Protein AF-A0A662A859-F1 (afdb_monomer_lite)

Structure (mmCIF, N/CA/C/O backbone):
data_AF-A0A662A859-F1
#
_entry.id   AF-A0A662A859-F1
#
loop_
_atom_site.group_PDB
_atom_site.id
_atom_site.type_symbol
_atom_site.label_atom_id
_atom_site.label_alt_id
_atom_site.label_comp_id
_atom_site.label_asym_id
_atom_site.label_entity_id
_atom_site.label_seq_id
_atom_site.pdbx_PDB_ins_code
_atom_site.Cartn_x
_atom_site.Cartn_y
_atom_site.Cartn_z
_atom_site.occupancy
_atom_site.B_iso_or_equiv
_atom_site.auth_seq_id
_atom_site.auth_comp_id
_atom_site.auth_asym_id
_atom_site.auth_atom_id
_atom_site.pdbx_PDB_model_num
ATOM 1 N N . MET A 1 1 ? 23.644 18.549 -25.322 1.00 46.31 1 MET A N 1
ATOM 2 C CA . MET A 1 1 ? 22.927 17.512 -26.098 1.00 46.31 1 MET A CA 1
ATOM 3 C C . MET A 1 1 ? 22.954 17.897 -27.566 1.00 46.31 1 MET A C 1
ATOM 5 O O . MET A 1 1 ? 22.576 19.023 -27.876 1.00 46.31 1 MET A O 1
ATOM 9 N N . SER A 1 2 ? 23.436 17.007 -28.434 1.00 40.66 2 SER A N 1
ATOM 10 C CA . SER A 1 2 ? 23.405 17.185 -29.893 1.00 40.66 2 SER A CA 1
ATOM 11 C C . SER A 1 2 ? 21.959 17.190 -30.412 1.00 40.66 2 SER A C 1
ATOM 13 O O . SER A 1 2 ? 21.058 16.676 -29.747 1.00 40.66 2 SER A O 1
ATOM 15 N N . THR A 1 3 ? 21.713 17.755 -31.593 1.00 49.72 3 THR A N 1
ATOM 16 C CA . THR A 1 3 ? 20.393 17.754 -32.256 1.00 49.72 3 THR A CA 1
ATOM 17 C C . THR A 1 3 ? 19.826 16.343 -32.429 1.00 49.72 3 THR A C 1
ATOM 19 O O . THR A 1 3 ? 18.654 16.136 -32.132 1.00 49.72 3 THR A O 1
ATOM 22 N N . ASN A 1 4 ? 20.666 15.361 -32.774 1.00 50.97 4 ASN A N 1
ATOM 23 C CA . ASN A 1 4 ? 20.250 13.958 -32.901 1.00 50.97 4 ASN A CA 1
ATOM 24 C C . ASN A 1 4 ? 19.759 13.384 -31.563 1.00 50.97 4 ASN A C 1
ATOM 26 O O . ASN A 1 4 ? 18.674 12.824 -31.501 1.00 50.97 4 ASN A O 1
ATOM 30 N N . SER A 1 5 ? 20.473 13.646 -30.458 1.00 62.19 5 SER A N 1
ATOM 31 C CA . SER A 1 5 ? 20.037 13.187 -29.127 1.00 62.19 5 SER A CA 1
ATOM 32 C C . SER A 1 5 ? 18.701 13.793 -28.677 1.00 62.19 5 SER A C 1
ATOM 34 O O . SER A 1 5 ? 18.000 13.202 -27.866 1.00 62.19 5 SER A O 1
ATOM 36 N N . LYS A 1 6 ? 18.331 14.971 -29.200 1.00 66.19 6 LYS A N 1
ATOM 37 C CA . LYS A 1 6 ? 17.050 15.630 -28.906 1.00 66.19 6 LYS A CA 1
ATOM 38 C C . LYS A 1 6 ? 15.890 15.075 -29.737 1.00 66.19 6 LYS A C 1
ATOM 40 O O . LYS A 1 6 ? 14.768 15.055 -29.230 1.00 66.19 6 LYS A O 1
ATOM 45 N N . GLY A 1 7 ? 16.149 14.662 -30.980 1.00 73.06 7 GLY A N 1
ATOM 46 C CA . GLY A 1 7 ? 15.176 13.968 -31.832 1.00 73.06 7 GLY A CA 1
ATOM 47 C C . GLY A 1 7 ? 14.794 12.618 -31.232 1.00 73.06 7 GLY A C 1
ATOM 48 O O . GLY A 1 7 ? 13.626 12.395 -30.927 1.00 73.06 7 GLY A O 1
ATOM 49 N N . ASP A 1 8 ? 15.802 11.818 -30.881 1.00 81.81 8 ASP A N 1
ATOM 50 C CA . ASP A 1 8 ? 15.638 10.489 -30.276 1.00 81.81 8 ASP A CA 1
ATOM 51 C C . ASP A 1 8 ? 14.806 10.513 -28.980 1.00 81.81 8 ASP A C 1
ATOM 53 O O . ASP A 1 8 ? 14.038 9.591 -28.690 1.00 81.81 8 ASP A O 1
ATOM 57 N N . ILE A 1 9 ? 14.942 11.585 -28.190 1.00 84.06 9 ILE A N 1
ATOM 58 C CA . ILE A 1 9 ? 14.148 11.801 -26.975 1.00 84.06 9 ILE A CA 1
ATOM 59 C C . ILE A 1 9 ? 12.672 12.024 -27.311 1.00 84.06 9 ILE A C 1
ATOM 61 O O . ILE A 1 9 ? 11.814 11.417 -26.671 1.00 84.06 9 ILE A O 1
ATOM 65 N N . LEU A 1 10 ? 12.370 12.895 -28.280 1.00 89.75 10 LEU A N 1
ATOM 66 C CA . LEU A 1 10 ? 10.989 13.188 -28.663 1.00 89.75 10 LEU A CA 1
ATOM 67 C C . LEU A 1 10 ? 10.313 11.935 -29.221 1.00 89.75 10 LEU A C 1
ATOM 69 O O . LEU A 1 10 ? 9.196 11.621 -28.826 1.00 89.75 10 LEU A O 1
ATOM 73 N N . GLU A 1 11 ? 11.013 11.186 -30.066 1.00 91.50 11 GLU A N 1
ATOM 74 C CA . GLU A 1 11 ? 10.534 9.910 -30.595 1.00 91.50 11 GLU A CA 1
ATOM 75 C C . GLU A 1 11 ? 10.232 8.911 -29.476 1.00 91.50 11 GLU A C 1
ATOM 77 O O . GLU A 1 11 ? 9.162 8.316 -29.453 1.00 91.50 11 GLU A O 1
ATOM 82 N N . SER A 1 12 ? 11.126 8.775 -28.493 1.00 89.56 12 SER A N 1
ATOM 83 C CA . SER A 1 12 ? 10.919 7.845 -27.374 1.00 89.56 12 SER A CA 1
ATOM 84 C C . SER A 1 12 ? 9.750 8.260 -26.470 1.00 89.56 12 SER A C 1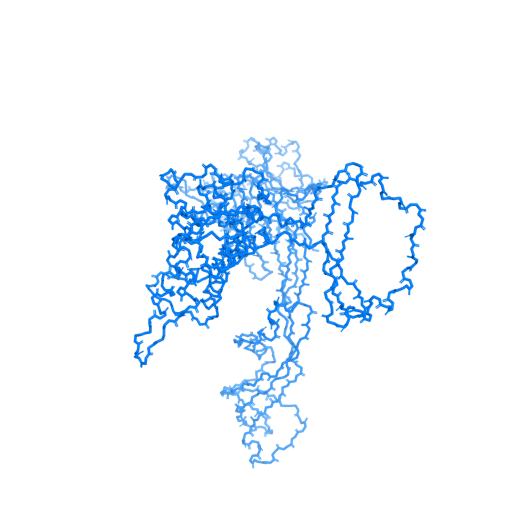
ATOM 86 O O . SER A 1 12 ? 9.003 7.407 -26.004 1.00 89.56 12 SER A O 1
ATOM 88 N N . ILE A 1 13 ? 9.548 9.564 -26.241 1.00 90.75 13 ILE A N 1
ATOM 89 C CA . ILE A 1 13 ? 8.354 10.064 -25.537 1.00 90.75 13 ILE A CA 1
ATOM 90 C C . ILE A 1 13 ? 7.092 9.763 -26.352 1.00 90.75 13 ILE A C 1
ATOM 92 O O . ILE A 1 13 ? 6.091 9.337 -25.790 1.00 90.75 13 ILE A O 1
ATOM 96 N N . THR A 1 14 ? 7.141 9.967 -27.666 1.00 93.81 14 THR A N 1
ATOM 97 C CA . THR A 1 14 ? 5.999 9.741 -28.563 1.00 93.81 14 THR A CA 1
ATOM 98 C C . THR A 1 14 ? 5.611 8.271 -28.600 1.00 93.81 14 THR A C 1
ATOM 100 O O . THR A 1 14 ? 4.436 7.956 -28.479 1.00 93.81 14 THR A O 1
ATOM 103 N N . GLU A 1 15 ? 6.594 7.371 -28.672 1.00 93.25 15 GLU A N 1
ATOM 104 C CA . GLU A 1 15 ? 6.389 5.926 -28.551 1.00 93.25 15 GLU A CA 1
ATOM 105 C C . GLU A 1 15 ? 5.633 5.579 -27.259 1.00 93.25 15 GLU A C 1
ATOM 107 O O . GLU A 1 15 ? 4.658 4.836 -27.299 1.00 93.25 15 GLU A O 1
ATOM 112 N N . ILE A 1 16 ? 6.055 6.146 -26.122 1.00 92.25 16 ILE A N 1
ATOM 113 C CA . ILE A 1 16 ? 5.417 5.937 -24.815 1.00 92.25 16 ILE A CA 1
ATOM 114 C C . ILE A 1 16 ? 3.977 6.471 -24.801 1.00 92.25 16 ILE A C 1
ATOM 116 O O . ILE A 1 16 ? 3.075 5.788 -24.319 1.00 92.25 16 ILE A O 1
ATOM 120 N N . LEU A 1 17 ? 3.758 7.682 -25.319 1.00 94.06 17 LEU A N 1
ATOM 121 C CA . LEU A 1 17 ? 2.437 8.311 -25.369 1.00 94.06 17 LEU A CA 1
ATOM 122 C C . LEU A 1 17 ? 1.476 7.494 -26.231 1.00 94.06 17 LEU A C 1
ATOM 124 O O . LEU A 1 17 ? 0.407 7.124 -25.760 1.00 94.06 17 LEU A O 1
ATOM 128 N N . GLU A 1 18 ? 1.879 7.129 -27.442 1.00 94.69 18 GLU A N 1
ATOM 129 C CA . GLU A 1 18 ? 1.049 6.331 -28.346 1.00 94.69 18 GLU A CA 1
ATOM 130 C C . GLU A 1 18 ? 0.784 4.933 -27.778 1.00 94.69 18 GLU A C 1
ATOM 132 O O . GLU A 1 18 ? -0.340 4.438 -27.839 1.00 94.69 18 GLU A O 1
ATOM 137 N N . ARG A 1 19 ? 1.776 4.318 -27.119 1.00 91.25 19 ARG A N 1
ATOM 138 C CA . ARG A 1 19 ? 1.598 3.031 -26.426 1.00 91.25 19 ARG A CA 1
ATOM 139 C C . ARG A 1 19 ? 0.599 3.138 -25.277 1.00 91.25 19 ARG A C 1
ATOM 141 O O . ARG A 1 19 ? -0.147 2.196 -25.034 1.00 91.25 19 ARG A O 1
ATOM 148 N N . SER A 1 20 ? 0.556 4.278 -24.588 1.00 89.81 20 SER A N 1
ATOM 149 C CA . SER A 1 20 ? -0.409 4.523 -23.512 1.00 89.81 20 SER A CA 1
ATOM 150 C C . SER A 1 20 ? -1.842 4.745 -24.002 1.00 89.81 20 SER A C 1
ATOM 152 O O . SER A 1 20 ? -2.769 4.509 -23.239 1.00 89.81 20 SER A O 1
ATOM 154 N N . LEU A 1 21 ? -2.017 5.178 -25.253 1.00 90.81 21 LEU A N 1
ATOM 155 C CA . LEU A 1 21 ? -3.321 5.427 -25.877 1.00 90.81 21 LEU A CA 1
ATOM 156 C C . LEU A 1 21 ? -3.828 4.229 -26.692 1.00 90.81 21 LEU A C 1
ATOM 158 O O . LEU A 1 21 ? -4.929 4.265 -27.231 1.00 90.81 21 LEU A O 1
ATOM 162 N N . SER A 1 22 ? -3.009 3.185 -26.821 1.00 89.19 22 SER A N 1
ATOM 163 C CA . SER A 1 22 ? -3.273 2.050 -27.698 1.00 89.19 22 SER A CA 1
ATOM 164 C C . SER A 1 22 ? -3.702 0.798 -26.935 1.00 89.19 22 SER A C 1
ATOM 166 O O . SER A 1 22 ? -3.278 0.556 -25.801 1.00 89.19 22 SER A O 1
ATOM 168 N N . ASP A 1 23 ? -4.479 -0.040 -27.619 1.00 84.06 23 ASP A N 1
ATOM 169 C CA . ASP A 1 23 ? -4.839 -1.389 -27.179 1.00 84.06 23 ASP A CA 1
ATOM 170 C C . ASP A 1 23 ? -3.704 -2.403 -27.408 1.00 84.06 23 ASP A C 1
ATOM 172 O O . ASP A 1 23 ? -2.764 -2.168 -28.172 1.00 84.06 23 ASP A O 1
ATOM 176 N N . GLU A 1 24 ? -3.824 -3.589 -26.802 1.00 79.25 24 GLU A N 1
ATOM 177 C CA . GLU A 1 24 ? -2.810 -4.656 -26.872 1.00 79.25 24 GLU A CA 1
ATOM 178 C C . GLU A 1 24 ? -2.541 -5.186 -28.290 1.00 79.25 24 GLU A C 1
ATOM 180 O O . GLU A 1 24 ? -1.480 -5.753 -28.544 1.00 79.25 24 GLU A O 1
ATOM 185 N N . SER A 1 25 ? -3.475 -5.000 -29.229 1.00 83.19 25 SER A N 1
ATOM 186 C CA . SER A 1 25 ? -3.310 -5.403 -30.631 1.00 83.19 25 SER A CA 1
ATOM 187 C C . SER A 1 25 ? -2.461 -4.440 -31.463 1.00 83.19 25 SER A C 1
ATOM 189 O O . SER A 1 25 ? -2.202 -4.718 -32.635 1.00 83.19 25 SER A O 1
ATOM 191 N N . THR A 1 26 ? -2.072 -3.295 -30.903 1.00 91.56 26 THR A N 1
ATOM 192 C CA . THR A 1 26 ? -1.336 -2.256 -31.620 1.00 91.56 26 THR A CA 1
ATOM 193 C C . THR A 1 26 ? 0.169 -2.434 -31.438 1.00 91.56 26 THR A C 1
ATOM 195 O O . THR A 1 26 ? 0.691 -2.480 -30.326 1.00 91.56 26 THR A O 1
ATOM 198 N N . VAL A 1 27 ? 0.888 -2.493 -32.556 1.00 92.50 27 VAL A N 1
ATOM 199 C CA . VAL A 1 27 ? 2.348 -2.561 -32.603 1.00 92.50 27 VAL A CA 1
ATOM 200 C C . VAL A 1 27 ? 2.891 -1.180 -32.932 1.00 92.50 27 VAL A C 1
ATOM 202 O O . VAL A 1 27 ? 2.540 -0.592 -33.951 1.00 92.50 27 VAL A O 1
ATOM 205 N N . ILE A 1 28 ? 3.780 -0.675 -32.083 1.00 93.44 28 ILE A N 1
ATOM 206 C CA . ILE A 1 28 ? 4.427 0.627 -32.258 1.00 93.44 28 ILE A CA 1
ATOM 207 C C . ILE A 1 28 ? 5.921 0.386 -32.423 1.00 93.44 28 ILE A C 1
ATOM 209 O O . ILE A 1 28 ? 6.542 -0.294 -31.609 1.00 93.44 28 ILE A O 1
ATOM 213 N N . THR A 1 29 ? 6.506 0.917 -33.493 1.00 92.50 29 THR A N 1
ATOM 214 C CA . THR A 1 29 ? 7.926 0.759 -33.813 1.00 92.50 29 THR A CA 1
ATOM 215 C C . THR A 1 29 ? 8.564 2.111 -34.087 1.00 92.50 29 THR A C 1
ATOM 217 O O . THR A 1 29 ? 8.139 2.844 -34.978 1.00 92.50 29 THR A O 1
ATOM 220 N N . LYS A 1 30 ? 9.634 2.419 -33.359 1.00 92.25 30 LYS A N 1
ATOM 221 C CA . LYS A 1 30 ? 10.449 3.618 -33.565 1.00 92.25 30 LYS A CA 1
ATOM 222 C C . LYS A 1 30 ? 11.497 3.397 -34.661 1.00 92.25 30 LYS A C 1
ATOM 224 O O . LYS A 1 30 ? 12.047 2.299 -34.769 1.00 92.25 30 LYS A O 1
ATOM 229 N N . LYS A 1 31 ? 11.793 4.436 -35.452 1.00 91.88 31 LYS A N 1
ATOM 230 C CA . LYS A 1 31 ? 12.785 4.430 -36.550 1.00 91.88 31 LYS A CA 1
ATOM 231 C C . LYS A 1 31 ? 12.611 3.247 -37.498 1.00 91.88 31 LYS A C 1
ATOM 233 O O . LYS A 1 31 ? 13.562 2.539 -37.850 1.00 91.88 31 LYS A O 1
ATOM 238 N N . LYS A 1 32 ? 11.363 2.989 -37.886 1.00 94.06 32 LYS A N 1
ATOM 239 C CA . LYS A 1 32 ? 11.042 1.889 -38.792 1.00 94.06 32 LYS A CA 1
ATOM 240 C C . LYS A 1 32 ? 11.598 2.222 -40.174 1.00 94.06 32 LYS A C 1
ATOM 242 O O . LYS A 1 32 ? 11.227 3.227 -40.774 1.00 94.06 32 LYS A O 1
ATOM 247 N N . LYS A 1 33 ? 12.470 1.352 -40.680 1.00 94.56 33 LYS A N 1
ATOM 248 C CA . LYS A 1 33 ? 12.974 1.414 -42.054 1.00 94.56 33 LYS A CA 1
ATOM 249 C C . LYS A 1 33 ? 12.067 0.606 -42.971 1.00 94.56 33 LYS A C 1
ATOM 251 O O . LYS A 1 33 ? 11.826 -0.570 -42.691 1.00 94.56 33 LYS A O 1
ATOM 256 N N . ILE A 1 34 ? 11.554 1.240 -44.021 1.00 94.25 34 ILE A N 1
ATOM 257 C CA . ILE A 1 34 ? 10.652 0.624 -44.997 1.00 94.25 34 ILE A CA 1
ATOM 258 C C . ILE A 1 34 ? 11.065 1.045 -46.402 1.00 94.25 34 ILE A C 1
ATOM 260 O O . ILE A 1 34 ? 11.413 2.200 -46.625 1.00 94.25 34 ILE A O 1
ATOM 264 N N . GLU A 1 35 ? 11.047 0.105 -47.335 1.00 94.75 35 GLU A N 1
ATOM 265 C CA . GLU A 1 35 ? 11.295 0.367 -48.749 1.00 94.75 35 GLU A CA 1
ATOM 266 C C . GLU A 1 35 ? 10.050 0.991 -49.393 1.00 94.75 35 GLU A C 1
ATOM 268 O O . GLU A 1 35 ? 8.930 0.521 -49.174 1.00 94.75 35 GLU A O 1
ATOM 273 N N . ASP A 1 36 ? 10.242 2.089 -50.121 1.00 93.38 36 ASP A N 1
ATOM 274 C CA . ASP A 1 36 ? 9.179 2.775 -50.850 1.00 93.38 36 ASP A CA 1
ATOM 275 C C . ASP A 1 36 ? 8.959 2.184 -52.254 1.00 93.38 36 ASP A C 1
ATOM 277 O O . ASP A 1 36 ? 9.642 1.250 -52.672 1.00 93.38 36 ASP A O 1
ATOM 281 N N . LEU A 1 37 ? 7.972 2.709 -52.988 1.00 92.56 37 LEU A N 1
ATOM 282 C CA . LEU A 1 37 ? 7.647 2.245 -54.345 1.00 92.56 37 LEU A CA 1
ATOM 283 C C . LEU A 1 37 ? 8.814 2.341 -55.345 1.00 92.56 37 LEU A C 1
ATOM 285 O O . LEU A 1 37 ? 8.778 1.664 -56.370 1.00 92.56 37 LEU A O 1
ATOM 289 N N . ASP A 1 38 ? 9.822 3.168 -55.061 1.00 93.19 38 ASP A N 1
ATOM 290 C CA . ASP A 1 38 ? 10.987 3.385 -55.918 1.00 93.19 38 ASP A CA 1
ATOM 291 C C . ASP A 1 38 ? 12.205 2.548 -55.457 1.00 93.19 38 ASP A C 1
ATOM 293 O O . ASP A 1 38 ? 13.308 2.708 -55.982 1.00 93.19 38 ASP A O 1
ATOM 297 N N . GLY A 1 39 ? 12.032 1.657 -54.472 1.00 91.94 39 GLY A N 1
ATOM 298 C CA . GLY A 1 39 ? 13.104 0.838 -53.900 1.00 91.94 39 GLY A CA 1
ATOM 299 C C . GLY A 1 39 ? 13.981 1.577 -52.882 1.00 91.94 39 GLY A C 1
ATOM 300 O O . GLY A 1 39 ? 15.054 1.102 -52.500 1.00 91.94 39 GLY A O 1
ATOM 301 N N . ILE A 1 40 ? 13.572 2.773 -52.442 1.00 93.75 40 ILE A N 1
ATOM 302 C CA . ILE A 1 40 ? 14.357 3.604 -51.527 1.00 93.75 40 ILE A CA 1
ATOM 303 C C . ILE A 1 40 ? 13.941 3.305 -50.090 1.00 93.75 40 ILE A C 1
ATOM 305 O O . ILE A 1 40 ? 12.779 3.438 -49.710 1.00 93.75 40 ILE A O 1
ATOM 309 N N . VAL A 1 41 ? 14.915 2.968 -49.243 1.00 94.25 41 VAL A N 1
ATOM 310 C CA . VAL A 1 41 ? 14.669 2.765 -47.811 1.00 94.25 41 VAL A CA 1
ATOM 311 C C . VAL A 1 41 ? 14.422 4.111 -47.127 1.00 94.25 41 VAL A C 1
ATOM 313 O O . VAL A 1 41 ? 15.324 4.941 -46.991 1.00 94.25 41 VAL A O 1
ATOM 316 N N . ARG A 1 42 ? 13.194 4.315 -46.655 1.00 92.62 42 ARG A N 1
ATOM 317 C CA . ARG A 1 42 ? 12.758 5.467 -45.863 1.00 92.62 42 ARG A CA 1
ATOM 318 C C . ARG A 1 42 ? 12.714 5.108 -44.386 1.00 92.62 42 ARG A C 1
ATOM 320 O O . ARG A 1 42 ? 12.306 4.013 -44.013 1.00 92.62 42 ARG A O 1
ATOM 327 N N . GLU A 1 43 ? 13.108 6.054 -43.542 1.00 94.44 43 GLU A N 1
ATOM 328 C CA . GLU A 1 43 ? 12.928 5.965 -42.093 1.00 94.44 43 GLU A CA 1
ATOM 329 C C . GLU A 1 43 ? 11.682 6.759 -41.680 1.00 94.44 43 GLU A C 1
ATOM 331 O O . GLU A 1 43 ? 11.509 7.922 -42.077 1.00 94.44 43 GLU A O 1
ATOM 336 N N . ILE A 1 44 ? 10.814 6.098 -40.914 1.00 96.00 44 ILE A N 1
ATOM 337 C CA . ILE A 1 44 ? 9.649 6.675 -40.245 1.00 96.00 44 ILE A CA 1
ATOM 338 C C . ILE A 1 44 ? 9.954 6.748 -38.750 1.00 96.00 44 ILE A C 1
ATOM 340 O O . ILE A 1 44 ? 10.267 5.720 -38.139 1.00 96.00 44 ILE A O 1
ATOM 344 N N . ASP A 1 45 ? 9.846 7.947 -38.177 1.00 95.75 45 ASP A N 1
ATOM 345 C CA . ASP A 1 45 ? 10.224 8.214 -36.787 1.00 95.75 45 ASP A CA 1
ATOM 346 C C . ASP A 1 45 ? 9.414 7.332 -35.820 1.00 95.75 45 ASP A C 1
ATOM 348 O O . ASP A 1 45 ? 10.008 6.611 -35.017 1.00 95.75 45 ASP A O 1
ATOM 352 N N . ILE A 1 46 ? 8.078 7.299 -35.956 1.00 96.81 46 ILE A N 1
ATOM 353 C CA . ILE A 1 46 ? 7.196 6.327 -35.283 1.00 96.81 46 ILE A CA 1
ATOM 354 C C . ILE A 1 46 ? 6.223 5.718 -36.294 1.00 96.81 46 ILE A C 1
ATOM 356 O O . ILE A 1 46 ? 5.477 6.425 -36.971 1.00 96.81 46 ILE A O 1
ATOM 360 N N . TYR A 1 47 ? 6.219 4.392 -36.379 1.00 96.88 47 TYR A N 1
ATOM 361 C CA . TYR A 1 47 ? 5.295 3.609 -37.191 1.00 96.88 47 TYR A CA 1
ATOM 362 C C . TYR A 1 47 ? 4.352 2.824 -36.282 1.00 96.88 47 TYR A C 1
ATOM 364 O O . TYR A 1 47 ? 4.815 2.091 -35.408 1.00 96.88 47 TYR A O 1
ATOM 372 N N . ILE A 1 48 ? 3.046 2.969 -36.494 1.00 96.88 48 ILE A N 1
ATOM 373 C CA . ILE A 1 48 ? 2.009 2.267 -35.735 1.00 96.88 48 ILE A CA 1
ATOM 374 C C . ILE A 1 48 ? 1.252 1.347 -36.681 1.00 96.88 48 ILE A C 1
ATOM 376 O O . ILE A 1 48 ? 0.842 1.760 -37.764 1.00 96.88 48 ILE A O 1
ATOM 380 N N . GLU A 1 49 ? 1.037 0.113 -36.252 1.00 95.69 49 GLU A N 1
ATOM 381 C CA . GLU A 1 49 ? 0.251 -0.887 -36.956 1.00 95.69 49 GLU A CA 1
ATOM 382 C C . GLU A 1 49 ? -0.809 -1.457 -36.017 1.00 95.69 49 GLU A C 1
ATOM 384 O O . GLU A 1 49 ? -0.497 -1.909 -34.920 1.00 95.69 49 GLU A O 1
ATOM 389 N N . THR A 1 50 ? -2.068 -1.443 -36.444 1.00 94.31 50 THR A N 1
ATOM 390 C CA . THR A 1 50 ? -3.186 -1.978 -35.661 1.00 94.31 50 THR A CA 1
ATOM 391 C C . THR A 1 50 ? -4.199 -2.689 -36.556 1.00 94.31 50 THR A C 1
ATOM 393 O O . THR A 1 50 ? -4.137 -2.609 -37.788 1.00 94.31 50 THR A O 1
ATOM 396 N N . ILE A 1 51 ? -5.135 -3.413 -35.944 1.00 88.75 51 ILE A N 1
ATOM 397 C CA . ILE A 1 51 ? -6.181 -4.162 -36.640 1.00 88.75 51 ILE A CA 1
ATOM 398 C C . ILE A 1 51 ? -7.540 -3.562 -36.290 1.00 88.75 51 ILE A C 1
ATOM 400 O O . ILE A 1 51 ? -8.034 -3.726 -35.180 1.00 88.75 51 ILE A O 1
ATOM 404 N N . VAL A 1 52 ? -8.194 -2.943 -37.272 1.00 86.69 52 VAL A N 1
ATOM 405 C CA . VAL A 1 52 ? -9.562 -2.423 -37.140 1.00 86.69 52 VAL A CA 1
ATOM 406 C C . VAL A 1 52 ? -10.471 -3.239 -38.049 1.00 86.69 52 VAL A C 1
ATOM 408 O O . VAL A 1 52 ? -10.238 -3.326 -39.254 1.00 86.69 52 VAL A O 1
ATOM 411 N N . ASN A 1 53 ? -11.503 -3.878 -37.491 1.00 87.88 53 ASN A N 1
ATOM 412 C CA . ASN A 1 53 ? -12.435 -4.731 -38.246 1.00 87.88 53 ASN A CA 1
ATOM 413 C C . ASN A 1 53 ? -11.727 -5.792 -39.117 1.00 87.88 53 ASN A C 1
ATOM 415 O O . ASN A 1 53 ? -12.082 -5.993 -40.280 1.00 87.88 53 ASN A O 1
ATOM 419 N N . LYS A 1 54 ? -10.706 -6.463 -38.556 1.00 89.06 54 LYS A N 1
ATOM 420 C CA . LYS A 1 54 ? -9.857 -7.470 -39.235 1.00 89.06 54 LYS A CA 1
ATOM 421 C C . LYS A 1 54 ? -9.051 -6.933 -40.428 1.00 89.06 54 LYS A C 1
ATOM 423 O O . LYS A 1 54 ? -8.549 -7.718 -41.230 1.00 89.06 54 LYS A O 1
ATOM 428 N N . ARG A 1 55 ? -8.914 -5.613 -40.562 1.00 90.31 55 ARG A N 1
ATOM 429 C CA . ARG A 1 55 ? -8.082 -4.967 -41.581 1.00 90.31 55 ARG A CA 1
ATOM 430 C C . ARG A 1 55 ? -6.894 -4.296 -40.915 1.00 90.31 55 ARG A C 1
ATOM 432 O O . ARG A 1 55 ? -7.045 -3.651 -39.881 1.00 90.31 55 ARG A O 1
ATOM 439 N N . LYS A 1 56 ? -5.723 -4.448 -41.528 1.00 91.56 56 LYS A N 1
ATOM 440 C CA . LYS A 1 56 ? -4.499 -3.774 -41.103 1.00 91.56 56 LYS A CA 1
ATOM 441 C C . LYS A 1 56 ? -4.617 -2.284 -41.406 1.00 91.56 56 LYS A C 1
ATOM 443 O O . LYS A 1 56 ? -4.935 -1.908 -42.533 1.00 91.56 56 LYS A O 1
ATOM 448 N N . PHE A 1 57 ? -4.370 -1.470 -40.394 1.00 94.69 57 PHE A N 1
ATOM 449 C CA . PHE A 1 57 ? -4.341 -0.020 -40.475 1.00 94.69 57 PHE A CA 1
ATOM 450 C C . PHE A 1 57 ? -2.979 0.460 -39.987 1.00 94.69 57 PHE A C 1
ATOM 452 O O . PHE A 1 57 ? -2.509 -0.004 -38.947 1.00 94.69 57 PHE A O 1
ATOM 459 N N . SER A 1 58 ? -2.338 1.358 -40.734 1.00 96.19 58 SER A N 1
ATOM 460 C CA . SER A 1 58 ? -1.029 1.883 -40.361 1.00 96.19 58 SER A CA 1
ATOM 461 C C . SER A 1 58 ? -0.961 3.403 -40.330 1.00 96.19 58 SER A C 1
ATOM 463 O O . SER A 1 58 ? -1.581 4.100 -41.139 1.00 96.19 58 SER A O 1
ATOM 465 N N . ILE A 1 59 ? -0.199 3.905 -39.363 1.00 97.56 59 ILE A N 1
ATOM 466 C CA . ILE A 1 59 ? -0.000 5.325 -39.091 1.00 97.56 59 ILE A CA 1
ATOM 467 C C . ILE A 1 59 ? 1.497 5.606 -39.134 1.00 97.56 59 ILE A C 1
ATOM 469 O O . ILE A 1 59 ? 2.290 4.863 -38.554 1.00 97.56 59 ILE A O 1
ATOM 473 N N . ALA A 1 60 ? 1.878 6.690 -39.799 1.00 98.12 60 ALA A N 1
ATOM 474 C CA . ALA A 1 60 ? 3.229 7.224 -39.735 1.00 98.12 60 ALA A CA 1
ATOM 475 C C . ALA A 1 60 ? 3.223 8.558 -38.995 1.00 98.12 60 ALA A C 1
ATOM 477 O O . ALA A 1 60 ? 2.412 9.437 -39.300 1.00 98.12 60 ALA A O 1
ATOM 478 N N . ILE A 1 61 ? 4.148 8.707 -38.049 1.00 98.19 61 ILE A N 1
ATOM 479 C CA . ILE A 1 61 ? 4.364 9.943 -37.303 1.00 98.19 61 ILE A CA 1
ATOM 480 C C . ILE A 1 61 ? 5.772 10.454 -37.588 1.00 98.19 61 ILE A C 1
ATOM 482 O O . ILE A 1 61 ? 6.741 9.708 -37.440 1.00 98.19 61 ILE A O 1
ATOM 486 N N . GLU A 1 62 ? 5.881 11.725 -37.970 1.00 97.88 62 GLU A N 1
ATOM 487 C CA . GLU A 1 62 ? 7.152 12.452 -38.060 1.00 97.88 62 GLU A CA 1
ATOM 488 C C . GLU A 1 62 ? 7.299 13.390 -36.861 1.00 97.88 62 GLU A C 1
ATOM 490 O O . GLU A 1 62 ? 6.403 14.181 -36.560 1.00 97.88 62 GLU A O 1
ATOM 495 N N . CYS A 1 63 ? 8.453 13.340 -36.204 1.00 96.25 63 CYS A N 1
ATOM 496 C CA . CYS A 1 63 ? 8.763 14.090 -34.998 1.00 96.25 63 CYS A CA 1
ATOM 497 C C . CYS A 1 63 ? 9.744 15.231 -35.306 1.00 96.25 63 CYS A C 1
ATOM 499 O O . CYS A 1 63 ? 10.807 15.048 -35.913 1.00 96.25 63 CYS A O 1
ATOM 501 N N . LYS A 1 64 ? 9.431 16.447 -34.842 1.00 94.38 64 LYS A N 1
ATOM 502 C CA . LYS A 1 64 ? 10.349 17.597 -34.904 1.00 94.38 64 LYS A CA 1
ATOM 503 C C . LYS A 1 64 ? 10.470 18.302 -33.563 1.00 94.38 64 LYS A C 1
ATOM 505 O O . LYS A 1 64 ? 9.565 19.008 -33.122 1.00 94.38 64 LYS A O 1
ATOM 510 N N . ASN A 1 65 ? 11.641 18.148 -32.950 1.00 90.69 65 ASN A N 1
ATOM 511 C CA . ASN A 1 65 ? 12.004 18.833 -31.717 1.00 90.69 65 ASN A CA 1
ATOM 512 C C . ASN A 1 65 ? 12.663 20.183 -32.033 1.00 90.69 65 ASN A C 1
ATOM 514 O O . ASN A 1 65 ? 13.869 20.256 -32.290 1.00 90.69 65 ASN A O 1
ATOM 518 N N . TYR A 1 66 ? 11.862 21.243 -32.027 1.00 87.75 66 TYR A N 1
ATOM 519 C CA . TYR A 1 66 ? 12.328 22.613 -32.202 1.00 87.75 66 TYR A CA 1
ATOM 520 C C . TYR A 1 66 ? 12.071 23.451 -30.956 1.00 87.75 66 TYR A C 1
ATOM 522 O O . TYR A 1 66 ? 11.234 23.123 -30.113 1.00 87.75 66 TYR A O 1
ATOM 530 N N . LYS A 1 67 ? 12.834 24.543 -30.848 1.00 84.69 67 LYS A N 1
ATOM 531 C CA . LYS A 1 67 ? 12.586 25.579 -29.846 1.00 84.69 67 LYS A CA 1
ATOM 532 C C . LYS A 1 67 ? 11.262 26.280 -30.144 1.00 84.69 67 LYS A C 1
ATOM 534 O O . LYS A 1 67 ? 10.830 26.312 -31.295 1.00 84.69 67 LYS A O 1
ATOM 539 N N . GLU A 1 68 ? 10.654 26.863 -29.121 1.00 78.62 68 GLU A N 1
ATOM 540 C CA . GLU A 1 68 ? 9.326 27.479 -29.196 1.00 78.62 68 GLU A CA 1
ATOM 541 C C . GLU A 1 68 ? 9.237 28.583 -30.265 1.00 78.62 68 GLU A C 1
ATOM 543 O O . GLU A 1 68 ? 8.263 28.662 -31.011 1.00 78.62 68 GLU A O 1
ATOM 548 N N . GLU A 1 69 ? 10.304 29.368 -30.429 1.00 82.31 69 GLU A N 1
ATOM 549 C CA . GLU A 1 69 ? 10.415 30.413 -31.448 1.00 82.31 69 GLU A CA 1
ATOM 550 C C . GLU A 1 69 ? 10.551 29.881 -32.891 1.00 82.31 69 GLU A C 1
ATOM 552 O O . GLU A 1 69 ? 10.322 30.610 -33.855 1.00 82.31 69 GLU A O 1
ATOM 557 N N . SER A 1 70 ? 10.910 28.606 -33.066 1.00 89.38 70 SER A N 1
ATOM 558 C CA . SER A 1 70 ? 11.162 27.970 -34.365 1.00 89.38 70 SER A CA 1
ATOM 559 C C . SER A 1 70 ? 9.954 27.145 -34.811 1.00 89.38 70 SER A C 1
ATOM 561 O O . SER A 1 70 ? 9.896 25.925 -34.630 1.00 89.38 70 SER A O 1
ATOM 563 N N . ARG A 1 71 ? 8.963 27.835 -35.383 1.00 93.88 71 ARG A N 1
ATOM 564 C CA . ARG A 1 71 ? 7.719 27.217 -35.865 1.00 93.88 71 ARG A CA 1
ATOM 565 C C . ARG A 1 71 ? 7.936 26.376 -37.123 1.00 93.88 71 ARG A C 1
ATOM 567 O O . ARG A 1 71 ? 8.681 26.781 -38.012 1.00 93.88 71 ARG A O 1
ATOM 574 N N . ILE A 1 72 ? 7.220 25.258 -37.222 1.00 96.50 72 ILE A N 1
ATOM 575 C CA . ILE A 1 72 ? 7.227 24.361 -38.381 1.00 96.50 72 ILE A CA 1
ATOM 576 C C . ILE A 1 72 ? 6.684 25.089 -39.614 1.00 96.50 72 ILE A C 1
ATOM 578 O O . ILE A 1 72 ? 5.557 25.597 -39.609 1.00 96.50 72 ILE A O 1
ATOM 582 N N . ASP A 1 73 ? 7.497 25.136 -40.666 1.00 96.25 73 ASP A N 1
ATOM 583 C CA . ASP A 1 73 ? 7.160 25.723 -41.962 1.00 96.25 73 ASP A CA 1
ATOM 584 C C . ASP A 1 73 ? 6.428 24.735 -42.895 1.00 96.25 73 ASP A C 1
ATOM 586 O O . ASP A 1 73 ? 6.191 23.566 -42.581 1.00 96.25 73 ASP A O 1
ATOM 590 N N . MET A 1 74 ? 6.020 25.232 -44.064 1.00 96.88 74 MET A N 1
ATOM 591 C CA . MET A 1 74 ? 5.320 24.441 -45.083 1.00 96.88 74 MET A CA 1
ATOM 592 C C . MET A 1 74 ? 6.190 23.369 -45.741 1.00 96.88 74 MET A C 1
ATOM 594 O O . MET A 1 74 ? 5.653 22.391 -46.276 1.00 96.88 74 MET A O 1
ATOM 598 N N . ASP A 1 75 ? 7.504 23.555 -45.757 1.00 96.94 75 ASP A N 1
ATOM 599 C CA . ASP A 1 75 ? 8.416 22.682 -46.486 1.00 96.94 75 ASP A CA 1
ATOM 600 C C . ASP A 1 75 ? 8.582 21.371 -45.730 1.00 96.94 75 ASP A C 1
ATOM 602 O O . ASP A 1 75 ? 8.517 20.304 -46.336 1.00 96.94 75 ASP A O 1
ATOM 606 N N . LYS A 1 76 ? 8.644 21.423 -44.393 1.00 97.25 76 LYS A N 1
ATOM 607 C CA . LYS A 1 76 ? 8.664 20.214 -43.555 1.00 97.25 76 LYS A CA 1
ATOM 608 C C . LYS A 1 76 ? 7.410 19.356 -43.713 1.00 97.25 76 LYS A C 1
ATOM 610 O O . LYS A 1 76 ? 7.524 18.140 -43.846 1.00 97.25 76 LYS A O 1
ATOM 615 N N . ILE A 1 77 ? 6.229 19.977 -43.754 1.00 97.88 77 ILE A N 1
ATOM 616 C CA . ILE A 1 77 ? 4.965 19.261 -43.990 1.00 97.88 77 ILE A CA 1
ATOM 617 C C . ILE A 1 77 ? 4.937 18.650 -45.398 1.00 97.88 77 ILE A C 1
ATOM 619 O O . ILE A 1 77 ? 4.494 17.518 -45.571 1.00 97.88 77 ILE A O 1
ATOM 623 N N . GLY A 1 78 ? 5.432 19.385 -46.401 1.00 97.12 78 GLY A N 1
ATOM 624 C CA . GLY A 1 78 ? 5.536 18.890 -47.778 1.00 97.12 78 GLY A CA 1
ATOM 625 C C . GLY A 1 78 ? 6.446 17.674 -47.899 1.00 97.12 78 GLY A C 1
ATOM 626 O O . GLY A 1 78 ? 6.021 16.651 -48.419 1.00 97.12 78 GLY A O 1
ATOM 627 N N . ALA A 1 79 ? 7.653 17.764 -47.343 1.00 96.56 79 ALA A N 1
ATOM 628 C CA . ALA A 1 79 ? 8.627 16.680 -47.380 1.00 96.56 79 ALA A CA 1
ATOM 629 C C . ALA A 1 79 ? 8.114 15.404 -46.690 1.00 96.56 79 ALA A C 1
ATOM 631 O O . ALA A 1 79 ? 8.364 14.301 -47.171 1.00 96.56 79 ALA A O 1
ATOM 632 N N . PHE A 1 80 ? 7.376 15.533 -45.580 1.00 97.50 80 PHE A N 1
ATOM 633 C CA . PHE A 1 80 ? 6.771 14.374 -44.920 1.00 97.50 80 PHE A CA 1
ATOM 634 C C . PHE A 1 80 ? 5.651 13.742 -45.753 1.00 97.50 80 PHE A C 1
ATOM 636 O O . PHE A 1 80 ? 5.592 12.517 -45.861 1.00 97.50 80 PHE A O 1
ATOM 643 N N . TYR A 1 81 ? 4.805 14.561 -46.386 1.00 97.44 81 TYR A N 1
ATOM 644 C CA . TYR A 1 81 ? 3.784 14.059 -47.305 1.00 97.44 81 TYR A CA 1
ATOM 645 C C . TYR A 1 81 ? 4.407 13.273 -48.461 1.00 97.44 81 TYR A C 1
ATOM 647 O O . TYR A 1 81 ? 4.024 12.134 -48.698 1.00 97.44 81 TYR A O 1
ATOM 655 N N . GLU A 1 82 ? 5.391 13.860 -49.148 1.00 94.81 82 GLU A N 1
ATOM 656 C CA . GLU A 1 82 ? 6.073 13.231 -50.287 1.00 94.81 82 GLU A CA 1
ATOM 657 C C . GLU A 1 82 ? 6.749 11.913 -49.879 1.00 94.81 82 GLU A C 1
ATOM 659 O O . GLU A 1 82 ? 6.723 10.940 -50.630 1.00 94.81 82 GLU A O 1
ATOM 664 N N . LYS A 1 83 ? 7.293 11.848 -48.653 1.00 94.25 83 LYS A N 1
ATOM 665 C CA . LYS A 1 83 ? 7.829 10.609 -48.070 1.00 94.25 83 LYS A CA 1
ATOM 666 C C . LYS A 1 83 ? 6.742 9.529 -47.938 1.00 94.25 83 LYS A C 1
ATOM 668 O O . LYS A 1 83 ? 6.997 8.378 -48.277 1.00 94.25 83 LYS A O 1
ATOM 673 N N . CYS A 1 84 ? 5.553 9.881 -47.445 1.00 95.56 84 CYS A N 1
ATOM 674 C CA . CYS A 1 84 ? 4.467 8.924 -47.199 1.00 95.56 84 CYS A CA 1
ATOM 675 C C . CYS A 1 84 ? 3.664 8.563 -48.457 1.00 95.56 84 CYS A C 1
ATOM 677 O O . CYS A 1 84 ? 3.158 7.451 -48.548 1.00 95.56 84 CYS A O 1
ATOM 679 N N . GLU A 1 85 ? 3.573 9.454 -49.447 1.00 94.81 85 GLU A N 1
ATOM 680 C CA . GLU A 1 85 ? 2.905 9.193 -50.731 1.00 94.81 85 GLU A CA 1
ATOM 681 C C . GLU A 1 85 ? 3.545 8.009 -51.476 1.00 94.81 85 GLU A C 1
ATOM 683 O O . GLU A 1 85 ? 2.859 7.231 -52.137 1.00 94.81 85 GLU A O 1
ATOM 688 N N . ARG A 1 86 ? 4.858 7.813 -51.300 1.00 94.44 86 ARG A N 1
ATOM 689 C CA . ARG A 1 86 ? 5.603 6.663 -51.834 1.00 94.44 86 ARG A CA 1
ATOM 690 C C . ARG A 1 86 ? 5.449 5.378 -51.009 1.00 94.44 86 ARG A C 1
ATOM 692 O O . ARG A 1 86 ? 6.012 4.352 -51.378 1.00 94.44 86 ARG A O 1
ATOM 699 N N . LEU A 1 87 ? 4.673 5.406 -49.925 1.00 94.38 87 LEU A N 1
ATOM 700 C CA . LEU A 1 87 ? 4.391 4.282 -49.029 1.00 94.38 87 LEU A CA 1
ATOM 701 C C . LEU A 1 87 ? 2.863 4.073 -48.943 1.00 94.38 87 LEU A C 1
ATOM 703 O O . LEU A 1 87 ? 2.247 4.396 -47.926 1.00 94.38 87 LEU A O 1
ATOM 707 N N . PRO A 1 88 ? 2.218 3.521 -49.992 1.00 87.62 88 PRO A N 1
ATOM 708 C CA . PRO A 1 88 ? 0.757 3.554 -50.162 1.00 87.62 88 PRO A CA 1
ATOM 709 C C . PRO A 1 88 ? -0.039 2.763 -49.111 1.00 87.62 88 PRO A C 1
ATOM 711 O O . PRO A 1 88 ? -1.263 2.853 -49.061 1.00 87.62 88 PRO A O 1
ATOM 714 N N . PHE A 1 89 ? 0.633 1.973 -48.273 1.00 91.19 89 PHE A N 1
ATOM 715 C CA . PHE A 1 89 ? 0.017 1.258 -47.157 1.00 91.19 89 PHE A CA 1
ATOM 716 C C . PHE A 1 89 ? -0.156 2.130 -45.900 1.00 91.19 89 PHE A C 1
ATOM 718 O O . PHE A 1 89 ? -0.855 1.702 -44.982 1.00 91.19 89 PHE A O 1
ATOM 725 N N . ILE A 1 90 ? 0.449 3.327 -45.841 1.00 96.25 90 ILE A N 1
ATOM 726 C CA . ILE A 1 90 ? 0.214 4.304 -44.768 1.00 96.25 90 ILE A CA 1
ATOM 727 C C . ILE A 1 90 ? -1.194 4.872 -44.928 1.00 96.25 90 ILE A C 1
ATOM 729 O O . ILE A 1 90 ? -1.518 5.510 -45.927 1.00 96.25 90 ILE A O 1
ATOM 733 N N . ASN A 1 91 ? -2.040 4.659 -43.924 1.00 96.31 91 ASN A N 1
ATOM 734 C CA . ASN A 1 91 ? -3.432 5.099 -43.958 1.00 96.31 91 ASN A CA 1
ATOM 735 C C . ASN A 1 91 ? -3.631 6.468 -43.305 1.00 96.31 91 ASN A C 1
ATOM 737 O O . ASN A 1 91 ? -4.574 7.180 -43.648 1.00 96.31 91 ASN A O 1
ATOM 741 N N . LYS A 1 92 ? -2.761 6.832 -42.358 1.00 96.75 92 LYS A N 1
ATOM 742 C CA . LYS A 1 92 ? -2.847 8.082 -41.602 1.00 96.75 92 LYS A CA 1
ATOM 743 C C . LYS A 1 92 ? -1.461 8.676 -41.374 1.00 96.75 92 LYS A C 1
ATOM 745 O O . LYS A 1 92 ? -0.508 7.958 -41.081 1.00 96.75 92 LYS A O 1
ATOM 750 N N . MET A 1 93 ? -1.363 9.994 -41.508 1.00 98.25 93 MET A N 1
ATOM 751 C CA . MET A 1 93 ? -0.128 10.755 -41.327 1.00 98.25 93 MET A CA 1
ATOM 752 C C . MET A 1 93 ? -0.299 11.725 -40.164 1.00 98.25 93 MET A C 1
ATOM 754 O O . MET A 1 93 ? -1.248 12.510 -40.152 1.00 98.25 93 MET A O 1
ATOM 758 N N . ILE A 1 94 ? 0.636 11.698 -39.219 1.00 98.38 94 ILE A N 1
ATOM 759 C CA . ILE A 1 94 ? 0.684 12.618 -38.083 1.00 98.38 94 ILE A CA 1
ATOM 760 C C . ILE A 1 94 ? 2.027 13.347 -38.119 1.00 98.38 94 ILE A C 1
ATOM 762 O O . ILE A 1 94 ? 3.081 12.750 -38.320 1.00 98.38 94 ILE A O 1
ATOM 766 N N . PHE A 1 95 ? 2.007 14.657 -37.928 1.00 98.31 95 PHE A N 1
ATOM 767 C CA . PHE A 1 95 ? 3.207 15.461 -37.767 1.00 98.31 95 PHE A CA 1
ATOM 768 C C . PHE A 1 95 ? 3.221 16.018 -36.353 1.00 98.31 95 PHE A C 1
ATOM 770 O O . PHE A 1 95 ? 2.337 16.795 -35.994 1.00 98.31 95 PHE A O 1
ATOM 777 N N . LEU A 1 96 ? 4.230 15.655 -35.567 1.00 97.75 96 LEU A N 1
ATOM 778 C CA . LEU A 1 96 ? 4.366 16.013 -34.162 1.00 97.75 96 LEU A CA 1
ATOM 779 C C . LEU A 1 96 ? 5.509 17.005 -33.943 1.00 97.75 96 LEU A C 1
ATOM 781 O O . LEU A 1 96 ? 6.630 16.809 -34.419 1.00 97.75 96 LEU A O 1
ATOM 785 N N . THR A 1 97 ? 5.264 18.038 -33.138 1.00 96.12 97 THR A N 1
ATOM 786 C CA . THR A 1 97 ? 6.318 18.963 -32.708 1.00 96.12 97 THR A CA 1
ATOM 787 C C . THR A 1 97 ? 6.242 19.353 -31.232 1.00 96.12 97 THR A C 1
ATOM 789 O O . THR A 1 97 ? 5.209 19.220 -30.580 1.00 96.12 97 THR A O 1
ATOM 792 N N . THR A 1 98 ? 7.358 19.852 -30.702 1.00 93.62 98 THR A N 1
ATOM 793 C CA . THR A 1 98 ? 7.438 20.536 -29.401 1.00 93.62 98 THR A CA 1
ATOM 794 C C . THR A 1 98 ? 7.256 22.053 -29.505 1.00 93.62 98 THR A C 1
ATOM 796 O O . THR A 1 98 ? 7.139 22.712 -28.475 1.00 93.62 98 THR A O 1
ATOM 799 N N . SER A 1 99 ? 7.272 22.620 -30.719 1.00 92.75 99 SER A N 1
ATOM 800 C CA . SER A 1 99 ? 7.029 24.047 -30.962 1.00 92.75 99 SER A CA 1
ATOM 801 C C . SER A 1 99 ? 5.594 24.285 -31.457 1.00 92.75 99 SER A C 1
ATOM 803 O O . SER A 1 99 ? 4.643 23.741 -30.898 1.00 92.75 99 SER A O 1
ATOM 805 N N . ASP A 1 100 ? 5.418 25.111 -32.484 1.00 93.88 100 ASP A N 1
ATOM 806 C CA . ASP A 1 100 ? 4.125 25.451 -33.074 1.00 93.88 100 ASP A CA 1
ATOM 807 C C . ASP A 1 100 ? 4.232 25.459 -34.607 1.00 93.88 100 ASP A C 1
ATOM 809 O O . ASP A 1 100 ? 5.322 25.348 -35.168 1.00 93.88 100 ASP A O 1
ATOM 813 N N . TYR A 1 101 ? 3.113 25.609 -35.307 1.00 96.38 101 TYR A N 1
ATOM 814 C CA . TYR A 1 101 ? 3.052 25.585 -36.765 1.00 96.38 101 TYR A CA 1
ATOM 815 C C . TYR A 1 101 ? 2.838 26.986 -37.339 1.00 96.38 101 TYR A C 1
ATOM 817 O O . TYR A 1 101 ? 2.109 27.824 -36.802 1.00 96.38 101 TYR A O 1
ATOM 825 N N . GLN A 1 102 ? 3.452 27.262 -38.487 1.00 96.81 102 GLN A N 1
ATOM 826 C CA . GLN A 1 102 ? 3.120 28.451 -39.264 1.00 96.81 102 GLN A CA 1
ATOM 827 C C . GLN A 1 102 ? 1.732 28.302 -39.904 1.00 96.81 102 GLN A C 1
ATOM 829 O O . GLN A 1 102 ? 1.306 27.204 -40.261 1.00 96.81 102 GLN A O 1
ATOM 834 N N . LYS A 1 103 ? 1.037 29.422 -40.147 1.00 96.75 103 LYS A N 1
ATOM 835 C CA . LYS A 1 103 ? -0.297 29.419 -40.786 1.00 96.75 103 LYS A CA 1
ATOM 836 C C . LYS A 1 103 ? -0.312 28.656 -42.118 1.00 96.75 103 LYS A C 1
ATOM 838 O O . LYS A 1 103 ? -1.259 27.925 -42.403 1.00 96.75 103 LYS A O 1
ATOM 843 N N . GLY A 1 104 ? 0.749 28.803 -42.915 1.00 97.25 104 GLY A N 1
ATOM 844 C CA . GLY A 1 104 ? 0.913 28.071 -44.169 1.00 97.25 104 GLY A CA 1
ATOM 845 C C . GLY A 1 104 ? 1.037 26.560 -43.959 1.00 97.25 104 GLY A C 1
ATOM 846 O O . GLY A 1 104 ? 0.395 25.792 -44.674 1.00 97.25 104 GLY A O 1
ATOM 847 N N . ALA A 1 105 ? 1.807 26.130 -42.954 1.00 97.50 105 ALA A N 1
ATOM 848 C CA . ALA A 1 105 ? 1.999 24.718 -42.621 1.00 97.50 105 ALA A CA 1
ATOM 849 C C . ALA A 1 105 ? 0.675 24.058 -42.211 1.00 97.50 105 ALA A C 1
ATOM 851 O O . ALA A 1 105 ? 0.341 22.993 -42.723 1.00 97.50 105 ALA A O 1
ATOM 852 N N . ILE A 1 106 ? -0.131 24.747 -41.392 1.00 97.56 106 ILE A N 1
ATOM 853 C CA . ILE A 1 106 ? -1.478 24.300 -40.997 1.00 97.56 106 ILE A CA 1
ATOM 854 C C . ILE A 1 106 ? -2.378 24.120 -42.223 1.00 97.56 106 ILE A C 1
ATOM 856 O O . ILE A 1 106 ? -3.039 23.092 -42.371 1.00 97.56 106 ILE A O 1
ATOM 860 N N . LYS A 1 107 ? -2.394 25.105 -43.131 1.00 97.12 107 LYS A N 1
ATOM 861 C CA . LYS A 1 107 ? -3.196 25.030 -44.361 1.00 97.12 107 LYS A CA 1
ATOM 862 C C . LYS A 1 107 ? -2.760 23.852 -45.238 1.00 97.12 107 LYS A C 1
ATOM 864 O O . LYS A 1 107 ? -3.612 23.106 -45.712 1.00 97.12 107 LYS A O 1
ATOM 869 N N . LYS A 1 108 ? -1.450 23.665 -45.421 1.00 97.62 108 LYS A N 1
ATOM 870 C CA . LYS A 1 108 ? -0.887 22.577 -46.232 1.00 97.62 108 LYS A CA 1
ATOM 871 C C . LYS A 1 108 ? -1.192 21.201 -45.635 1.00 97.62 108 LYS A C 1
ATOM 873 O O . LYS A 1 108 ? -1.612 20.320 -46.377 1.00 97.62 108 LYS A O 1
ATOM 878 N N . ALA A 1 109 ? -1.055 21.042 -44.318 1.00 97.50 109 ALA A N 1
ATOM 879 C CA . ALA A 1 109 ? -1.385 19.804 -43.612 1.00 97.50 109 ALA A CA 1
ATOM 880 C C . ALA A 1 109 ? -2.858 19.415 -43.803 1.00 97.50 109 ALA A C 1
ATOM 882 O O . ALA A 1 109 ? -3.144 18.284 -44.184 1.00 97.50 109 ALA A O 1
ATOM 883 N N . ARG A 1 110 ? -3.784 20.379 -43.672 1.00 96.12 110 ARG A N 1
ATOM 884 C CA . ARG A 1 110 ? -5.221 20.160 -43.927 1.00 96.12 110 ARG A CA 1
ATOM 885 C C . ARG A 1 110 ? -5.502 19.688 -45.352 1.00 96.12 110 ARG A C 1
ATOM 887 O O . ARG A 1 110 ? -6.216 18.712 -45.534 1.00 96.12 110 ARG A O 1
ATOM 894 N N . THR A 1 111 ? -4.925 20.342 -46.364 1.00 96.75 111 THR A N 1
ATOM 895 C CA . THR A 1 111 ? -5.103 19.938 -47.774 1.00 96.75 111 THR A CA 1
ATOM 896 C C . THR A 1 111 ? -4.540 18.545 -48.067 1.00 96.75 111 THR A C 1
ATOM 898 O O . THR A 1 111 ? -4.997 17.887 -48.995 1.00 96.75 111 THR A O 1
ATOM 901 N N . ARG A 1 112 ? -3.555 18.089 -47.290 1.00 96.25 112 ARG A N 1
ATOM 902 C CA . ARG A 1 112 ? -2.870 16.802 -47.473 1.00 96.25 112 ARG A CA 1
ATOM 903 C C . ARG A 1 112 ? -3.311 15.721 -46.479 1.00 96.25 112 ARG A C 1
ATOM 905 O O . ARG A 1 112 ? -2.697 14.662 -46.450 1.0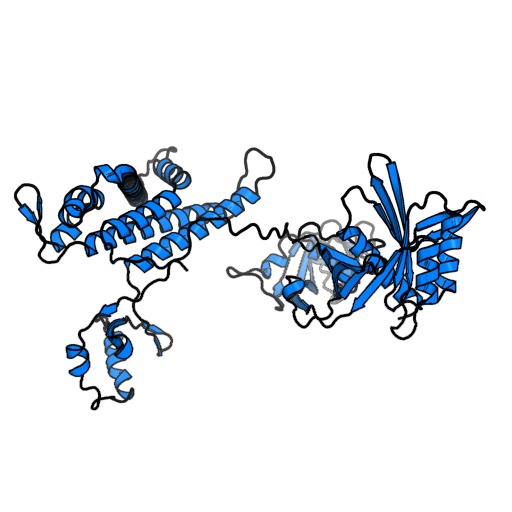0 96.25 112 ARG A O 1
ATOM 912 N N . ASN A 1 113 ? -4.362 15.976 -45.695 1.00 96.00 113 ASN A N 1
ATOM 913 C CA . ASN A 1 113 ? -4.871 15.075 -44.658 1.00 96.00 113 ASN A CA 1
ATOM 914 C C . ASN A 1 113 ? -3.788 14.603 -43.661 1.00 96.00 113 ASN A C 1
ATOM 916 O O . ASN A 1 113 ? -3.698 13.423 -43.328 1.00 96.00 113 ASN A O 1
ATOM 920 N N . ILE A 1 114 ? -2.938 15.535 -43.221 1.00 98.12 114 ILE A N 1
ATOM 921 C CA . ILE A 1 114 ? -1.932 15.309 -42.177 1.00 98.12 114 ILE A CA 1
ATOM 922 C C . ILE A 1 114 ? -2.457 15.895 -40.870 1.00 98.12 114 ILE A C 1
ATOM 924 O O . ILE A 1 114 ? -2.785 17.084 -40.805 1.00 98.12 114 ILE A O 1
ATOM 928 N N . GLU A 1 115 ? -2.505 15.080 -39.822 1.00 98.19 115 GLU A N 1
ATOM 929 C CA . GLU A 1 115 ? -2.841 15.548 -38.482 1.00 98.19 115 GLU A CA 1
ATOM 930 C C . GLU A 1 115 ? -1.658 16.245 -37.822 1.00 98.19 115 GLU A C 1
ATOM 932 O O . GLU A 1 115 ? -0.512 15.829 -37.966 1.00 98.19 115 GLU A O 1
ATOM 937 N N . LEU A 1 116 ? -1.932 17.332 -37.104 1.00 98.12 116 LEU A N 1
ATOM 938 C CA . LEU A 1 116 ? -0.904 18.131 -36.449 1.00 98.12 116 LEU A CA 1
ATOM 939 C C . LEU A 1 116 ? -1.001 17.950 -34.949 1.00 98.12 116 LEU A C 1
ATOM 941 O O . LEU A 1 116 ? -2.012 18.320 -34.353 1.00 98.12 116 LEU A O 1
ATOM 945 N N . TYR A 1 117 ? 0.032 17.375 -34.345 1.00 97.81 117 TYR A N 1
ATOM 946 C CA . TYR A 1 117 ? 0.084 17.134 -32.910 1.00 97.81 117 TYR A CA 1
ATOM 947 C C . TYR A 1 117 ? 1.161 17.998 -32.261 1.00 97.81 117 TYR A C 1
ATOM 949 O O . TYR A 1 117 ? 2.168 18.356 -32.876 1.00 97.81 117 TYR A O 1
ATOM 957 N N . ARG A 1 118 ? 0.968 18.321 -30.984 1.00 95.94 118 ARG A N 1
ATOM 958 C CA . ARG A 1 118 ? 1.914 19.127 -30.214 1.00 95.94 118 ARG A CA 1
ATOM 959 C C . ARG A 1 118 ? 2.135 18.545 -28.828 1.00 95.94 118 ARG A C 1
ATOM 961 O O . ARG A 1 118 ? 1.183 18.181 -28.142 1.00 95.94 118 ARG A O 1
ATOM 968 N N . ILE A 1 119 ? 3.398 18.527 -28.406 1.00 93.94 119 ILE A N 1
ATOM 969 C CA . ILE A 1 119 ? 3.770 18.407 -26.996 1.00 93.94 119 ILE A CA 1
ATOM 970 C C . ILE A 1 119 ? 4.070 19.804 -26.469 1.00 93.94 119 ILE A C 1
ATOM 972 O O . ILE A 1 119 ? 5.010 20.453 -26.924 1.00 93.94 119 ILE A O 1
ATOM 976 N N . SER A 1 120 ? 3.278 20.269 -25.509 1.00 89.00 120 SER A N 1
ATOM 977 C CA . SER A 1 120 ? 3.463 21.567 -24.861 1.00 89.00 120 SER A CA 1
ATOM 978 C C . SER A 1 120 ? 3.795 21.380 -23.383 1.00 89.00 120 SER A C 1
ATOM 980 O O . SER A 1 120 ? 3.259 20.495 -22.715 1.00 89.00 120 SER A O 1
ATOM 982 N N . GLN A 1 121 ? 4.719 22.194 -22.872 1.00 80.62 121 GLN A N 1
ATOM 983 C CA . GLN A 1 121 ? 4.970 22.294 -21.439 1.00 80.62 121 GLN A CA 1
ATOM 984 C C . GLN A 1 121 ? 4.059 23.386 -20.884 1.00 80.62 121 GLN A C 1
ATOM 986 O O . GLN A 1 121 ? 4.147 24.533 -21.314 1.00 80.62 121 GLN A O 1
ATOM 991 N N . GLU A 1 122 ? 3.200 23.034 -19.935 1.00 68.25 122 GLU A N 1
ATOM 992 C CA . GLU A 1 122 ? 2.441 24.010 -19.161 1.00 68.25 122 GLU A CA 1
ATOM 993 C C . GLU A 1 122 ? 2.865 23.908 -17.698 1.00 68.25 122 GLU A C 1
ATOM 995 O O . GLU A 1 122 ? 2.973 22.819 -17.132 1.00 68.25 122 GLU A O 1
ATOM 1000 N N . LEU A 1 123 ? 3.079 25.059 -17.065 1.00 58.28 123 LEU A N 1
ATOM 1001 C CA . LEU A 1 123 ? 3.049 25.146 -15.612 1.00 58.28 123 LEU A CA 1
ATOM 1002 C C . LEU A 1 123 ? 1.591 24.948 -15.196 1.00 58.28 123 LEU A C 1
ATOM 1004 O O . LEU A 1 123 ? 0.828 25.905 -15.126 1.00 58.28 123 LEU A O 1
ATOM 1008 N N . LEU A 1 124 ? 1.175 23.700 -14.985 1.00 57.47 124 LEU A N 1
ATOM 1009 C CA . LEU A 1 124 ? -0.117 23.447 -14.361 1.00 57.47 124 LEU A CA 1
ATOM 1010 C C . LEU A 1 124 ? -0.056 23.986 -12.930 1.00 57.47 124 LEU A C 1
ATOM 1012 O O . LEU A 1 124 ? 0.723 23.500 -12.109 1.00 57.47 124 LEU A O 1
ATOM 1016 N N . GLU A 1 125 ? -0.885 24.989 -12.641 1.00 57.09 125 GLU A N 1
ATOM 1017 C CA . GLU A 1 125 ? -1.075 25.513 -11.283 1.00 57.09 125 GLU A CA 1
ATOM 1018 C C . GLU A 1 125 ? -1.636 24.431 -10.344 1.00 57.09 125 GLU A C 1
ATOM 1020 O O . GLU A 1 125 ? -1.374 24.452 -9.142 1.00 57.09 125 GLU A O 1
ATOM 1025 N N . ASP A 1 126 ? -2.343 23.442 -10.905 1.00 62.53 126 ASP A N 1
ATOM 1026 C CA . ASP A 1 126 ? -2.979 22.353 -10.173 1.00 62.53 126 ASP A CA 1
ATOM 1027 C C . ASP A 1 126 ? -2.398 20.975 -10.544 1.00 62.53 126 ASP A C 1
ATOM 1029 O O . ASP A 1 126 ? -2.775 20.339 -11.534 1.00 62.53 126 ASP A O 1
ATOM 1033 N N . LYS A 1 127 ? -1.475 20.485 -9.705 1.00 61.75 127 LYS A N 1
ATOM 1034 C CA . LYS A 1 127 ? -0.859 19.151 -9.823 1.00 61.75 127 LYS A CA 1
ATOM 1035 C C . LYS A 1 127 ? -1.863 17.999 -9.659 1.00 61.75 127 LYS A C 1
ATOM 1037 O O . LYS A 1 127 ? -1.559 16.878 -10.072 1.00 61.75 127 LYS A O 1
ATOM 1042 N N . SER A 1 128 ? -3.063 18.258 -9.125 1.00 63.06 128 SER A N 1
ATOM 1043 C CA . SER A 1 128 ? -4.081 17.227 -8.882 1.00 63.06 128 SER A CA 1
ATOM 1044 C C . SER A 1 128 ? -4.582 16.550 -10.164 1.00 63.06 128 SER A C 1
ATOM 1046 O O . SER A 1 128 ? -5.056 15.413 -10.119 1.00 63.06 128 SER A O 1
ATOM 1048 N N . GLN A 1 129 ? -4.407 17.186 -11.329 1.00 69.19 129 GLN A N 1
ATOM 1049 C CA . GLN A 1 129 ? -4.860 16.649 -12.615 1.00 69.19 129 GLN A CA 1
ATOM 1050 C C . GLN A 1 129 ? -4.151 15.350 -13.016 1.00 69.19 129 GLN A C 1
ATOM 1052 O O . GLN A 1 129 ? -4.779 14.486 -13.632 1.00 69.19 129 GLN A O 1
ATOM 1057 N N . LEU A 1 130 ? -2.883 15.159 -12.630 1.00 71.19 130 LEU A N 1
ATOM 1058 C CA . LEU A 1 130 ? -2.168 13.896 -12.849 1.00 71.19 130 LEU A CA 1
ATOM 1059 C C . LEU A 1 130 ? -2.575 12.812 -11.843 1.00 71.19 130 LEU A C 1
ATOM 1061 O O . LEU A 1 130 ? -2.383 11.639 -12.123 1.00 71.19 130 LEU A O 1
ATOM 1065 N N . GLY A 1 131 ? -3.144 13.163 -10.687 1.00 71.06 131 GLY A N 1
ATOM 1066 C CA . GLY A 1 131 ? -3.452 12.197 -9.624 1.00 71.06 131 GLY A CA 1
ATOM 1067 C C . GLY A 1 131 ? -2.217 11.597 -8.934 1.00 71.06 131 GLY A C 1
ATOM 1068 O O . GLY A 1 131 ? -2.355 10.646 -8.167 1.00 71.06 131 GLY A O 1
ATOM 1069 N N . ILE A 1 132 ? -1.020 12.139 -9.194 1.00 71.62 132 ILE A N 1
ATOM 1070 C CA . ILE A 1 132 ? 0.242 11.755 -8.553 1.00 71.62 132 ILE A CA 1
ATOM 1071 C C . ILE A 1 132 ? 1.016 13.018 -8.188 1.00 71.62 132 ILE A C 1
ATOM 1073 O O . ILE A 1 132 ? 1.444 13.767 -9.064 1.00 71.62 132 ILE A O 1
ATOM 1077 N N . ASP A 1 133 ? 1.259 13.208 -6.893 1.00 66.50 133 ASP A N 1
ATOM 1078 C CA . ASP A 1 133 ? 1.987 14.380 -6.395 1.00 66.50 133 ASP A CA 1
ATOM 1079 C C . ASP A 1 133 ? 3.504 14.161 -6.352 1.00 66.50 133 ASP A C 1
ATOM 1081 O O . ASP A 1 133 ? 4.289 15.101 -6.502 1.00 66.50 133 ASP A O 1
ATOM 1085 N N . LYS A 1 134 ? 3.932 12.919 -6.088 1.00 71.75 134 LYS A N 1
ATOM 1086 C CA . LYS A 1 134 ? 5.335 12.560 -5.859 1.00 71.75 134 LYS A CA 1
ATOM 1087 C C . LYS A 1 134 ? 5.634 11.168 -6.388 1.00 71.75 134 LYS A C 1
ATOM 1089 O O . LYS A 1 134 ? 4.877 10.230 -6.155 1.00 71.75 134 LYS A O 1
ATOM 1094 N N . VAL A 1 135 ? 6.792 11.038 -7.021 1.00 74.50 135 VAL A N 1
ATOM 1095 C CA . VAL A 1 135 ? 7.397 9.751 -7.366 1.00 74.50 135 VAL A CA 1
ATOM 1096 C C . VAL A 1 135 ? 8.694 9.648 -6.585 1.00 74.50 135 VAL A C 1
ATOM 1098 O O . VAL A 1 135 ? 9.301 10.645 -6.209 1.00 74.50 135 VAL A O 1
ATOM 1101 N N . SER A 1 136 ? 9.115 8.448 -6.226 1.00 76.81 136 SER A N 1
ATOM 1102 C CA . SER A 1 136 ? 10.389 8.271 -5.540 1.00 76.81 136 SER A CA 1
ATOM 1103 C C . SER A 1 136 ? 11.048 7.006 -6.033 1.00 76.81 136 SER A C 1
ATOM 1105 O O . SER A 1 136 ? 10.380 6.007 -6.292 1.00 76.81 136 SER A O 1
ATOM 1107 N N . ILE A 1 137 ? 12.365 7.067 -6.165 1.00 76.44 137 ILE A N 1
ATOM 1108 C CA . ILE A 1 137 ? 13.179 5.952 -6.623 1.00 76.44 137 ILE A CA 1
ATOM 1109 C C . ILE A 1 137 ? 13.900 5.375 -5.424 1.00 76.44 137 ILE A C 1
ATOM 1111 O O . ILE A 1 137 ? 14.498 6.106 -4.634 1.00 76.44 137 ILE A O 1
ATOM 1115 N N . ILE A 1 138 ? 13.842 4.054 -5.306 1.00 80.19 138 ILE A N 1
ATOM 1116 C CA . ILE A 1 138 ? 14.579 3.308 -4.297 1.00 80.19 138 ILE A CA 1
ATOM 1117 C C . ILE A 1 138 ? 15.657 2.507 -5.020 1.00 80.19 138 ILE A C 1
ATOM 1119 O O . ILE A 1 138 ? 15.363 1.554 -5.739 1.00 80.19 138 ILE A O 1
ATOM 1123 N N . GLU A 1 139 ? 16.912 2.905 -4.835 1.00 82.06 139 GLU A N 1
ATOM 1124 C CA . GLU A 1 139 ? 18.075 2.239 -5.418 1.00 82.06 139 GLU A CA 1
ATOM 1125 C C . GLU A 1 139 ? 18.723 1.309 -4.386 1.00 82.06 139 GLU A C 1
ATOM 1127 O O . GLU A 1 139 ? 18.987 1.695 -3.246 1.00 82.06 139 GLU A O 1
ATOM 1132 N N . LYS A 1 140 ? 19.006 0.070 -4.790 1.00 85.56 140 LYS A N 1
ATOM 1133 C CA . LYS A 1 140 ? 19.783 -0.886 -3.996 1.00 85.56 140 LYS A CA 1
ATOM 1134 C C . LYS A 1 140 ? 21.268 -0.618 -4.200 1.00 85.56 140 LYS A C 1
ATOM 1136 O O . LYS A 1 140 ? 21.777 -0.849 -5.291 1.00 85.56 140 LYS A O 1
ATOM 1141 N N . LYS A 1 141 ? 21.977 -0.190 -3.156 1.00 87.69 141 LYS A N 1
ATOM 1142 C CA . LYS A 1 141 ? 23.436 -0.020 -3.193 1.00 87.69 141 LYS A CA 1
ATOM 1143 C C . LYS A 1 141 ? 24.123 -1.073 -2.347 1.00 87.69 141 LYS A C 1
ATOM 1145 O O . LYS A 1 141 ? 23.749 -1.296 -1.200 1.00 87.69 141 LYS A O 1
ATOM 1150 N N . CYS A 1 142 ? 25.140 -1.707 -2.920 1.00 88.25 142 CYS A N 1
ATOM 1151 C CA . CYS A 1 142 ? 26.007 -2.649 -2.228 1.00 88.25 142 CYS A CA 1
ATOM 1152 C C . CYS A 1 142 ? 27.460 -2.344 -2.588 1.00 88.25 142 CYS A C 1
ATOM 1154 O O . CYS A 1 142 ? 27.805 -2.203 -3.760 1.00 88.25 142 CYS A O 1
ATOM 1156 N N . LYS A 1 143 ? 28.315 -2.248 -1.573 1.00 90.56 143 LYS A N 1
ATOM 1157 C CA . LYS A 1 143 ? 29.753 -2.050 -1.719 1.00 90.56 143 LYS A CA 1
ATOM 1158 C C . LYS A 1 143 ? 30.489 -3.137 -0.952 1.00 90.56 143 LYS A C 1
ATOM 1160 O O . LYS A 1 143 ? 30.271 -3.306 0.245 1.00 90.56 143 LYS A O 1
ATOM 1165 N N . ILE A 1 144 ? 31.400 -3.836 -1.621 1.00 88.81 144 ILE A N 1
ATOM 1166 C CA . ILE A 1 144 ? 32.343 -4.737 -0.953 1.00 88.81 144 ILE A CA 1
ATOM 1167 C C . ILE A 1 144 ? 33.430 -3.867 -0.313 1.00 88.81 144 ILE A C 1
ATOM 1169 O O . ILE A 1 144 ? 34.103 -3.092 -0.990 1.00 88.81 144 ILE A O 1
ATOM 1173 N N . LEU A 1 145 ? 33.565 -3.957 1.008 1.00 89.12 145 LEU A N 1
ATOM 1174 C CA . LEU A 1 145 ? 34.598 -3.261 1.776 1.00 89.12 145 LEU A CA 1
ATOM 1175 C C . LEU A 1 145 ? 35.835 -4.137 1.982 1.00 89.12 145 LEU A C 1
ATOM 1177 O O . LEU A 1 145 ? 36.950 -3.625 2.008 1.00 89.12 145 LEU A O 1
ATOM 1181 N N . ALA A 1 146 ? 35.638 -5.445 2.150 1.00 87.69 146 ALA A N 1
ATOM 1182 C CA . ALA A 1 146 ? 36.714 -6.415 2.308 1.00 87.69 146 ALA A CA 1
ATOM 1183 C C . ALA A 1 146 ? 36.248 -7.818 1.910 1.00 87.69 146 ALA A C 1
ATOM 1185 O O . ALA A 1 146 ? 35.065 -8.145 2.037 1.00 87.69 146 ALA A O 1
ATOM 1186 N N . VAL A 1 147 ? 37.199 -8.655 1.496 1.00 87.31 147 VAL A N 1
ATOM 1187 C CA . VAL A 1 147 ? 37.001 -10.088 1.258 1.00 87.31 147 VAL A CA 1
ATOM 1188 C C . VAL A 1 147 ? 38.049 -10.845 2.059 1.00 87.31 147 VAL A C 1
ATOM 1190 O O . VAL A 1 147 ? 39.237 -10.535 1.996 1.00 87.31 147 VAL A O 1
ATOM 1193 N N . ARG A 1 148 ? 37.602 -11.825 2.834 1.00 88.31 148 ARG A N 1
ATOM 1194 C CA . ARG A 1 148 ? 38.436 -12.828 3.495 1.00 88.31 148 ARG A CA 1
ATOM 1195 C C . ARG A 1 148 ? 38.069 -14.179 2.921 1.00 88.31 148 ARG A C 1
ATOM 1197 O O . ARG A 1 148 ? 36.938 -14.372 2.487 1.00 88.31 148 ARG A O 1
ATOM 1204 N N . PHE A 1 149 ? 38.995 -15.118 2.929 1.00 90.56 149 PHE A N 1
ATOM 1205 C CA . PHE A 1 149 ? 38.707 -16.453 2.441 1.00 90.56 149 PHE A CA 1
ATOM 1206 C C . PHE A 1 149 ? 39.473 -17.504 3.231 1.00 90.56 149 PHE A C 1
ATOM 1208 O O . PHE A 1 149 ? 40.462 -17.196 3.896 1.00 90.56 149 PHE A O 1
ATOM 1215 N N . ASN A 1 150 ? 38.983 -18.734 3.160 1.00 89.00 150 ASN A N 1
ATOM 1216 C CA . ASN A 1 150 ? 39.647 -19.915 3.671 1.00 89.00 150 ASN A CA 1
ATOM 1217 C C . ASN A 1 150 ? 40.052 -20.801 2.488 1.00 89.00 150 ASN A C 1
ATOM 1219 O O . ASN A 1 150 ? 39.256 -21.012 1.571 1.00 89.00 150 ASN A O 1
ATOM 1223 N N . SER A 1 151 ? 41.302 -21.256 2.522 1.00 91.19 151 SER A N 1
ATOM 1224 C CA . SER A 1 151 ? 41.838 -22.289 1.643 1.00 91.19 151 SER A CA 1
ATOM 1225 C C . SER A 1 151 ? 42.543 -23.322 2.512 1.00 91.19 151 SER A C 1
ATOM 1227 O O . SER A 1 151 ? 43.640 -23.064 3.024 1.00 91.19 151 SER A O 1
ATOM 1229 N N . GLU A 1 152 ? 41.947 -24.501 2.675 1.00 90.62 152 GLU A N 1
ATOM 1230 C CA . GLU A 1 152 ? 42.547 -25.566 3.484 1.00 90.62 152 GLU A CA 1
ATOM 1231 C C . GLU A 1 152 ? 43.939 -25.947 2.973 1.00 90.62 152 GLU A C 1
ATOM 1233 O O . GLU A 1 152 ? 44.842 -26.242 3.759 1.00 90.62 152 GLU A O 1
ATOM 1238 N N . LYS A 1 153 ? 44.128 -25.939 1.647 1.00 89.31 153 LYS A N 1
ATOM 1239 C CA . LYS A 1 153 ? 45.415 -26.283 1.032 1.00 89.31 153 LYS A CA 1
ATOM 1240 C C . LYS A 1 153 ? 46.495 -25.240 1.325 1.00 89.31 153 LYS A C 1
ATOM 1242 O O . LYS A 1 153 ? 47.629 -25.632 1.592 1.00 89.31 153 LYS A O 1
ATOM 1247 N N . LEU A 1 154 ? 46.166 -23.944 1.328 1.00 89.06 154 LEU A N 1
ATOM 1248 C CA . LEU A 1 154 ? 47.129 -22.908 1.731 1.00 89.06 154 LEU A CA 1
ATOM 1249 C C . LEU A 1 154 ? 47.525 -23.059 3.204 1.00 89.06 154 LEU A C 1
ATOM 1251 O O . LEU A 1 154 ? 48.712 -22.992 3.526 1.00 89.06 154 LEU A O 1
ATOM 1255 N N . LEU A 1 155 ? 46.550 -23.327 4.082 1.00 86.69 155 LEU A N 1
ATOM 1256 C CA . LEU A 1 155 ? 46.793 -23.535 5.513 1.00 86.69 155 LEU A CA 1
ATOM 1257 C C . LEU A 1 155 ? 47.670 -24.765 5.778 1.00 86.69 155 LEU A C 1
ATOM 1259 O O . LEU A 1 155 ? 48.644 -24.669 6.526 1.00 86.69 155 LEU A O 1
ATOM 1263 N N . LYS A 1 156 ? 47.381 -25.904 5.131 1.00 90.12 156 LYS A N 1
ATOM 1264 C CA . LYS A 1 156 ? 48.193 -27.135 5.232 1.00 90.12 156 LYS A CA 1
ATOM 1265 C C . LYS A 1 156 ? 49.637 -26.904 4.781 1.00 90.12 156 LYS A C 1
ATOM 1267 O O . LYS A 1 156 ? 50.560 -27.424 5.404 1.00 90.12 156 LYS A O 1
ATOM 1272 N N . ASN A 1 157 ? 49.834 -26.057 3.773 1.00 86.25 157 ASN A N 1
ATOM 1273 C CA . ASN A 1 157 ? 51.154 -25.680 3.270 1.00 86.25 157 ASN A CA 1
ATOM 1274 C C . ASN A 1 157 ? 51.819 -24.537 4.062 1.00 86.25 157 ASN A C 1
ATOM 1276 O O . ASN A 1 157 ? 52.893 -24.083 3.672 1.00 86.25 157 ASN A O 1
ATOM 1280 N N . ARG A 1 158 ? 51.210 -24.071 5.167 1.00 85.94 158 ARG A N 1
ATOM 1281 C CA . ARG A 1 158 ? 51.698 -22.968 6.019 1.00 85.94 158 ARG A CA 1
ATOM 1282 C C . ARG A 1 158 ? 51.994 -21.681 5.239 1.00 85.94 158 ARG A C 1
ATOM 1284 O O . ARG A 1 158 ? 52.929 -20.949 5.563 1.00 85.94 158 ARG A O 1
ATOM 1291 N N . ILE A 1 159 ? 51.203 -21.408 4.203 1.00 83.62 159 ILE A N 1
ATOM 1292 C CA . ILE A 1 159 ? 51.359 -20.211 3.377 1.00 83.62 159 ILE A CA 1
ATOM 1293 C C . ILE A 1 159 ? 50.593 -19.066 4.041 1.00 83.62 159 ILE A C 1
ATOM 1295 O O . ILE A 1 159 ? 49.366 -19.012 3.990 1.00 83.62 159 ILE A O 1
ATOM 1299 N N . PHE A 1 160 ? 51.335 -18.139 4.646 1.00 78.31 160 PHE A N 1
ATOM 1300 C CA . PHE A 1 160 ? 50.819 -16.890 5.204 1.00 78.31 160 PHE A CA 1
ATOM 1301 C C . PHE A 1 160 ? 51.467 -15.733 4.447 1.00 78.31 160 PHE A C 1
ATOM 1303 O O . PHE A 1 160 ? 52.688 -15.590 4.451 1.00 78.31 160 PHE A O 1
ATOM 1310 N N . THR A 1 161 ? 50.666 -14.928 3.757 1.00 72.38 161 THR A N 1
ATOM 1311 C CA . THR A 1 161 ? 51.159 -13.795 2.969 1.00 72.38 161 THR A CA 1
ATOM 1312 C C . THR A 1 161 ? 50.240 -12.594 3.139 1.00 72.38 161 THR A C 1
ATOM 1314 O O . THR A 1 161 ? 49.034 -12.745 3.334 1.00 72.38 161 THR A O 1
ATOM 1317 N N . ASN A 1 162 ? 50.833 -11.403 3.062 1.00 70.44 162 ASN A N 1
ATOM 1318 C CA . ASN A 1 162 ? 50.121 -10.126 3.010 1.00 70.44 162 ASN A CA 1
ATOM 1319 C C . ASN A 1 162 ? 49.860 -9.676 1.560 1.00 70.44 162 ASN A C 1
ATOM 1321 O O . ASN A 1 162 ? 49.339 -8.582 1.338 1.00 70.44 162 ASN A O 1
ATOM 1325 N N . GLU A 1 163 ? 50.257 -10.486 0.573 1.00 76.00 163 GLU A N 1
ATOM 1326 C CA . GLU A 1 163 ? 49.966 -10.236 -0.835 1.00 76.00 163 GLU A CA 1
ATOM 1327 C C . GLU A 1 163 ? 48.451 -10.204 -1.071 1.00 76.00 163 GLU A C 1
ATOM 1329 O O . GLU A 1 163 ? 47.677 -10.952 -0.465 1.00 76.00 163 GLU A O 1
ATOM 1334 N N . LYS A 1 164 ? 48.013 -9.317 -1.969 1.00 80.56 164 LYS A N 1
ATOM 1335 C CA . LYS A 1 164 ? 46.621 -9.301 -2.414 1.00 80.56 164 LYS A CA 1
ATOM 1336 C C . LYS A 1 164 ? 46.374 -10.541 -3.260 1.00 80.56 164 LYS A C 1
ATOM 1338 O O . LYS A 1 164 ? 47.003 -10.715 -4.297 1.00 80.56 164 LYS A O 1
ATOM 1343 N N . PHE A 1 165 ? 45.439 -11.368 -2.820 1.00 82.62 165 PHE A N 1
ATOM 1344 C CA . PHE A 1 165 ? 45.013 -12.527 -3.582 1.00 82.62 165 PHE A CA 1
ATOM 1345 C C . PHE A 1 165 ? 44.022 -12.137 -4.675 1.00 82.62 165 PHE A C 1
ATOM 1347 O O . PHE A 1 165 ? 43.085 -11.370 -4.446 1.00 82.62 165 PHE A O 1
ATOM 1354 N N . GLU A 1 166 ? 44.233 -12.716 -5.849 1.00 91.31 166 GLU A N 1
ATOM 1355 C CA . GLU A 1 166 ? 43.302 -12.697 -6.969 1.00 91.31 166 GLU A CA 1
ATOM 1356 C C . GLU A 1 166 ? 42.525 -14.010 -7.019 1.00 91.31 166 GLU A C 1
ATOM 1358 O O . GLU A 1 166 ? 43.043 -15.066 -6.647 1.00 91.31 166 GLU A O 1
ATOM 1363 N N . PHE A 1 167 ? 41.286 -13.949 -7.502 1.00 91.69 167 PHE A N 1
ATOM 1364 C CA . PHE A 1 167 ? 40.413 -15.113 -7.580 1.00 91.69 167 PHE A CA 1
ATOM 1365 C C . PHE A 1 167 ? 40.182 -15.531 -9.023 1.00 91.69 167 PHE A C 1
ATOM 1367 O O . PHE A 1 167 ? 40.029 -14.698 -9.913 1.00 91.69 167 PHE A O 1
ATOM 1374 N N . TYR A 1 168 ? 40.130 -16.838 -9.232 1.00 93.56 168 TYR A N 1
ATOM 1375 C CA . TYR A 1 168 ? 40.070 -17.468 -10.537 1.00 93.56 168 TYR A CA 1
ATOM 1376 C C . TYR A 1 168 ? 38.951 -18.505 -10.574 1.00 93.56 168 TYR A C 1
ATOM 1378 O O . TYR A 1 168 ? 38.677 -19.163 -9.569 1.00 93.56 168 TYR A O 1
ATOM 1386 N N . SER A 1 169 ? 38.303 -18.652 -11.724 1.00 91.81 169 SER A N 1
ATOM 1387 C CA . SER A 1 169 ? 37.346 -19.728 -11.995 1.00 91.81 169 SER A CA 1
ATOM 1388 C C . SER A 1 169 ? 38.059 -21.054 -12.285 1.00 91.81 169 SER A C 1
ATOM 1390 O O . SER A 1 169 ? 39.287 -21.114 -12.359 1.00 91.81 169 SER A O 1
ATOM 1392 N N . ASP A 1 170 ? 37.285 -22.126 -12.470 1.00 90.38 170 ASP A N 1
ATOM 1393 C CA . ASP A 1 170 ? 37.797 -23.469 -12.789 1.00 90.38 170 ASP A CA 1
ATOM 1394 C C . ASP A 1 170 ? 38.636 -23.513 -14.075 1.00 90.38 170 ASP A C 1
ATOM 1396 O O . ASP A 1 170 ? 39.674 -24.166 -14.154 1.00 90.38 170 ASP A O 1
ATOM 1400 N N . ASP A 1 171 ? 38.234 -22.727 -15.076 1.00 92.12 171 ASP A N 1
ATOM 1401 C CA . ASP A 1 171 ? 38.966 -22.540 -16.330 1.00 92.12 171 ASP A CA 1
ATOM 1402 C C . ASP A 1 171 ? 40.141 -21.551 -16.200 1.00 92.12 171 ASP A C 1
ATOM 1404 O O . ASP A 1 171 ? 40.701 -21.108 -17.202 1.00 92.12 171 ASP A O 1
ATOM 1408 N N . LYS A 1 172 ? 40.536 -21.218 -14.962 1.00 89.50 172 LYS A N 1
ATOM 1409 C CA . LYS A 1 172 ? 41.661 -20.343 -14.598 1.00 89.50 172 LYS A CA 1
ATOM 1410 C C . LYS A 1 172 ? 41.552 -18.920 -15.144 1.00 89.50 172 LYS A C 1
ATOM 1412 O O . LYS A 1 172 ? 42.564 -18.227 -15.258 1.00 89.50 172 LYS A O 1
ATOM 1417 N N . LYS A 1 173 ? 40.343 -18.449 -15.450 1.00 93.44 173 LYS A N 1
ATOM 1418 C CA . LYS A 1 173 ? 40.116 -17.043 -15.793 1.00 93.44 173 LYS A CA 1
ATOM 1419 C C . LYS A 1 173 ? 40.016 -16.203 -14.529 1.00 93.44 173 LYS A C 1
ATOM 1421 O O . LYS A 1 173 ? 39.407 -16.616 -13.547 1.00 93.44 173 LYS A O 1
ATOM 1426 N N . LEU A 1 174 ? 40.620 -15.019 -14.568 1.00 93.12 174 LEU A N 1
ATOM 1427 C CA . LEU A 1 174 ? 40.524 -14.041 -13.490 1.00 93.12 174 LEU A CA 1
ATOM 1428 C C . LEU A 1 174 ? 39.062 -13.599 -13.329 1.00 93.12 174 LEU A C 1
ATOM 1430 O O . LEU A 1 174 ? 38.451 -13.123 -14.287 1.00 93.12 174 LEU A O 1
ATOM 1434 N N . ILE A 1 175 ? 38.519 -13.737 -12.122 1.00 88.50 175 ILE A N 1
ATOM 1435 C CA . ILE A 1 175 ? 37.174 -13.273 -11.776 1.00 88.50 175 ILE A CA 1
ATOM 1436 C C . ILE A 1 175 ? 37.280 -11.810 -11.352 1.00 88.50 175 ILE A C 1
ATOM 1438 O O . ILE A 1 175 ? 38.012 -11.480 -10.414 1.00 88.50 175 ILE A O 1
ATOM 1442 N N . LYS A 1 176 ? 36.545 -10.915 -12.019 1.00 87.12 176 LYS A N 1
ATOM 1443 C CA . LYS A 1 176 ? 36.577 -9.494 -11.670 1.00 87.12 176 LYS A CA 1
ATOM 1444 C C . LYS A 1 176 ? 35.756 -9.235 -10.413 1.00 87.12 176 LYS A C 1
ATOM 1446 O O . LYS A 1 176 ? 34.802 -9.936 -10.085 1.00 87.12 176 LYS A O 1
ATOM 1451 N N . HIS A 1 177 ? 36.105 -8.160 -9.716 1.00 79.38 177 HIS A N 1
ATOM 1452 C CA . HIS A 1 177 ? 35.390 -7.729 -8.516 1.00 79.38 177 HIS A CA 1
ATOM 1453 C C . HIS A 1 177 ? 33.900 -7.426 -8.782 1.00 79.38 177 HIS A C 1
ATOM 1455 O O . HIS A 1 177 ? 33.051 -7.670 -7.926 1.00 79.38 177 HIS A O 1
ATOM 1461 N N . GLU A 1 178 ? 33.574 -6.915 -9.970 1.00 78.44 178 GLU A N 1
ATOM 1462 C CA . GLU A 1 178 ? 32.197 -6.642 -10.407 1.00 78.44 178 GLU A CA 1
ATOM 1463 C C . GLU A 1 178 ? 31.368 -7.929 -10.532 1.00 78.44 178 GLU A C 1
ATOM 1465 O O . GLU A 1 178 ? 30.226 -7.962 -10.072 1.00 78.44 178 GLU A O 1
ATOM 1470 N N . ASP A 1 179 ? 31.972 -9.014 -11.027 1.00 81.75 179 ASP A N 1
ATOM 1471 C CA . ASP A 1 179 ? 31.312 -10.317 -11.168 1.00 81.75 179 ASP A CA 1
ATOM 1472 C C . ASP A 1 179 ? 30.930 -10.901 -9.797 1.00 81.75 179 ASP A C 1
ATOM 1474 O O . ASP A 1 179 ? 29.857 -11.487 -9.626 1.00 81.75 179 ASP A O 1
ATOM 1478 N N . PHE A 1 180 ? 31.791 -10.711 -8.787 1.00 78.19 180 PHE A N 1
ATOM 1479 C CA . PHE A 1 180 ? 31.473 -11.068 -7.401 1.00 78.19 180 PHE A CA 1
ATOM 1480 C C . PHE A 1 180 ? 30.320 -10.233 -6.861 1.00 78.19 180 PHE A C 1
ATOM 1482 O O . PHE A 1 180 ? 29.403 -10.781 -6.254 1.00 78.19 180 PHE A O 1
ATOM 1489 N N . LEU A 1 181 ? 30.359 -8.916 -7.072 1.00 78.06 181 LEU A N 1
ATOM 1490 C CA . LEU A 1 181 ? 29.331 -8.012 -6.572 1.00 78.06 181 LEU A CA 1
ATOM 1491 C C . LEU A 1 181 ? 27.951 -8.366 -7.140 1.00 78.06 181 LEU A C 1
ATOM 1493 O O . LEU A 1 181 ? 26.990 -8.411 -6.375 1.00 78.06 181 LEU A O 1
ATOM 1497 N N . GLN A 1 182 ? 27.862 -8.667 -8.437 1.00 78.00 182 GLN A N 1
ATOM 1498 C CA . GLN A 1 182 ? 26.608 -9.052 -9.082 1.00 78.00 182 GLN A CA 1
ATOM 1499 C C . GLN A 1 182 ? 26.033 -10.337 -8.473 1.00 78.00 182 GLN A C 1
ATOM 1501 O O . GLN A 1 182 ? 24.902 -10.333 -7.989 1.00 78.00 182 GLN A O 1
ATOM 1506 N N . LYS A 1 183 ? 26.850 -11.396 -8.374 1.00 80.19 183 LYS A N 1
ATOM 1507 C CA . LYS A 1 183 ? 26.434 -12.664 -7.750 1.00 80.19 183 LYS A CA 1
ATOM 1508 C C . LYS A 1 183 ? 26.024 -12.493 -6.292 1.00 80.19 183 LYS A C 1
ATOM 1510 O O . LYS A 1 183 ? 25.094 -13.146 -5.835 1.00 80.19 183 LYS A O 1
ATOM 1515 N N . ILE A 1 184 ? 26.719 -11.629 -5.553 1.00 80.25 184 ILE A N 1
ATOM 1516 C CA . ILE A 1 184 ? 26.408 -11.347 -4.151 1.00 80.25 184 ILE A CA 1
ATOM 1517 C C . ILE A 1 184 ? 25.060 -10.639 -4.038 1.00 80.25 184 ILE A C 1
ATOM 1519 O O . ILE A 1 184 ? 24.234 -11.062 -3.242 1.00 80.25 184 ILE A O 1
ATOM 1523 N N . ILE A 1 185 ? 24.812 -9.588 -4.823 1.00 76.75 185 ILE A N 1
ATOM 1524 C CA . ILE A 1 185 ? 23.566 -8.801 -4.766 1.00 76.75 185 ILE A CA 1
ATOM 1525 C C . ILE A 1 185 ? 22.323 -9.657 -5.046 1.00 76.75 185 ILE A C 1
ATOM 1527 O O . ILE A 1 185 ? 21.253 -9.375 -4.494 1.00 76.75 185 ILE A O 1
ATOM 1531 N N . GLU A 1 186 ? 22.475 -10.692 -5.871 1.00 77.81 186 GLU A N 1
ATOM 1532 C CA . GLU A 1 186 ? 21.432 -11.660 -6.222 1.00 77.81 186 GLU A CA 1
ATOM 1533 C C . GLU A 1 186 ? 21.145 -12.684 -5.111 1.00 77.81 186 GLU A C 1
ATOM 1535 O O . GLU A 1 186 ? 20.128 -13.377 -5.164 1.00 77.81 186 GLU A O 1
ATOM 1540 N N . LEU A 1 187 ? 21.986 -12.774 -4.072 1.00 78.50 187 LEU A N 1
ATOM 1541 C CA . LEU A 1 187 ? 21.778 -13.736 -2.994 1.00 78.50 187 LEU A CA 1
ATOM 1542 C C . LEU A 1 187 ? 20.490 -13.441 -2.208 1.00 78.50 187 LEU A C 1
ATOM 1544 O O . LEU A 1 187 ? 20.307 -12.326 -1.691 1.00 78.50 187 LEU A O 1
ATOM 1548 N N . PRO A 1 188 ? 19.627 -14.456 -2.014 1.00 71.69 188 PRO A N 1
ATOM 1549 C CA . PRO A 1 188 ? 18.436 -14.319 -1.195 1.00 71.69 188 PRO A CA 1
ATOM 1550 C C . PRO A 1 188 ? 18.787 -13.858 0.223 1.00 71.69 188 PRO A C 1
ATOM 1552 O O . PRO A 1 188 ? 19.639 -14.429 0.901 1.00 71.69 188 PRO A O 1
ATOM 1555 N N . GLY A 1 189 ? 18.105 -12.817 0.698 1.00 79.44 189 GLY A N 1
ATOM 1556 C CA . GLY A 1 189 ? 18.172 -12.399 2.099 1.00 79.44 189 GLY A CA 1
ATOM 1557 C C . GLY A 1 189 ? 19.240 -11.364 2.459 1.00 79.44 189 GLY A C 1
ATOM 1558 O O . GLY A 1 189 ? 19.148 -10.813 3.554 1.00 79.44 189 GLY A O 1
ATOM 1559 N N . ILE A 1 190 ? 20.170 -10.990 1.568 1.00 83.06 190 ILE A N 1
ATOM 1560 C CA . ILE A 1 190 ? 21.113 -9.881 1.846 1.00 83.06 190 ILE A CA 1
ATOM 1561 C C . ILE A 1 190 ? 20.368 -8.598 2.209 1.00 83.06 190 ILE A C 1
ATOM 1563 O O . ILE A 1 190 ? 20.683 -7.920 3.185 1.00 83.06 190 ILE A O 1
ATOM 1567 N N . TRP A 1 191 ? 19.313 -8.293 1.464 1.00 85.94 191 TRP A N 1
ATOM 1568 C CA . TRP A 1 191 ? 18.537 -7.084 1.694 1.00 85.94 191 TRP A CA 1
ATOM 1569 C C . TRP A 1 191 ? 17.677 -7.161 2.961 1.00 85.94 191 TRP A C 1
ATOM 1571 O O . TRP A 1 191 ? 17.290 -6.113 3.467 1.00 85.94 191 TRP A O 1
ATOM 1581 N N . ARG A 1 192 ? 17.440 -8.359 3.533 1.00 85.88 192 ARG A N 1
ATOM 1582 C CA . ARG A 1 192 ? 16.638 -8.563 4.758 1.00 85.88 192 ARG A CA 1
ATOM 1583 C C . ARG A 1 192 ? 17.220 -7.823 5.963 1.00 85.88 192 ARG A C 1
ATOM 1585 O O . ARG A 1 192 ? 16.475 -7.419 6.846 1.00 85.88 192 ARG A O 1
ATOM 1592 N N . PHE A 1 193 ? 18.529 -7.581 5.978 1.00 83.31 193 PHE A N 1
ATOM 1593 C CA . PHE A 1 193 ? 19.196 -6.822 7.039 1.00 83.31 193 PHE A CA 1
ATOM 1594 C C . PHE A 1 193 ? 18.811 -5.333 7.082 1.00 83.31 193 PHE A C 1
ATOM 1596 O O . PHE A 1 193 ? 19.087 -4.668 8.082 1.00 83.31 193 PHE A O 1
ATOM 1603 N N . LEU A 1 194 ? 18.165 -4.815 6.031 1.00 80.38 194 LEU A N 1
ATOM 1604 C CA . LEU A 1 194 ? 17.558 -3.481 6.010 1.00 80.38 194 LEU A CA 1
ATOM 1605 C C . LEU A 1 194 ? 16.075 -3.497 6.413 1.00 80.38 194 LEU A C 1
ATOM 1607 O O . LEU A 1 194 ? 15.450 -2.444 6.450 1.00 80.38 194 LEU A O 1
ATOM 1611 N N . PHE A 1 195 ? 15.500 -4.657 6.734 1.00 79.50 195 PHE A N 1
ATOM 1612 C CA . PHE A 1 195 ? 14.125 -4.768 7.216 1.00 79.50 195 PHE A CA 1
ATOM 1613 C C . PHE A 1 195 ? 14.117 -4.848 8.742 1.00 79.50 195 PHE A C 1
ATOM 1615 O O . PHE A 1 195 ? 14.892 -5.570 9.369 1.00 79.50 195 PHE A O 1
ATOM 1622 N N . THR A 1 196 ? 13.201 -4.108 9.347 1.00 73.06 196 THR A N 1
ATOM 1623 C CA . THR A 1 196 ? 12.925 -4.102 10.783 1.00 73.06 196 THR A CA 1
ATOM 1624 C C . THR A 1 196 ? 11.493 -4.563 11.027 1.00 73.06 196 THR A C 1
ATOM 1626 O O . THR A 1 196 ? 10.687 -4.636 10.100 1.00 73.06 196 THR A O 1
ATOM 1629 N N . LYS A 1 197 ? 11.133 -4.804 12.294 1.00 60.44 197 LYS A N 1
ATOM 1630 C CA . LYS A 1 197 ? 9.738 -5.082 12.676 1.00 60.44 197 LYS A CA 1
ATOM 1631 C C . LYS A 1 197 ? 8.766 -3.958 12.276 1.00 60.44 197 LYS A C 1
ATOM 1633 O O . LYS A 1 197 ? 7.577 -4.223 12.150 1.00 60.44 197 LYS A O 1
ATOM 1638 N N . SER A 1 198 ? 9.269 -2.737 12.079 1.00 58.91 198 SER A N 1
ATOM 1639 C CA . SER A 1 198 ? 8.470 -1.539 11.794 1.00 58.91 198 SER A CA 1
ATOM 1640 C C . SER A 1 198 ? 8.529 -1.081 10.332 1.00 58.91 198 SER A C 1
ATOM 1642 O O . SER A 1 198 ? 7.868 -0.105 9.993 1.00 58.91 198 SER A O 1
ATOM 1644 N N . GLY A 1 199 ? 9.313 -1.738 9.467 1.00 68.81 199 GLY A N 1
ATOM 1645 C CA . GLY A 1 199 ? 9.453 -1.355 8.056 1.00 68.81 199 GLY A CA 1
ATOM 1646 C C . GLY A 1 199 ? 10.882 -1.451 7.516 1.00 68.81 199 GLY A C 1
ATOM 1647 O O . GLY A 1 199 ? 11.740 -2.103 8.113 1.00 68.81 199 GLY A O 1
ATOM 1648 N N . VAL A 1 200 ? 11.132 -0.799 6.379 1.00 75.50 200 VAL A N 1
ATOM 1649 C CA . VAL A 1 200 ? 12.421 -0.801 5.664 1.00 75.50 200 VAL A CA 1
ATOM 1650 C C . VAL A 1 200 ? 13.264 0.413 6.058 1.00 75.50 200 VAL A C 1
ATOM 1652 O O . VAL A 1 200 ? 12.761 1.533 6.113 1.00 75.50 200 VAL A O 1
ATOM 1655 N N . LEU A 1 201 ? 14.554 0.199 6.307 1.00 75.50 201 LEU A N 1
ATOM 1656 C CA . LEU A 1 201 ? 15.534 1.260 6.521 1.00 75.50 201 LEU A CA 1
ATOM 1657 C C . LEU A 1 201 ? 15.939 1.863 5.173 1.00 75.50 201 LEU A C 1
ATOM 1659 O O . LEU A 1 201 ? 16.569 1.196 4.352 1.00 75.50 201 LEU A O 1
ATOM 1663 N N . LEU A 1 202 ? 15.579 3.127 4.965 1.00 84.81 202 LEU A N 1
ATOM 1664 C CA . LEU A 1 202 ? 15.962 3.931 3.805 1.00 84.81 202 LEU A CA 1
ATOM 1665 C C . LEU A 1 202 ? 17.056 4.926 4.206 1.00 84.81 202 LEU A C 1
ATOM 1667 O O . LEU A 1 202 ? 17.043 5.428 5.330 1.00 84.81 202 LEU A O 1
ATOM 1671 N N . ASN A 1 203 ? 17.979 5.226 3.292 1.00 85.31 203 ASN A N 1
ATOM 1672 C CA . ASN A 1 203 ? 19.107 6.148 3.486 1.00 85.31 203 ASN A CA 1
ATOM 1673 C C . ASN A 1 203 ? 19.976 5.801 4.708 1.00 85.31 203 ASN A C 1
ATOM 1675 O O . ASN A 1 203 ? 20.494 6.676 5.405 1.00 85.31 203 ASN A O 1
ATOM 1679 N N . GLN A 1 204 ? 20.072 4.506 5.014 1.00 86.94 204 GLN A N 1
ATOM 1680 C CA . GLN A 1 204 ? 20.889 3.990 6.099 1.00 86.94 204 GLN A CA 1
ATOM 1681 C C . GLN A 1 204 ? 21.796 2.881 5.596 1.00 86.94 204 GLN A C 1
ATOM 1683 O O . GLN A 1 204 ? 21.352 1.851 5.085 1.00 86.94 204 GLN A O 1
ATOM 1688 N N . LYS A 1 205 ? 23.088 3.083 5.832 1.00 92.19 205 LYS A N 1
ATOM 1689 C CA . LYS A 1 205 ? 24.126 2.102 5.552 1.00 92.19 205 LYS A CA 1
ATOM 1690 C C . LYS A 1 205 ? 24.136 1.030 6.625 1.00 92.19 205 LYS A C 1
ATOM 1692 O O . LYS A 1 205 ? 24.270 1.321 7.816 1.00 92.19 205 LYS A O 1
ATOM 1697 N N . LYS A 1 206 ? 24.071 -0.227 6.202 1.00 90.56 206 LYS A N 1
ATOM 1698 C CA . LYS A 1 206 ? 24.225 -1.388 7.073 1.00 90.56 206 LYS A CA 1
ATOM 1699 C C . LYS A 1 206 ? 25.437 -2.193 6.647 1.00 90.56 206 LYS A C 1
ATOM 1701 O O . LYS A 1 206 ? 25.574 -2.558 5.484 1.00 90.56 206 LYS A O 1
ATOM 1706 N N . ARG 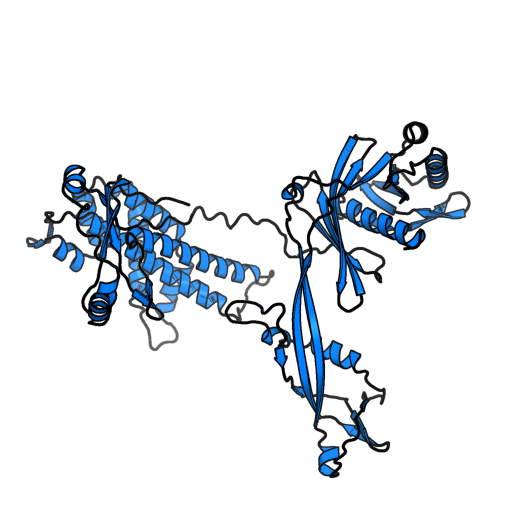A 1 207 ? 26.306 -2.498 7.609 1.00 92.81 207 ARG A N 1
ATOM 1707 C CA . ARG A 1 207 ? 27.397 -3.449 7.400 1.00 92.81 207 ARG A CA 1
ATOM 1708 C C . ARG A 1 207 ? 26.929 -4.857 7.717 1.00 92.81 207 ARG A C 1
ATOM 1710 O O . ARG A 1 207 ? 26.329 -5.076 8.770 1.00 92.81 207 ARG A O 1
ATOM 1717 N N . ILE A 1 208 ? 27.205 -5.783 6.810 1.00 88.81 208 ILE A N 1
ATOM 1718 C CA . ILE A 1 208 ? 26.875 -7.200 6.955 1.00 88.81 208 ILE A CA 1
ATOM 1719 C C . ILE A 1 208 ? 28.065 -8.070 6.558 1.00 88.81 208 ILE A C 1
ATOM 1721 O O . ILE A 1 208 ? 28.980 -7.616 5.864 1.00 88.81 208 ILE A O 1
ATOM 1725 N N . TYR A 1 209 ? 28.029 -9.326 7.004 1.00 89.75 209 TYR A N 1
ATOM 1726 C CA . TYR A 1 209 ? 29.159 -10.247 6.905 1.00 89.75 209 TYR A CA 1
ATOM 1727 C C . TYR A 1 209 ? 28.745 -11.610 6.334 1.00 89.75 209 TYR A C 1
ATOM 1729 O O . TYR A 1 209 ? 28.783 -12.606 7.060 1.00 89.75 209 TYR A O 1
ATOM 1737 N N . PRO A 1 210 ? 28.260 -11.683 5.080 1.00 83.31 210 PRO A N 1
ATOM 1738 C CA . PRO A 1 210 ? 27.839 -12.956 4.521 1.00 83.31 210 PRO A CA 1
ATOM 1739 C C . PRO A 1 210 ? 29.043 -13.871 4.288 1.00 83.31 210 PRO A C 1
ATOM 1741 O O . PRO A 1 210 ? 30.104 -13.440 3.826 1.00 83.31 210 PRO A O 1
ATOM 1744 N N . ASN A 1 211 ? 28.831 -15.147 4.591 1.00 84.56 211 ASN A N 1
ATOM 1745 C CA . ASN A 1 211 ? 29.762 -16.228 4.312 1.00 84.56 211 ASN A CA 1
ATOM 1746 C C . ASN A 1 211 ? 29.221 -17.031 3.126 1.00 84.56 211 ASN A C 1
ATOM 1748 O O . ASN A 1 211 ? 28.056 -17.427 3.136 1.00 84.56 211 ASN A O 1
ATOM 1752 N N . LEU A 1 212 ? 30.058 -17.270 2.121 1.00 84.81 212 LEU A N 1
ATOM 1753 C CA . LEU A 1 212 ? 29.723 -18.023 0.921 1.00 84.81 212 LEU A CA 1
ATOM 1754 C C . LEU A 1 212 ? 30.618 -19.241 0.814 1.00 84.81 212 LEU A C 1
ATOM 1756 O O . LEU A 1 212 ? 31.838 -19.115 0.723 1.00 84.81 212 LEU A O 1
ATOM 1760 N N . ASN A 1 213 ? 29.989 -20.411 0.789 1.00 86.94 213 ASN A N 1
ATOM 1761 C CA . ASN A 1 213 ? 30.660 -21.636 0.387 1.00 86.94 213 ASN A CA 1
ATOM 1762 C C . ASN A 1 213 ? 30.881 -21.570 -1.118 1.00 86.94 213 ASN A C 1
ATOM 1764 O O . ASN A 1 213 ? 29.928 -21.431 -1.889 1.00 86.94 213 ASN A O 1
ATOM 1768 N N . THR A 1 214 ? 32.135 -21.654 -1.530 1.00 87.06 214 THR A N 1
ATOM 1769 C CA . THR A 1 214 ? 32.515 -21.505 -2.928 1.00 87.06 214 THR A CA 1
ATOM 1770 C C . THR A 1 214 ? 32.878 -22.858 -3.511 1.00 87.06 214 THR A C 1
ATOM 1772 O O . THR A 1 214 ? 33.621 -23.640 -2.924 1.00 87.06 214 THR A O 1
ATOM 1775 N N . LYS A 1 215 ? 32.324 -23.147 -4.689 1.00 85.44 215 LYS A N 1
ATOM 1776 C CA . LYS A 1 215 ? 32.753 -24.257 -5.539 1.00 85.44 215 LYS A CA 1
ATOM 1777 C C . LYS A 1 215 ? 33.434 -23.655 -6.755 1.00 85.44 215 LYS A C 1
ATOM 1779 O O . LYS A 1 215 ? 32.947 -22.658 -7.287 1.00 85.44 215 LYS A O 1
ATOM 1784 N N . ASN A 1 216 ? 34.536 -24.260 -7.182 1.00 89.88 216 ASN A N 1
ATOM 1785 C CA . ASN A 1 216 ? 35.244 -23.890 -8.408 1.00 89.88 216 ASN A CA 1
ATOM 1786 C C . ASN A 1 216 ? 35.810 -22.456 -8.401 1.00 89.88 216 ASN A C 1
ATOM 1788 O O . ASN A 1 216 ? 35.917 -21.818 -9.449 1.00 89.88 216 ASN A O 1
ATOM 1792 N N . ILE A 1 217 ? 36.147 -21.941 -7.215 1.00 92.75 217 ILE A N 1
ATOM 1793 C CA . ILE A 1 217 ? 36.901 -20.697 -7.054 1.00 92.75 217 ILE A CA 1
ATOM 1794 C C . ILE A 1 217 ? 38.280 -21.054 -6.524 1.00 92.75 217 ILE A C 1
ATOM 1796 O O . ILE A 1 217 ? 38.415 -21.836 -5.583 1.00 92.75 217 ILE A O 1
ATOM 1800 N N . TYR A 1 218 ? 39.295 -20.460 -7.132 1.00 94.62 218 TYR A N 1
ATOM 1801 C CA . TYR A 1 218 ? 40.692 -20.687 -6.818 1.00 94.62 218 TYR A CA 1
ATOM 1802 C C . TYR A 1 218 ? 41.392 -19.363 -6.549 1.00 94.62 218 TYR A C 1
ATOM 1804 O O . TYR A 1 218 ? 40.974 -18.316 -7.033 1.00 94.62 218 TYR A O 1
ATOM 1812 N N . THR A 1 219 ? 42.487 -19.411 -5.809 1.00 93.88 219 THR A N 1
ATOM 1813 C CA . THR A 1 219 ? 43.437 -18.309 -5.675 1.00 93.88 219 THR A CA 1
ATOM 1814 C C . THR A 1 219 ? 44.798 -18.736 -6.212 1.00 93.88 219 THR A C 1
ATOM 1816 O O . THR A 1 219 ? 45.166 -19.907 -6.085 1.00 93.88 219 THR A O 1
ATOM 1819 N N . ASN A 1 220 ? 45.534 -17.821 -6.844 1.00 92.38 220 ASN A N 1
ATOM 1820 C CA . ASN A 1 220 ? 46.881 -18.101 -7.336 1.00 92.38 220 ASN A CA 1
ATOM 1821 C C . ASN A 1 220 ? 47.922 -17.635 -6.317 1.00 92.38 220 ASN A C 1
ATOM 1823 O O . ASN A 1 220 ? 47.912 -16.483 -5.890 1.00 92.38 220 ASN A O 1
ATOM 1827 N N . TYR A 1 221 ? 48.847 -18.523 -5.962 1.00 91.44 221 TYR A N 1
ATOM 1828 C CA . TYR A 1 221 ? 50.046 -18.159 -5.223 1.00 91.44 221 TYR A CA 1
ATOM 1829 C C . TYR A 1 221 ? 51.268 -18.794 -5.881 1.00 91.44 221 TYR A C 1
ATOM 1831 O O . TYR A 1 221 ? 51.385 -20.022 -5.957 1.00 91.44 221 TYR A O 1
ATOM 1839 N N . ARG A 1 222 ? 52.184 -17.943 -6.364 1.00 88.69 222 ARG A N 1
ATOM 1840 C CA . ARG A 1 222 ? 53.423 -18.340 -7.058 1.00 88.69 222 ARG A CA 1
ATOM 1841 C C . ARG A 1 222 ? 53.180 -19.345 -8.195 1.00 88.69 222 ARG A C 1
ATOM 1843 O O . ARG A 1 222 ? 53.874 -20.354 -8.294 1.00 88.69 222 ARG A O 1
ATOM 1850 N N . GLY A 1 223 ? 52.159 -19.102 -9.018 1.00 89.38 223 GLY A N 1
ATOM 1851 C CA . GLY A 1 223 ? 51.826 -19.937 -10.178 1.00 89.38 223 GLY A CA 1
ATOM 1852 C C . GLY A 1 223 ? 50.989 -21.182 -9.863 1.00 89.38 223 GLY A C 1
ATOM 1853 O O . GLY A 1 223 ? 50.516 -21.837 -10.788 1.00 89.38 223 GLY A O 1
ATOM 1854 N N . ASN A 1 224 ? 50.752 -21.487 -8.585 1.00 91.50 224 ASN A N 1
ATOM 1855 C CA . ASN A 1 224 ? 49.927 -22.616 -8.162 1.00 91.50 224 ASN A CA 1
ATOM 1856 C C . ASN A 1 224 ? 48.523 -22.149 -7.773 1.00 91.50 224 ASN A C 1
ATOM 1858 O O . ASN A 1 224 ? 48.369 -21.133 -7.096 1.00 91.50 224 ASN A O 1
ATOM 1862 N N . TYR A 1 225 ? 47.508 -22.915 -8.173 1.00 93.38 225 TYR A N 1
ATOM 1863 C CA . TYR A 1 225 ? 46.105 -22.610 -7.902 1.00 93.38 225 TYR A CA 1
ATOM 1864 C C . TYR A 1 225 ? 45.597 -23.422 -6.715 1.00 93.38 225 TYR A C 1
ATOM 1866 O O . TYR A 1 225 ? 45.649 -24.654 -6.713 1.00 93.38 225 TYR A O 1
ATOM 1874 N N . TYR A 1 226 ? 45.075 -22.722 -5.716 1.00 94.06 226 TYR A N 1
ATOM 1875 C CA . TYR A 1 226 ? 44.555 -23.305 -4.489 1.00 94.06 226 TYR A CA 1
ATOM 1876 C C . TYR A 1 226 ? 43.046 -23.095 -4.426 1.00 94.06 226 TYR A C 1
ATOM 1878 O O . TYR A 1 226 ? 42.602 -21.967 -4.632 1.00 94.06 226 TYR A O 1
ATOM 1886 N N . PRO A 1 227 ? 42.249 -24.144 -4.163 1.00 94.44 227 PRO A N 1
ATOM 1887 C CA . PRO A 1 227 ? 40.812 -23.994 -4.025 1.00 94.44 227 PRO A CA 1
ATOM 1888 C C . PRO A 1 227 ? 40.500 -23.091 -2.834 1.00 94.44 227 PRO A C 1
ATOM 1890 O O . PRO A 1 227 ? 41.192 -23.117 -1.815 1.00 94.44 227 PRO A O 1
ATOM 1893 N N . VAL A 1 228 ? 39.462 -22.286 -2.993 1.00 93.25 228 VAL A N 1
ATOM 1894 C CA . VAL A 1 228 ? 38.867 -21.472 -1.942 1.00 93.25 228 VAL A CA 1
ATOM 1895 C C . VAL A 1 228 ? 37.560 -22.151 -1.564 1.00 93.25 228 VAL A C 1
ATOM 1897 O O . VAL A 1 228 ? 36.656 -22.234 -2.396 1.00 93.25 228 VAL A O 1
ATOM 1900 N N . GLU A 1 229 ? 37.457 -22.676 -0.343 1.00 92.00 229 GLU A N 1
ATOM 1901 C CA . GLU A 1 229 ? 36.248 -23.384 0.102 1.00 92.00 229 GLU A CA 1
ATOM 1902 C C . GLU A 1 229 ? 35.205 -22.424 0.688 1.00 92.00 229 GLU A C 1
ATOM 1904 O O . GLU A 1 229 ? 33.999 -22.641 0.553 1.00 92.00 229 GLU A O 1
ATOM 1909 N N . LEU A 1 230 ? 35.669 -21.343 1.323 1.00 89.19 230 LEU A N 1
ATOM 1910 C CA . LEU A 1 230 ? 34.820 -20.363 1.994 1.00 89.19 230 LEU A CA 1
ATOM 1911 C C . LEU A 1 230 ? 35.314 -18.946 1.720 1.00 89.19 230 LEU A C 1
ATOM 1913 O O . LEU A 1 230 ? 36.491 -18.648 1.903 1.00 89.19 230 LEU A O 1
ATOM 1917 N N . MET A 1 231 ? 34.398 -18.044 1.390 1.00 88.50 231 MET A N 1
ATOM 1918 C CA . MET A 1 231 ? 34.646 -16.607 1.334 1.00 88.50 231 MET A CA 1
ATOM 1919 C C . MET A 1 231 ? 33.753 -15.875 2.330 1.00 88.50 231 MET A C 1
ATOM 1921 O O . MET A 1 231 ? 32.544 -16.078 2.363 1.00 88.50 231 MET A O 1
ATOM 1925 N N . GLN A 1 232 ? 34.335 -14.984 3.120 1.00 87.88 232 GLN A N 1
ATOM 1926 C CA . GLN A 1 232 ? 33.627 -14.064 3.995 1.00 87.88 232 GLN A CA 1
ATOM 1927 C C . GLN A 1 232 ? 33.760 -12.649 3.442 1.00 87.88 232 GLN A C 1
ATOM 1929 O O . GLN A 1 232 ? 34.860 -12.104 3.333 1.00 87.88 232 GLN A O 1
ATOM 1934 N N . PHE A 1 233 ? 32.630 -12.021 3.147 1.00 86.12 233 PHE A N 1
ATOM 1935 C CA . PHE A 1 233 ? 32.599 -10.648 2.662 1.00 86.12 233 PHE A CA 1
ATOM 1936 C C . PHE A 1 233 ? 32.287 -9.697 3.803 1.00 86.12 233 PHE A C 1
ATOM 1938 O O . PHE A 1 233 ? 31.512 -10.013 4.696 1.00 86.12 233 PHE A O 1
ATOM 1945 N N . THR A 1 234 ? 32.858 -8.500 3.762 1.00 90.62 234 THR A N 1
ATOM 1946 C CA . THR A 1 234 ? 32.330 -7.348 4.493 1.00 90.62 234 THR A CA 1
ATOM 1947 C C . THR A 1 234 ? 31.643 -6.453 3.483 1.00 90.62 234 THR A C 1
ATOM 1949 O O . THR A 1 234 ? 32.309 -5.858 2.636 1.00 90.62 234 THR A O 1
ATOM 1952 N N . LEU A 1 235 ? 30.318 -6.376 3.560 1.00 90.31 235 LEU A N 1
ATOM 1953 C CA . LEU A 1 235 ? 29.507 -5.568 2.656 1.00 90.31 235 LEU A CA 1
ATOM 1954 C C . LEU A 1 235 ? 28.939 -4.367 3.398 1.00 90.31 235 LEU A C 1
ATOM 1956 O O . LEU A 1 235 ? 28.576 -4.470 4.568 1.00 90.31 235 LEU A O 1
ATOM 1960 N N . GLU A 1 236 ? 28.822 -3.250 2.697 1.00 94.12 236 GLU A N 1
ATOM 1961 C CA . GLU A 1 236 ? 27.985 -2.117 3.073 1.00 94.12 236 GLU A CA 1
ATOM 1962 C C . GLU A 1 236 ? 26.797 -2.077 2.115 1.00 94.12 236 GLU A C 1
ATOM 1964 O O . GLU A 1 236 ? 26.987 -1.929 0.908 1.00 94.12 236 GLU A O 1
ATOM 1969 N N . ILE A 1 237 ? 25.590 -2.248 2.651 1.00 92.31 237 ILE A N 1
ATOM 1970 C CA . ILE A 1 237 ? 24.339 -2.228 1.892 1.00 92.31 237 ILE A CA 1
ATOM 1971 C C . ILE A 1 237 ? 23.460 -1.056 2.320 1.00 92.31 237 ILE A C 1
ATOM 1973 O O . ILE A 1 237 ? 23.484 -0.648 3.482 1.00 92.31 237 ILE A O 1
ATOM 1977 N N . GLU A 1 238 ? 22.667 -0.531 1.394 1.00 92.12 238 GLU A N 1
ATOM 1978 C CA . GLU A 1 238 ? 21.752 0.585 1.633 1.00 92.12 238 GLU A CA 1
ATOM 1979 C C . GLU A 1 238 ? 20.608 0.581 0.609 1.00 92.12 238 GLU A C 1
ATOM 1981 O O . GLU A 1 238 ? 20.817 0.269 -0.565 1.00 92.12 238 GLU A O 1
ATOM 1986 N N . TYR A 1 239 ? 19.407 0.961 1.053 1.00 87.56 239 TYR A N 1
ATOM 1987 C CA . TYR A 1 239 ? 18.338 1.411 0.167 1.00 87.56 239 TYR A CA 1
ATOM 1988 C C . TYR A 1 239 ? 18.392 2.929 0.079 1.00 87.56 239 TYR A C 1
ATOM 1990 O O . TYR A 1 239 ? 18.022 3.614 1.031 1.00 87.56 239 TYR A O 1
ATOM 1998 N N . LEU A 1 240 ? 18.854 3.454 -1.050 1.00 83.12 240 LEU A N 1
ATOM 1999 C CA . LEU A 1 240 ? 18.918 4.887 -1.279 1.00 83.12 240 LEU A CA 1
ATOM 2000 C C . LEU A 1 240 ? 17.561 5.373 -1.800 1.00 83.12 240 LEU A C 1
ATOM 2002 O O . LEU A 1 240 ? 17.147 5.019 -2.902 1.00 83.12 240 LEU A O 1
ATOM 2006 N N . PHE A 1 241 ? 16.870 6.164 -0.987 1.00 84.00 241 PHE A N 1
ATOM 2007 C CA . PHE A 1 241 ? 15.617 6.822 -1.319 1.00 84.00 241 PHE A CA 1
ATOM 2008 C C . PHE A 1 241 ? 15.900 8.194 -1.926 1.00 84.00 241 PHE A C 1
ATOM 2010 O O . PHE A 1 241 ? 16.364 9.109 -1.241 1.00 84.00 241 PHE A O 1
ATOM 2017 N N . ASN A 1 242 ? 15.563 8.325 -3.205 1.00 79.69 242 ASN A N 1
ATOM 2018 C CA . ASN A 1 242 ? 15.695 9.545 -3.982 1.00 79.69 242 ASN A CA 1
ATOM 2019 C C . ASN A 1 242 ? 14.291 10.034 -4.366 1.00 79.69 242 ASN A C 1
ATOM 2021 O O . ASN A 1 242 ? 13.687 9.482 -5.294 1.00 79.69 242 ASN A O 1
ATOM 2025 N N . PRO A 1 243 ? 13.730 11.028 -3.655 1.00 77.88 243 PRO A N 1
ATOM 2026 C CA . PRO A 1 243 ? 12.455 11.605 -4.045 1.00 77.88 243 PRO A CA 1
ATOM 2027 C C . PRO A 1 243 ? 12.618 12.333 -5.381 1.00 77.88 243 PRO A C 1
ATOM 2029 O O . PRO A 1 243 ? 13.574 13.083 -5.576 1.00 77.88 243 PRO A O 1
ATOM 2032 N N . LEU A 1 244 ? 11.675 12.117 -6.294 1.00 73.81 244 LEU A N 1
ATOM 2033 C CA . LEU A 1 244 ? 11.572 12.849 -7.546 1.00 73.81 244 LEU A CA 1
ATOM 2034 C C . LEU A 1 244 ? 10.305 13.700 -7.529 1.00 73.81 244 LEU A C 1
ATOM 2036 O O . LEU A 1 244 ? 9.187 13.206 -7.358 1.00 73.81 244 LEU A O 1
ATOM 2040 N N . GLU A 1 245 ? 10.473 15.002 -7.723 1.00 72.25 245 GLU A N 1
ATOM 2041 C CA . GLU A 1 245 ? 9.333 15.896 -7.844 1.00 72.25 245 GLU A CA 1
ATOM 2042 C C . GLU A 1 245 ? 8.791 15.884 -9.269 1.00 72.25 245 GLU A C 1
ATOM 2044 O O . GLU A 1 245 ? 9.503 16.190 -10.227 1.00 72.25 245 GLU A O 1
ATOM 2049 N N . ILE A 1 246 ? 7.497 15.590 -9.395 1.00 73.31 246 ILE A N 1
ATOM 2050 C CA . ILE A 1 246 ? 6.750 15.889 -10.611 1.00 73.31 246 ILE A CA 1
ATOM 2051 C C . ILE A 1 246 ? 6.521 17.406 -10.617 1.00 73.31 246 ILE A C 1
ATOM 2053 O O . ILE A 1 246 ? 5.704 17.950 -9.865 1.00 73.31 246 ILE A O 1
ATOM 2057 N N . SER A 1 247 ? 7.322 18.107 -11.413 1.00 66.56 247 SER A N 1
ATOM 2058 C CA . SER A 1 247 ? 7.268 19.568 -11.556 1.00 66.56 247 SER A CA 1
ATOM 2059 C C . SER A 1 247 ? 6.924 20.018 -12.973 1.00 66.56 247 SER A C 1
ATOM 2061 O O . SER A 1 247 ? 6.336 21.080 -13.141 1.00 66.56 247 SER A O 1
ATOM 2063 N N . ASN A 1 248 ? 7.221 19.194 -13.981 1.00 77.56 248 ASN A N 1
ATOM 2064 C CA . ASN A 1 248 ? 7.018 19.526 -15.387 1.00 77.56 248 ASN A CA 1
ATOM 2065 C C . ASN A 1 248 ? 5.940 18.624 -15.980 1.00 77.56 248 ASN A C 1
ATOM 2067 O O . ASN A 1 248 ? 6.233 17.520 -16.451 1.00 77.56 248 ASN A O 1
ATOM 2071 N N . ILE A 1 249 ? 4.695 19.094 -15.929 1.00 85.19 249 ILE A N 1
ATOM 2072 C CA . ILE A 1 249 ? 3.575 18.424 -16.585 1.00 85.19 249 ILE A CA 1
ATOM 2073 C C . ILE A 1 249 ? 3.492 18.931 -18.025 1.00 85.19 249 ILE A C 1
ATOM 2075 O O . ILE A 1 249 ? 3.641 20.121 -18.305 1.00 85.19 249 ILE A O 1
ATOM 2079 N N . LYS A 1 250 ? 3.304 18.006 -18.955 1.00 89.38 250 LYS A N 1
ATOM 2080 C CA . LYS A 1 250 ? 3.231 18.271 -20.386 1.00 89.38 250 LYS A CA 1
ATOM 2081 C C . LYS A 1 250 ? 1.913 17.750 -20.930 1.00 89.38 250 LYS A C 1
ATOM 2083 O O . LYS A 1 250 ? 1.378 16.755 -20.438 1.00 89.38 250 LYS A O 1
ATOM 2088 N N . LYS A 1 251 ? 1.399 18.419 -21.957 1.00 92.19 251 LYS A N 1
ATOM 2089 C CA . LYS A 1 251 ? 0.208 17.994 -22.691 1.00 92.19 251 LYS A CA 1
ATOM 2090 C C . LYS A 1 251 ? 0.621 17.393 -24.016 1.00 92.19 251 LYS A C 1
ATOM 2092 O O . LYS A 1 251 ? 1.456 17.961 -24.715 1.00 92.19 251 LYS A O 1
ATOM 2097 N N . TYR A 1 252 ? -0.000 16.280 -24.366 1.00 95.12 252 TYR A N 1
ATOM 2098 C CA . TYR A 1 252 ? 0.035 15.710 -25.700 1.00 95.12 252 TYR A CA 1
ATOM 2099 C C . TYR A 1 252 ? -1.294 16.012 -26.388 1.00 95.12 252 TYR A C 1
ATOM 2101 O O . TYR A 1 252 ? -2.343 15.604 -25.893 1.00 95.12 252 TYR A O 1
ATOM 2109 N N . GLN A 1 253 ? -1.267 16.808 -27.456 1.00 95.19 253 GLN A N 1
ATOM 2110 C CA . GLN A 1 253 ? -2.462 17.454 -28.004 1.00 95.19 253 GLN A CA 1
ATOM 2111 C C . GLN A 1 253 ? -2.606 17.201 -29.502 1.00 95.19 253 GLN A C 1
ATOM 2113 O O . GLN A 1 253 ? -1.638 17.359 -30.245 1.00 95.19 253 GLN A O 1
ATOM 2118 N N . SER A 1 254 ? -3.832 16.916 -29.943 1.00 95.88 254 SER A N 1
ATOM 2119 C CA . SER A 1 254 ? -4.226 16.980 -31.348 1.00 95.88 254 SER A CA 1
ATOM 2120 C C . SER A 1 254 ? -4.682 18.402 -31.661 1.00 95.88 254 SER A C 1
ATOM 2122 O O . SER A 1 254 ? -5.725 18.859 -31.194 1.00 95.88 254 SER A O 1
ATOM 2124 N N . LEU A 1 255 ? -3.904 19.133 -32.461 1.00 94.50 255 LEU A N 1
ATOM 2125 C CA . LEU A 1 255 ? -4.278 20.475 -32.919 1.00 94.50 255 LEU A CA 1
ATOM 2126 C C . LEU A 1 255 ? -5.323 20.425 -34.036 1.00 94.50 255 LEU A C 1
ATOM 2128 O O . LEU A 1 255 ? -6.034 21.404 -34.257 1.00 94.50 255 LEU A O 1
ATOM 2132 N N . THR A 1 256 ? -5.414 19.300 -34.749 1.00 89.25 256 THR A N 1
ATOM 2133 C CA . THR A 1 256 ? -6.448 19.086 -35.767 1.00 89.25 256 THR A CA 1
ATOM 2134 C C . THR A 1 256 ? -7.829 18.979 -35.129 1.00 89.25 256 THR A C 1
ATOM 2136 O O . THR A 1 256 ? -8.766 19.610 -35.612 1.00 89.25 256 THR A O 1
ATOM 2139 N N . GLU A 1 257 ? -7.940 18.227 -34.034 1.00 90.06 257 GLU A N 1
ATOM 2140 C CA . GLU A 1 257 ? -9.202 18.009 -33.311 1.00 90.06 257 GLU A CA 1
ATOM 2141 C C . GLU A 1 257 ? -9.417 19.011 -32.169 1.00 90.06 257 GLU A C 1
ATOM 2143 O O . GLU A 1 257 ? -10.505 19.090 -31.606 1.00 90.06 257 GLU A O 1
ATOM 2148 N N . ASN A 1 258 ? -8.393 19.807 -31.847 1.00 92.19 258 ASN A N 1
ATOM 2149 C CA . ASN A 1 258 ? -8.369 20.718 -30.705 1.00 92.19 258 ASN A CA 1
ATOM 2150 C C . ASN A 1 258 ? -8.646 20.001 -29.367 1.00 92.19 258 ASN A C 1
ATOM 2152 O O . ASN A 1 258 ? -9.382 20.497 -28.512 1.00 92.19 258 ASN A O 1
ATOM 2156 N N . THR A 1 259 ? -8.045 18.824 -29.191 1.00 93.06 259 THR A N 1
ATOM 2157 C CA . THR A 1 259 ? -8.199 17.964 -28.012 1.00 93.06 259 THR A CA 1
ATOM 2158 C C . THR A 1 259 ? -6.849 17.696 -27.351 1.00 93.06 259 THR A C 1
ATOM 2160 O O . THR A 1 259 ? -5.796 17.667 -27.992 1.00 93.06 259 THR A O 1
ATOM 2163 N N . THR A 1 260 ? -6.861 17.521 -26.030 1.00 93.06 260 THR A N 1
ATOM 2164 C CA . THR A 1 260 ? -5.708 16.965 -25.308 1.00 93.06 260 THR A CA 1
ATOM 2165 C C . THR A 1 260 ? -5.919 15.466 -25.234 1.00 93.06 260 THR A C 1
ATOM 2167 O O . THR A 1 260 ? -6.966 15.046 -24.768 1.00 93.06 260 THR A O 1
ATOM 2170 N N . LEU A 1 261 ? -4.953 14.684 -25.705 1.00 94.44 261 LEU A N 1
ATOM 2171 C CA . LEU A 1 261 ? -5.018 13.226 -25.724 1.00 94.44 261 LEU A CA 1
ATOM 2172 C C . LEU A 1 261 ? -4.529 12.653 -24.390 1.00 94.44 261 LEU A C 1
ATOM 2174 O O . LEU A 1 261 ? -5.195 11.813 -23.790 1.00 94.44 261 LEU A O 1
ATOM 2178 N N . ALA A 1 262 ? -3.412 13.174 -23.872 1.00 93.25 262 ALA A N 1
ATOM 2179 C CA . ALA A 1 262 ? -2.843 12.753 -22.595 1.00 93.25 262 ALA A CA 1
ATOM 2180 C C . ALA A 1 262 ? -2.130 13.894 -21.856 1.00 93.25 262 ALA A C 1
ATOM 2182 O O . ALA A 1 262 ? -1.584 14.822 -22.463 1.00 93.25 262 ALA A O 1
ATOM 2183 N N . LEU A 1 263 ? -2.089 13.780 -20.530 1.00 91.12 263 LEU A N 1
ATOM 2184 C CA . LEU A 1 263 ? -1.171 14.513 -19.661 1.00 91.12 263 LEU A CA 1
ATOM 2185 C C . LEU A 1 263 ? -0.009 13.597 -19.298 1.00 91.12 263 LEU A C 1
ATOM 2187 O O . LEU A 1 263 ? -0.217 12.417 -19.031 1.00 91.12 263 LEU A O 1
ATOM 2191 N N . PHE A 1 264 ? 1.212 14.115 -19.245 1.00 90.38 264 PHE A N 1
ATOM 2192 C CA . PHE A 1 264 ? 2.349 13.291 -18.850 1.00 90.38 264 PHE A CA 1
ATOM 2193 C C . PHE A 1 264 ? 3.448 14.075 -18.146 1.00 90.38 264 PHE A C 1
ATOM 2195 O O . PHE A 1 264 ? 3.522 15.301 -18.226 1.00 90.38 264 PHE A O 1
ATOM 2202 N N . SER A 1 265 ? 4.325 13.350 -17.459 1.00 87.56 265 SER A N 1
ATOM 2203 C CA . SER A 1 265 ? 5.571 13.886 -16.924 1.00 87.56 265 SER A CA 1
ATOM 2204 C C . SER A 1 265 ? 6.699 12.891 -17.145 1.00 87.56 265 SER A C 1
ATOM 2206 O O . SER A 1 265 ? 6.539 11.699 -16.879 1.00 87.56 265 SER A O 1
ATOM 2208 N N . ASP A 1 266 ? 7.838 13.383 -17.625 1.00 86.75 266 ASP A N 1
ATOM 2209 C CA . ASP A 1 266 ? 9.059 12.607 -17.798 1.00 86.75 266 ASP A CA 1
ATOM 2210 C C . ASP A 1 266 ? 10.173 13.106 -16.873 1.00 86.75 266 ASP A C 1
ATOM 2212 O O . ASP A 1 266 ? 10.389 14.307 -16.703 1.00 86.75 266 ASP A O 1
ATOM 2216 N N . LEU A 1 267 ? 10.891 12.160 -16.274 1.00 84.81 267 LEU A N 1
ATOM 2217 C CA . LEU A 1 267 ? 11.955 12.391 -15.306 1.00 84.81 267 LEU A CA 1
ATOM 2218 C C . LEU A 1 267 ? 13.172 11.557 -15.696 1.00 84.81 267 LEU A C 1
ATOM 2220 O O . LEU A 1 267 ? 13.065 10.353 -15.926 1.00 84.81 267 LEU A O 1
ATOM 2224 N N . GLU A 1 268 ? 14.341 12.184 -15.752 1.00 85.44 268 GLU A N 1
ATOM 2225 C CA . GLU A 1 268 ? 15.604 11.480 -15.967 1.00 85.44 268 GLU A CA 1
ATOM 2226 C C . GLU A 1 268 ? 16.331 11.272 -14.639 1.00 85.44 268 GLU A C 1
ATOM 2228 O O . GLU A 1 268 ? 16.404 12.176 -13.808 1.00 85.44 268 GLU A O 1
ATOM 2233 N N . PHE A 1 269 ? 16.912 10.091 -14.454 1.00 82.56 269 PHE A N 1
ATOM 2234 C CA . PHE A 1 269 ? 17.734 9.773 -13.290 1.00 82.56 269 PHE A CA 1
ATOM 2235 C C . PHE A 1 269 ? 18.851 8.799 -13.666 1.00 82.56 269 PHE A C 1
ATOM 2237 O O . PHE A 1 269 ? 18.831 8.183 -14.730 1.00 82.56 269 PHE A O 1
ATOM 2244 N N . VAL A 1 270 ? 19.849 8.663 -12.796 1.00 81.00 270 VAL A N 1
ATOM 2245 C CA . VAL A 1 270 ? 20.924 7.677 -12.952 1.00 81.00 270 VAL A CA 1
ATOM 2246 C C . VAL A 1 270 ? 20.802 6.666 -11.824 1.00 81.00 270 VAL A C 1
ATOM 2248 O O . VAL A 1 270 ? 20.778 7.054 -10.660 1.00 81.00 270 VAL A O 1
ATOM 2251 N N . ALA A 1 271 ? 20.731 5.384 -12.170 1.00 72.31 271 ALA A N 1
ATOM 2252 C CA . ALA A 1 271 ? 20.731 4.282 -11.215 1.00 72.31 271 ALA A CA 1
ATOM 2253 C C . ALA A 1 271 ? 21.694 3.204 -11.709 1.00 72.31 271 ALA A C 1
ATOM 2255 O O . ALA A 1 271 ? 21.673 2.843 -12.888 1.00 72.31 271 ALA A O 1
ATOM 2256 N N . ASN A 1 272 ? 22.567 2.726 -10.819 1.00 68.62 272 ASN A N 1
ATOM 2257 C CA . ASN A 1 272 ? 23.643 1.783 -11.142 1.00 68.62 272 ASN A CA 1
ATOM 2258 C C . ASN A 1 272 ? 24.527 2.232 -12.325 1.00 68.62 272 ASN A C 1
ATOM 2260 O O . ASN A 1 272 ? 24.961 1.419 -13.135 1.00 68.62 272 ASN A O 1
ATOM 2264 N N . GLY A 1 273 ? 24.761 3.542 -12.461 1.00 73.19 273 GLY A N 1
ATOM 2265 C CA . GLY A 1 273 ? 25.558 4.116 -13.555 1.00 73.19 273 GLY A CA 1
ATOM 2266 C C . GLY A 1 273 ? 24.863 4.144 -14.923 1.00 73.19 273 GLY A C 1
ATOM 2267 O O . GLY A 1 273 ? 25.437 4.658 -15.878 1.00 73.19 273 GLY A O 1
ATOM 2268 N N . ILE A 1 274 ? 23.627 3.650 -15.022 1.00 75.75 274 ILE A N 1
ATOM 2269 C CA . ILE A 1 274 ? 22.815 3.683 -16.241 1.00 75.75 274 ILE A CA 1
ATOM 2270 C C . ILE A 1 274 ? 21.856 4.867 -16.152 1.00 75.75 274 ILE A C 1
ATOM 2272 O O . ILE A 1 274 ? 21.264 5.121 -15.101 1.00 75.75 274 ILE A O 1
ATOM 2276 N N . LYS A 1 275 ? 21.709 5.610 -17.253 1.00 82.44 275 LYS A N 1
ATOM 2277 C CA . LYS A 1 275 ? 20.725 6.688 -17.347 1.00 82.44 275 LYS A CA 1
ATOM 2278 C C . LYS A 1 275 ? 19.359 6.095 -17.682 1.00 82.44 275 LYS A C 1
ATOM 2280 O O . LYS A 1 275 ? 19.199 5.411 -18.692 1.00 82.44 275 LYS A O 1
ATOM 2285 N N . HIS A 1 276 ? 18.387 6.404 -16.840 1.00 83.56 276 HIS A N 1
ATOM 2286 C CA . HIS A 1 276 ? 16.999 5.992 -16.962 1.00 83.56 276 HIS A CA 1
ATOM 2287 C C . HIS A 1 276 ? 16.121 7.207 -17.211 1.00 83.56 276 HIS A C 1
ATOM 2289 O O . HIS A 1 276 ? 16.406 8.317 -16.752 1.00 83.56 276 HIS A O 1
ATOM 2295 N N . ARG A 1 277 ? 15.021 6.973 -17.913 1.00 86.00 277 ARG A N 1
ATOM 2296 C CA . ARG A 1 277 ? 13.934 7.924 -18.081 1.00 86.00 277 ARG A CA 1
ATOM 2297 C C . ARG A 1 277 ? 12.651 7.250 -17.640 1.00 86.00 277 ARG A C 1
ATOM 2299 O O . ARG A 1 277 ? 12.251 6.243 -18.212 1.00 86.00 277 ARG A O 1
ATOM 2306 N N . PHE A 1 278 ? 12.044 7.812 -16.611 1.00 86.69 278 PHE A N 1
ATOM 2307 C CA . PHE A 1 278 ? 10.727 7.445 -16.133 1.00 86.69 278 PHE A CA 1
ATOM 2308 C C . PHE A 1 278 ? 9.699 8.366 -16.777 1.00 86.69 278 PHE A C 1
ATOM 2310 O O . PHE A 1 278 ? 9.924 9.572 -16.859 1.00 86.69 278 PHE A O 1
ATOM 2317 N N . CYS A 1 279 ? 8.581 7.810 -17.223 1.00 87.88 279 CYS A N 1
ATOM 2318 C CA . CYS A 1 279 ? 7.462 8.569 -17.752 1.00 87.88 279 CYS A CA 1
ATOM 2319 C C . CYS A 1 279 ? 6.176 8.104 -17.073 1.00 87.88 279 CYS A C 1
ATOM 2321 O O . CYS A 1 279 ? 5.899 6.907 -17.004 1.00 87.88 279 CYS A O 1
ATOM 2323 N N . TYR A 1 280 ? 5.392 9.054 -16.581 1.00 88.25 280 TYR A N 1
ATOM 2324 C CA . TYR A 1 280 ? 4.023 8.817 -16.153 1.00 88.25 280 TYR A CA 1
ATOM 2325 C C . TYR A 1 280 ? 3.085 9.464 -17.161 1.00 88.25 280 TYR A C 1
ATOM 2327 O O . TYR A 1 280 ? 3.218 10.659 -17.424 1.00 88.25 280 TYR A O 1
ATOM 2335 N N . VAL A 1 281 ? 2.151 8.687 -17.705 1.00 89.25 281 VAL A N 1
ATOM 2336 C CA . VAL A 1 281 ? 1.176 9.154 -18.693 1.00 89.25 281 VAL A CA 1
ATOM 2337 C C . VAL A 1 281 ? -0.230 8.898 -18.181 1.00 89.25 281 VAL A C 1
ATOM 2339 O O . VAL A 1 281 ? -0.551 7.786 -17.782 1.00 89.25 281 VAL A O 1
ATOM 2342 N N . LYS A 1 282 ? -1.080 9.916 -18.224 1.00 89.31 282 LYS A N 1
ATOM 2343 C CA . LYS A 1 282 ? -2.506 9.833 -17.934 1.00 89.31 282 LYS A CA 1
ATOM 2344 C C . LYS A 1 282 ? -3.287 10.202 -19.200 1.00 89.31 282 LYS A C 1
ATOM 2346 O O . LYS A 1 282 ? -3.367 11.397 -19.515 1.00 89.31 282 LYS A O 1
ATOM 2351 N N . PRO A 1 283 ? -3.828 9.214 -19.934 1.00 90.25 283 PRO A N 1
ATOM 2352 C CA . PRO A 1 283 ? -4.803 9.469 -20.990 1.00 90.25 283 PRO A CA 1
ATOM 2353 C C . PRO A 1 283 ? -5.977 10.290 -20.448 1.00 90.25 283 PRO A C 1
ATOM 2355 O O . PRO A 1 283 ? -6.340 10.173 -19.279 1.00 90.25 283 PRO A O 1
ATOM 2358 N N . THR A 1 284 ? -6.535 11.182 -21.260 1.00 85.62 284 THR A N 1
ATOM 2359 C CA . THR A 1 284 ? -7.618 12.081 -20.810 1.00 85.62 284 THR A CA 1
ATOM 2360 C C . THR A 1 284 ? -8.974 11.389 -20.688 1.00 85.62 284 THR A C 1
ATOM 2362 O O . THR A 1 284 ? -9.834 11.850 -19.938 1.00 85.62 284 THR A O 1
ATOM 2365 N N . ASP A 1 285 ? -9.150 10.285 -21.400 1.00 81.44 285 ASP A N 1
ATOM 2366 C CA . ASP A 1 285 ? -10.315 9.406 -21.409 1.00 81.44 285 ASP A CA 1
ATOM 2367 C C . ASP A 1 285 ? -10.232 8.277 -20.365 1.00 81.44 285 ASP A C 1
ATOM 2369 O O . ASP A 1 285 ? -11.248 7.655 -20.046 1.00 81.44 285 ASP A O 1
ATOM 2373 N N . GLU A 1 286 ? -9.059 8.054 -19.765 1.00 76.06 286 GLU A N 1
ATOM 2374 C CA . GLU A 1 286 ? -8.846 7.059 -18.714 1.00 76.06 286 GLU A CA 1
ATOM 2375 C C . GLU A 1 286 ? -8.665 7.695 -17.326 1.00 76.06 286 GLU A C 1
ATOM 2377 O O . GLU A 1 286 ? -7.998 8.709 -17.122 1.00 76.06 286 GLU A O 1
ATOM 2382 N N . ASN A 1 287 ? -9.204 7.029 -16.301 1.00 68.56 287 ASN A N 1
ATOM 2383 C CA . ASN A 1 287 ? -8.939 7.395 -14.904 1.00 68.56 287 ASN A CA 1
ATOM 2384 C C . ASN A 1 287 ? -7.618 6.821 -14.371 1.00 68.56 287 ASN A C 1
ATOM 2386 O O . ASN A 1 287 ? -7.225 7.126 -13.244 1.00 68.56 287 ASN A O 1
ATOM 2390 N N . ILE A 1 288 ? -6.957 5.963 -15.148 1.00 73.75 288 ILE A N 1
ATOM 2391 C CA . ILE A 1 288 ? -5.770 5.225 -14.734 1.00 73.75 288 ILE A CA 1
ATOM 2392 C C . ILE A 1 288 ? -4.585 5.783 -15.508 1.00 73.75 288 ILE A C 1
ATOM 2394 O O . ILE A 1 288 ? -4.587 5.812 -16.732 1.00 73.75 288 ILE A O 1
ATOM 2398 N N . GLY A 1 289 ? -3.562 6.225 -14.784 1.00 81.38 289 GLY A N 1
ATOM 2399 C CA . GLY A 1 289 ? -2.294 6.550 -15.417 1.00 81.38 289 GLY A CA 1
ATOM 2400 C C . GLY A 1 289 ? -1.388 5.330 -15.516 1.00 81.38 289 GLY A C 1
ATOM 2401 O O . GLY A 1 289 ? -1.440 4.419 -14.688 1.00 81.38 289 GLY A O 1
ATOM 2402 N N . ARG A 1 290 ? -0.533 5.343 -16.527 1.00 86.12 290 ARG A N 1
ATOM 2403 C CA . ARG A 1 290 ? 0.393 4.277 -16.888 1.00 86.12 290 ARG A CA 1
ATOM 2404 C C . ARG A 1 290 ? 1.829 4.737 -16.637 1.00 86.12 290 ARG A C 1
ATOM 2406 O O . ARG A 1 290 ? 2.158 5.917 -16.781 1.00 86.12 290 ARG A O 1
ATOM 2413 N N . PHE A 1 291 ? 2.684 3.802 -16.237 1.00 85.94 291 PHE A N 1
ATOM 2414 C CA . PHE A 1 291 ? 4.083 4.061 -15.903 1.00 85.94 291 PHE A CA 1
ATOM 2415 C C . PHE A 1 291 ? 4.998 3.386 -16.911 1.00 85.94 291 PHE A C 1
ATOM 2417 O O . PHE A 1 291 ? 4.845 2.202 -17.197 1.00 85.94 291 PHE A O 1
ATOM 2424 N N . PHE A 1 292 ? 5.994 4.118 -17.385 1.00 87.12 292 PHE A N 1
ATOM 2425 C CA . PHE A 1 292 ? 6.969 3.625 -18.342 1.00 87.12 292 PHE A CA 1
ATOM 2426 C C . PHE A 1 292 ? 8.377 3.927 -17.857 1.00 87.12 292 PHE A C 1
ATOM 2428 O O . PHE A 1 292 ? 8.635 4.963 -17.237 1.00 87.12 292 PHE A O 1
ATOM 2435 N N . ILE A 1 293 ? 9.300 3.029 -18.178 1.00 84.56 293 ILE A N 1
ATOM 2436 C CA . ILE A 1 293 ? 10.729 3.260 -18.028 1.00 84.56 293 ILE A CA 1
ATOM 2437 C C . ILE A 1 293 ? 11.435 2.955 -19.346 1.00 84.56 293 ILE A C 1
ATOM 2439 O O . ILE A 1 293 ? 11.081 2.025 -20.064 1.00 84.56 293 ILE A O 1
ATOM 2443 N N . SER A 1 294 ? 12.444 3.749 -19.671 1.00 83.12 294 SER A N 1
ATOM 2444 C CA . SER A 1 294 ? 13.363 3.471 -20.773 1.00 83.12 294 SER A CA 1
ATOM 2445 C C . SER A 1 294 ? 14.793 3.702 -20.308 1.00 83.12 294 SER A C 1
ATOM 2447 O O . SER A 1 294 ? 15.062 4.684 -19.604 1.00 83.12 294 SER A O 1
ATOM 2449 N N . THR A 1 295 ? 15.708 2.833 -20.719 1.00 78.62 295 THR A N 1
ATOM 2450 C CA . THR A 1 295 ? 17.140 2.965 -20.431 1.00 78.62 295 THR A CA 1
ATOM 2451 C C . THR A 1 295 ? 17.895 3.472 -21.656 1.00 78.62 295 THR A C 1
ATOM 2453 O O . THR A 1 295 ? 17.444 3.311 -22.786 1.00 78.62 295 THR A O 1
ATOM 2456 N N . SER A 1 296 ? 19.073 4.072 -21.464 1.00 68.81 296 SER A N 1
ATOM 2457 C CA . SER A 1 296 ? 19.923 4.510 -22.586 1.00 68.81 296 SER A CA 1
ATOM 2458 C C . SER A 1 296 ? 20.401 3.372 -23.499 1.00 68.81 296 SER A C 1
ATOM 2460 O O . SER A 1 296 ? 20.887 3.644 -24.593 1.00 68.81 296 SER A O 1
ATOM 2462 N N . ASN A 1 297 ? 20.310 2.121 -23.037 1.00 61.84 297 ASN A N 1
ATOM 2463 C CA . ASN A 1 297 ? 20.852 0.949 -23.723 1.00 61.84 297 ASN A CA 1
ATOM 2464 C C . ASN A 1 297 ? 19.766 0.100 -24.402 1.00 61.84 297 ASN A C 1
ATOM 2466 O O . ASN A 1 297 ? 20.092 -0.749 -25.232 1.00 61.84 297 ASN A O 1
ATOM 2470 N N . GLU A 1 298 ? 18.493 0.312 -24.069 1.00 64.31 298 GLU A N 1
ATOM 2471 C CA . GLU A 1 298 ? 17.369 -0.419 -24.653 1.00 64.31 298 GLU A CA 1
ATOM 2472 C C . GLU A 1 298 ? 16.763 0.343 -25.830 1.00 64.31 298 GLU A C 1
ATOM 2474 O O . GLU A 1 298 ? 16.712 1.573 -25.861 1.00 64.31 298 GLU A O 1
ATOM 2479 N N . LYS A 1 299 ? 16.304 -0.410 -26.834 1.00 64.94 299 LYS A N 1
ATOM 2480 C CA . LYS A 1 299 ? 15.681 0.168 -28.034 1.00 64.94 299 LYS A CA 1
ATOM 2481 C C . LYS A 1 299 ? 14.238 0.606 -27.792 1.00 64.94 299 LYS A C 1
ATOM 2483 O O . LYS A 1 299 ? 13.786 1.554 -28.439 1.00 64.94 299 LYS A O 1
ATOM 2488 N N . GLU A 1 300 ? 13.554 -0.060 -26.868 1.00 67.56 300 GLU A N 1
ATOM 2489 C CA . GLU A 1 300 ? 12.127 0.102 -26.599 1.00 67.56 300 GLU A CA 1
ATOM 2490 C C . GLU A 1 300 ? 11.883 0.501 -25.147 1.00 67.56 300 GLU A C 1
ATOM 2492 O O . GLU A 1 300 ? 12.661 0.179 -24.247 1.00 67.56 300 GLU A O 1
ATOM 2497 N N . SER A 1 301 ? 10.789 1.226 -24.939 1.00 78.44 301 SER A N 1
ATOM 2498 C CA . SER A 1 301 ? 10.295 1.537 -23.602 1.00 78.44 301 SER A CA 1
ATOM 2499 C C . SER A 1 301 ? 9.566 0.336 -23.002 1.00 78.44 301 SER A C 1
ATOM 2501 O O . SER A 1 301 ? 8.815 -0.362 -23.683 1.00 78.44 301 SER A O 1
ATOM 2503 N N . VAL A 1 302 ? 9.765 0.109 -21.706 1.00 80.19 302 VAL A N 1
ATOM 2504 C CA . VAL A 1 302 ? 9.055 -0.921 -20.952 1.00 80.19 302 VAL A CA 1
ATOM 2505 C C . VAL A 1 302 ? 7.936 -0.242 -20.181 1.00 80.19 302 VAL A C 1
ATOM 2507 O O . VAL A 1 302 ? 8.177 0.599 -19.310 1.00 80.19 302 VAL A O 1
ATOM 2510 N N . GLU A 1 303 ? 6.696 -0.607 -20.497 1.00 82.19 303 GLU A N 1
ATOM 2511 C CA . GLU A 1 303 ? 5.588 -0.330 -19.593 1.00 82.19 303 GLU A CA 1
ATOM 2512 C C . GLU A 1 303 ? 5.837 -1.121 -18.312 1.00 82.19 303 GLU A C 1
ATOM 2514 O O . GLU A 1 303 ? 6.005 -2.343 -18.342 1.00 82.19 303 GLU A O 1
ATOM 2519 N N . LEU A 1 304 ? 5.862 -0.428 -17.179 1.00 74.81 304 LEU A N 1
ATOM 2520 C CA . LEU A 1 304 ? 5.945 -1.039 -15.863 1.00 74.81 304 LEU A CA 1
ATOM 2521 C C . LEU A 1 304 ? 4.576 -1.657 -15.546 1.00 74.81 304 LEU A C 1
ATOM 2523 O O . LEU A 1 304 ? 3.849 -1.194 -14.665 1.00 74.81 304 LEU A O 1
ATOM 2527 N N . LYS A 1 305 ? 4.200 -2.691 -16.311 1.00 58.00 305 LYS A N 1
ATOM 2528 C CA . LYS A 1 305 ? 3.017 -3.505 -16.061 1.00 58.00 305 LYS A CA 1
ATOM 2529 C C . LYS A 1 305 ? 3.213 -4.114 -14.675 1.00 58.00 305 LYS A C 1
ATOM 2531 O O . LYS A 1 305 ? 4.058 -4.977 -14.472 1.00 58.00 305 LYS A O 1
ATOM 2536 N N . THR A 1 306 ? 2.438 -3.607 -13.719 1.00 45.03 306 THR A N 1
ATOM 2537 C CA . THR A 1 306 ? 2.386 -3.953 -12.289 1.00 45.03 306 THR A CA 1
ATOM 2538 C C . THR A 1 306 ? 3.518 -3.446 -11.375 1.00 45.03 306 THR A C 1
ATOM 2540 O O . THR A 1 306 ? 4.315 -4.210 -10.847 1.00 45.03 306 THR A O 1
ATOM 2543 N N . LEU A 1 307 ? 3.401 -2.182 -10.945 1.00 40.12 307 LEU A N 1
ATOM 2544 C CA . LEU A 1 307 ? 3.612 -1.795 -9.530 1.00 40.12 307 LEU A CA 1
ATOM 2545 C C . LEU A 1 307 ? 2.404 -2.239 -8.658 1.00 40.12 307 LEU A C 1
ATOM 2547 O O . LEU A 1 307 ? 1.965 -1.552 -7.741 1.00 40.12 307 LEU A O 1
ATOM 2551 N N . GLY A 1 308 ? 1.826 -3.400 -8.991 1.00 33.38 308 GLY A N 1
ATOM 2552 C CA . GLY A 1 308 ? 0.405 -3.690 -8.828 1.00 33.38 308 GLY A CA 1
ATOM 2553 C C . GLY A 1 308 ? -0.418 -2.976 -9.901 1.00 33.38 308 GLY A C 1
ATOM 2554 O O . GLY A 1 308 ? -0.062 -1.895 -10.374 1.00 33.38 308 GLY A O 1
ATOM 2555 N N . LYS A 1 309 ? -1.559 -3.551 -10.283 1.00 31.92 309 LYS A N 1
ATOM 2556 C CA . LYS A 1 309 ? -2.691 -2.700 -10.629 1.00 31.92 309 LYS A CA 1
ATOM 2557 C C . LYS A 1 309 ? -2.817 -1.733 -9.448 1.00 31.92 309 LYS A C 1
ATOM 2559 O O . LYS A 1 309 ? -3.368 -2.114 -8.424 1.00 31.92 309 LYS A O 1
ATOM 2564 N N . LEU A 1 310 ? -2.376 -0.484 -9.587 1.00 36.12 310 LEU A N 1
ATOM 2565 C CA . LEU A 1 310 ? -3.057 0.613 -8.909 1.00 36.12 310 LEU A CA 1
ATOM 2566 C C . LEU A 1 310 ? -4.415 0.763 -9.608 1.00 36.12 310 LEU A C 1
ATOM 2568 O O . LEU A 1 310 ? -4.802 1.827 -10.072 1.00 36.12 310 LEU A O 1
ATOM 2572 N N . ALA A 1 311 ? -5.211 -0.311 -9.598 1.00 30.20 311 ALA A N 1
ATOM 2573 C CA . ALA A 1 311 ? -6.521 -0.097 -9.073 1.00 30.20 311 ALA A CA 1
ATOM 2574 C C . ALA A 1 311 ? -6.225 0.601 -7.741 1.00 30.20 311 ALA A C 1
ATOM 2576 O O . ALA A 1 311 ? -5.614 0.040 -6.829 1.00 30.20 311 ALA A O 1
ATOM 2577 N N . LEU A 1 312 ? -6.650 1.850 -7.627 1.00 35.72 312 LEU A N 1
ATOM 2578 C CA . LEU A 1 312 ? -7.384 2.191 -6.430 1.00 35.72 312 LEU A CA 1
ATOM 2579 C C . LEU A 1 312 ? -8.464 1.107 -6.325 1.00 35.72 312 LEU A C 1
ATOM 2581 O O . LEU A 1 312 ? -9.596 1.324 -6.747 1.00 35.72 312 LEU A O 1
ATOM 2585 N N . GLU A 1 313 ? -8.095 -0.111 -5.898 1.00 32.47 313 GLU A N 1
ATOM 2586 C CA . GLU A 1 313 ? -9.069 -1.076 -5.473 1.00 32.47 313 GLU A CA 1
ATOM 2587 C C . GLU A 1 313 ? -9.762 -0.283 -4.391 1.00 32.47 313 GLU A C 1
ATOM 2589 O O . GLU A 1 313 ? -9.087 0.208 -3.469 1.00 32.47 313 GLU A O 1
ATOM 2594 N N . PRO A 1 314 ? -11.057 0.019 -4.581 1.00 34.41 314 PRO A N 1
ATOM 2595 C CA . PRO A 1 314 ? -11.778 0.746 -3.569 1.00 34.41 314 PRO A CA 1
ATOM 2596 C C . PRO A 1 314 ? -11.471 -0.025 -2.300 1.00 34.41 314 PRO A C 1
ATOM 2598 O O . PRO A 1 314 ? -11.699 -1.239 -2.318 1.00 34.41 314 PRO A O 1
ATOM 2601 N N . LYS A 1 315 ? -10.871 0.644 -1.285 1.00 35.91 315 LYS A N 1
ATOM 2602 C CA . LYS A 1 315 ? -10.675 0.092 0.071 1.00 35.91 315 LYS A CA 1
ATOM 2603 C C . LYS A 1 315 ? -11.781 -0.928 0.233 1.00 35.91 315 LYS A C 1
ATOM 2605 O O . LYS A 1 315 ? -12.916 -0.449 0.067 1.00 35.91 315 LYS A O 1
ATOM 2610 N N . PRO A 1 316 ? -11.481 -2.244 0.371 1.00 36.91 316 PRO A N 1
ATOM 2611 C CA . PRO A 1 316 ? -12.485 -3.300 0.242 1.00 36.91 316 PRO A CA 1
ATOM 2612 C C . PRO A 1 316 ? -13.716 -2.750 0.913 1.00 36.91 316 PRO A C 1
ATOM 2614 O O . PRO A 1 316 ? -13.548 -2.316 2.052 1.00 36.91 316 PRO A O 1
ATOM 2617 N N . LYS A 1 317 ? -14.803 -2.525 0.145 1.00 42.22 317 LYS A N 1
ATOM 2618 C CA . LYS A 1 317 ? -15.936 -1.662 0.534 1.00 42.22 317 LYS A CA 1
ATOM 2619 C C . LYS A 1 317 ? -16.604 -2.266 1.770 1.00 42.22 317 LYS A C 1
ATOM 2621 O O . LYS A 1 317 ? -17.724 -2.759 1.706 1.00 42.22 317 LYS A O 1
ATOM 2626 N N . SER A 1 318 ? -15.921 -2.241 2.902 1.00 52.75 318 SER A N 1
ATOM 2627 C CA . SER A 1 318 ? -16.438 -2.584 4.190 1.00 52.75 318 SER A CA 1
ATOM 2628 C C . SER A 1 318 ? -17.362 -1.426 4.464 1.00 52.75 318 SER A C 1
ATOM 2630 O O . SER A 1 318 ? -16.946 -0.265 4.526 1.00 52.75 318 SER A O 1
ATOM 2632 N N . LYS A 1 319 ? -18.648 -1.725 4.594 1.00 64.94 319 LYS A N 1
ATOM 2633 C CA . LYS A 1 319 ? -19.620 -0.730 5.053 1.00 64.94 319 LYS A CA 1
ATOM 2634 C C . LYS A 1 319 ? -19.239 -0.187 6.439 1.00 64.94 319 LYS A C 1
ATOM 2636 O O . LYS A 1 319 ? -19.747 0.848 6.855 1.00 64.94 319 LYS A O 1
ATOM 2641 N N . LEU A 1 320 ? -18.337 -0.879 7.137 1.00 69.06 320 LEU A N 1
ATOM 2642 C CA . LEU A 1 320 ? -17.742 -0.473 8.396 1.00 69.06 320 LEU A CA 1
ATOM 2643 C C . LEU A 1 320 ? -16.825 0.737 8.203 1.00 69.06 320 LEU A C 1
ATOM 2645 O O . LEU A 1 320 ? -15.831 0.694 7.482 1.00 69.06 320 LEU A O 1
ATOM 2649 N N . ARG A 1 321 ? -17.177 1.820 8.888 1.00 75.31 321 ARG A N 1
ATOM 2650 C CA . ARG A 1 321 ? -16.345 3.007 9.067 1.00 75.31 321 ARG A CA 1
ATOM 2651 C C . ARG A 1 321 ? -15.833 3.023 10.497 1.00 75.31 321 ARG A C 1
ATOM 2653 O O . ARG A 1 321 ? -16.536 2.564 11.402 1.00 75.31 321 ARG A O 1
ATOM 2660 N N . ASN A 1 322 ? -14.635 3.569 10.691 1.00 77.56 322 ASN A N 1
ATOM 2661 C CA . ASN A 1 322 ? -14.156 3.874 12.034 1.00 77.56 322 ASN A CA 1
ATOM 2662 C C . ASN A 1 322 ? -15.138 4.832 12.711 1.00 77.56 322 ASN A C 1
ATOM 2664 O O . ASN A 1 322 ? -15.795 5.645 12.059 1.00 77.56 322 ASN A O 1
ATOM 2668 N N . ILE A 1 323 ? -15.237 4.720 14.026 1.00 84.38 323 ILE A N 1
ATOM 2669 C CA . ILE A 1 323 ? -16.120 5.549 14.832 1.00 84.38 323 ILE A CA 1
ATOM 2670 C C . ILE A 1 323 ? -15.271 6.464 15.692 1.00 84.38 323 ILE A C 1
ATOM 2672 O O . ILE A 1 323 ? -14.246 6.073 16.246 1.00 84.38 323 ILE A O 1
ATOM 2676 N N . GLN A 1 324 ? -15.716 7.705 15.824 1.00 86.94 324 GLN A N 1
ATOM 2677 C CA . GLN A 1 324 ? -15.110 8.643 16.741 1.00 86.94 324 GLN A CA 1
ATOM 2678 C C . GLN A 1 324 ? -15.268 8.128 18.176 1.00 86.94 324 GLN A C 1
ATOM 2680 O O . GLN A 1 324 ? -16.382 8.026 18.693 1.00 86.94 324 GLN A O 1
ATOM 2685 N N . VAL A 1 325 ? -14.142 7.851 18.832 1.00 87.00 325 VAL A N 1
ATOM 2686 C CA . VAL A 1 325 ? -14.110 7.593 20.273 1.00 87.00 325 VAL A CA 1
ATOM 2687 C C . VAL A 1 325 ? -14.456 8.895 20.988 1.00 87.00 325 VAL A C 1
ATOM 2689 O O . VAL A 1 325 ? -13.737 9.893 20.881 1.00 87.00 325 VAL A O 1
ATOM 2692 N N . LEU A 1 326 ? -15.594 8.905 21.678 1.00 85.88 326 LEU A N 1
ATOM 2693 C CA . LEU A 1 326 ? -16.076 10.093 22.369 1.00 85.88 326 LEU A CA 1
ATOM 2694 C C . LEU A 1 326 ? -15.346 10.246 23.705 1.00 85.88 326 LEU A C 1
ATOM 2696 O O . LEU A 1 326 ? -14.982 9.248 24.318 1.00 85.88 326 LEU A O 1
ATOM 2700 N N . PRO A 1 327 ? -15.130 11.471 24.200 1.00 88.38 327 PRO A N 1
ATOM 2701 C CA . PRO A 1 327 ? -14.692 11.666 25.575 1.00 88.38 327 PRO A CA 1
ATOM 2702 C C . PRO A 1 327 ? -15.817 11.294 26.559 1.00 88.38 327 PRO A C 1
ATOM 2704 O O . PRO A 1 327 ? -16.999 11.525 26.291 1.00 88.38 327 PRO A O 1
ATOM 2707 N N . TYR A 1 328 ? -15.444 10.757 27.719 1.00 90.12 328 TYR A N 1
ATOM 2708 C CA . TYR A 1 328 ? -16.339 10.479 28.836 1.00 90.12 328 TYR A CA 1
ATOM 2709 C C . TYR A 1 328 ? -16.690 11.791 29.541 1.00 90.12 328 TYR A C 1
ATOM 2711 O O . TYR A 1 328 ? -15.930 12.309 30.367 1.00 90.12 328 TYR A O 1
ATOM 2719 N N . GLU A 1 329 ? -17.823 12.369 29.142 1.00 89.62 329 GLU A N 1
ATOM 2720 C CA . GLU A 1 329 ? -18.251 13.698 29.570 1.00 89.62 329 GLU A CA 1
ATOM 2721 C C . GLU A 1 329 ? -19.696 13.707 30.077 1.00 89.62 329 GLU A C 1
ATOM 2723 O O . GLU A 1 329 ? -20.586 13.063 29.520 1.00 89.62 329 GLU A O 1
ATOM 2728 N N . PHE A 1 330 ? -19.953 14.547 31.074 1.00 88.44 330 PHE A N 1
ATOM 2729 C CA . PHE A 1 330 ? -21.261 14.761 31.679 1.00 88.44 330 PHE A CA 1
ATOM 2730 C C . PHE A 1 330 ? -21.717 16.190 31.425 1.00 88.44 330 PHE A C 1
ATOM 2732 O O . PHE A 1 330 ? -20.952 17.136 31.611 1.00 88.44 330 PHE A O 1
ATOM 2739 N N . LYS A 1 331 ? -22.976 16.375 31.019 1.00 89.31 331 LYS A N 1
ATOM 2740 C CA . LYS A 1 331 ? -23.565 17.717 30.951 1.00 89.31 331 LYS A CA 1
ATOM 2741 C C . LYS A 1 331 ? -23.786 18.242 32.364 1.00 89.31 331 LYS A C 1
ATOM 2743 O O . LYS A 1 331 ? -24.330 17.531 33.203 1.00 89.31 331 LYS A O 1
ATOM 2748 N N . ILE A 1 332 ? -23.436 19.501 32.588 1.00 88.00 332 ILE A N 1
ATOM 2749 C CA . ILE A 1 332 ? -23.671 20.191 33.858 1.00 88.00 332 ILE A CA 1
ATOM 2750 C C . ILE A 1 332 ? -24.615 21.378 33.665 1.00 88.00 332 ILE A C 1
ATOM 2752 O O . ILE A 1 332 ? -24.738 21.941 32.572 1.00 88.00 332 ILE A O 1
ATOM 2756 N N . SER A 1 333 ? -25.329 21.738 34.730 1.00 87.31 333 SER A N 1
ATOM 2757 C CA . SER A 1 333 ? -26.313 22.818 34.679 1.00 87.31 333 SER A CA 1
ATOM 2758 C C . SER A 1 333 ? -25.635 24.190 34.571 1.00 87.31 333 SER A C 1
ATOM 2760 O O . SER A 1 333 ? -24.510 24.382 35.031 1.00 87.31 333 SER A O 1
ATOM 2762 N N . LYS A 1 334 ? -26.343 25.179 34.007 1.00 82.81 334 LYS A N 1
ATOM 2763 C CA . LYS A 1 334 ? -25.859 26.573 33.966 1.00 82.81 334 LYS A CA 1
ATOM 2764 C C . LYS A 1 334 ? -25.613 27.122 35.379 1.00 82.81 334 LYS A C 1
ATOM 2766 O O . LYS A 1 334 ? -24.650 27.841 35.593 1.00 82.81 334 LYS A O 1
ATOM 2771 N N . HIS A 1 335 ? -26.446 26.726 36.340 1.00 83.94 335 HIS A N 1
ATOM 2772 C CA . HIS A 1 335 ? -26.285 27.079 37.748 1.00 83.94 335 HIS A CA 1
ATOM 2773 C C . HIS A 1 335 ? -24.988 26.508 38.341 1.00 83.94 335 HIS A C 1
ATOM 2775 O O . HIS A 1 335 ? -24.300 27.199 39.085 1.00 83.94 335 HIS A O 1
ATOM 2781 N N . THR A 1 336 ? -24.629 25.266 38.002 1.00 80.44 336 THR A N 1
ATOM 2782 C CA . THR A 1 336 ? -23.379 24.637 38.457 1.00 80.44 336 THR A CA 1
ATOM 2783 C C . THR A 1 336 ? -22.162 25.395 37.930 1.00 80.44 336 THR A C 1
ATOM 2785 O O . THR A 1 336 ? -21.251 25.664 38.700 1.00 80.44 336 THR A O 1
ATOM 2788 N N . VAL A 1 337 ? -22.176 25.789 36.651 1.00 79.88 337 VAL A N 1
ATOM 2789 C CA . VAL A 1 337 ? -21.095 26.587 36.042 1.00 79.88 337 VAL A CA 1
ATOM 2790 C C . VAL A 1 337 ? -20.985 27.963 36.698 1.00 79.88 337 VAL A C 1
ATOM 2792 O O . VAL A 1 337 ? -19.899 28.355 37.094 1.00 79.88 337 VAL A O 1
ATOM 2795 N N . ASN A 1 338 ? -22.107 28.661 36.894 1.00 77.94 338 ASN A N 1
ATOM 2796 C CA . ASN A 1 338 ? -22.114 29.998 37.496 1.00 77.94 338 ASN A CA 1
ATOM 2797 C C . ASN A 1 338 ? -21.640 30.018 38.962 1.00 77.94 338 ASN A C 1
ATOM 2799 O O . ASN A 1 338 ? -21.147 31.040 39.427 1.00 77.94 338 ASN A O 1
ATOM 2803 N N . ASN A 1 339 ? -21.800 28.910 39.690 1.00 77.81 339 ASN A N 1
ATOM 2804 C CA . ASN A 1 339 ? -21.356 28.788 41.080 1.00 77.81 339 ASN A CA 1
ATOM 2805 C C . ASN A 1 339 ? -19.873 28.428 41.225 1.00 77.81 339 ASN A C 1
ATOM 2807 O O . ASN A 1 339 ? -19.325 28.542 42.322 1.00 77.81 339 ASN A O 1
ATOM 2811 N N . LEU A 1 340 ? -19.223 27.974 40.152 1.00 71.00 340 LEU A N 1
ATOM 2812 C CA . LEU A 1 340 ? -17.790 27.707 40.140 1.00 71.00 340 LEU A CA 1
ATOM 2813 C C . LEU A 1 340 ? -17.072 29.052 39.991 1.00 71.00 340 LEU A C 1
ATOM 2815 O O . LEU A 1 340 ? -16.743 29.496 38.898 1.00 71.00 340 LEU A O 1
ATOM 2819 N N . ASN A 1 341 ? -16.899 29.743 41.117 1.00 56.81 341 ASN A N 1
ATOM 2820 C CA . ASN A 1 341 ? -16.281 31.062 41.207 1.00 56.81 341 ASN A CA 1
ATOM 2821 C C . ASN A 1 341 ? -14.755 30.940 40.989 1.00 56.81 341 ASN A C 1
ATOM 2823 O O . ASN A 1 341 ? -13.967 30.964 41.932 1.00 56.81 341 ASN A O 1
ATOM 2827 N N . LEU A 1 342 ? -14.335 30.728 39.738 1.00 57.81 342 LEU A N 1
ATOM 2828 C CA . LEU A 1 342 ? -12.947 30.424 39.352 1.00 57.81 342 LEU A CA 1
ATOM 2829 C C . LEU A 1 342 ? -12.004 31.637 39.367 1.00 57.81 342 LEU A C 1
ATOM 2831 O O . LEU A 1 342 ? -10.807 31.486 39.138 1.00 57.81 342 LEU A O 1
ATOM 2835 N N . ASN A 1 343 ? -12.504 32.822 39.723 1.00 50.28 343 ASN A N 1
ATOM 2836 C CA . ASN A 1 343 ? -11.718 34.055 39.770 1.00 50.28 343 ASN A CA 1
ATOM 2837 C C . ASN A 1 343 ? -10.655 34.108 40.885 1.00 50.28 343 ASN A C 1
ATOM 2839 O O . ASN A 1 343 ? -9.929 35.093 40.933 1.00 50.28 343 ASN A O 1
ATOM 2843 N N . ASN A 1 344 ? -10.530 33.100 41.764 1.00 46.25 344 ASN A N 1
ATOM 2844 C CA . ASN A 1 344 ? -9.681 33.229 42.959 1.00 46.25 344 ASN A CA 1
ATOM 2845 C C . ASN A 1 344 ? -8.645 32.136 43.256 1.00 46.25 344 ASN A C 1
ATOM 2847 O O . ASN A 1 344 ? -7.957 32.286 44.260 1.00 46.25 344 ASN A O 1
ATOM 2851 N N . GLN A 1 345 ? -8.446 31.087 42.447 1.00 49.12 345 GLN A N 1
ATOM 2852 C CA . GLN A 1 345 ? -7.354 30.124 42.709 1.00 49.12 345 GLN A CA 1
ATOM 2853 C C . GLN A 1 345 ? -6.816 29.458 41.433 1.00 49.12 345 GLN A C 1
ATOM 2855 O O . GLN A 1 345 ? -7.036 28.275 41.190 1.00 49.12 345 GLN A O 1
ATOM 2860 N N . THR A 1 346 ? -6.030 30.178 40.632 1.00 45.16 346 THR A N 1
ATOM 2861 C CA . THR A 1 346 ? -4.980 29.521 39.839 1.00 45.16 346 THR A CA 1
ATOM 2862 C C . THR A 1 346 ? -3.762 29.363 40.742 1.00 45.16 346 THR A C 1
ATOM 2864 O O . THR A 1 346 ? -2.892 30.234 40.773 1.00 45.16 346 THR A O 1
ATOM 2867 N N . ALA A 1 347 ? -3.715 28.289 41.534 1.00 44.66 347 ALA A N 1
ATOM 2868 C CA . ALA A 1 347 ? -2.475 27.924 42.206 1.00 44.66 347 ALA A CA 1
ATOM 2869 C C . ALA A 1 347 ? -1.395 27.700 41.124 1.00 44.66 347 ALA A C 1
ATOM 2871 O O . ALA A 1 347 ? -1.659 26.991 40.144 1.00 44.66 347 ALA A O 1
ATOM 2872 N N . PRO A 1 348 ? -0.204 28.313 41.238 1.00 44.66 348 PRO A N 1
ATOM 2873 C CA . PRO A 1 348 ? 0.890 28.051 40.319 1.00 44.66 348 PRO A CA 1
ATOM 2874 C C . PRO A 1 348 ? 1.225 26.558 40.320 1.00 44.66 348 PRO A C 1
ATOM 2876 O O . PRO A 1 348 ? 1.188 25.890 41.351 1.00 44.66 348 PRO A O 1
ATOM 2879 N N . ILE A 1 349 ? 1.621 26.045 39.158 1.00 50.59 349 ILE A N 1
ATOM 2880 C CA . ILE A 1 349 ? 1.993 24.644 38.879 1.00 50.59 349 ILE A CA 1
ATOM 2881 C C . ILE A 1 349 ? 3.160 24.119 39.767 1.00 50.59 349 ILE A C 1
ATOM 2883 O O . ILE A 1 349 ? 3.547 22.951 39.684 1.00 50.59 349 ILE A O 1
ATOM 2887 N N . GLU A 1 350 ? 3.702 24.937 40.672 1.00 45.97 350 GLU A N 1
ATOM 2888 C CA . GLU A 1 350 ? 4.756 24.590 41.633 1.00 45.97 350 GLU A CA 1
ATOM 2889 C C . GLU A 1 350 ? 4.322 23.549 42.695 1.00 45.97 350 GLU A C 1
ATOM 2891 O O . GLU A 1 350 ? 5.172 22.841 43.238 1.00 45.97 350 GLU A O 1
ATOM 2896 N N . GLU A 1 351 ? 3.018 23.308 42.898 1.00 49.81 351 GLU A N 1
ATOM 2897 C CA . GLU A 1 351 ? 2.505 22.202 43.739 1.00 49.81 351 GLU A CA 1
ATOM 2898 C C . GLU A 1 351 ? 2.592 20.796 43.097 1.00 49.81 351 GLU A C 1
ATOM 2900 O O . GLU A 1 351 ? 2.259 19.786 43.731 1.00 49.81 351 GLU A O 1
ATOM 2905 N N . ASN A 1 352 ? 3.129 20.675 41.874 1.00 55.75 352 ASN A N 1
ATOM 2906 C CA . ASN A 1 352 ? 3.303 19.394 41.172 1.00 55.75 352 ASN A CA 1
ATOM 2907 C C . ASN A 1 352 ? 4.055 18.331 41.993 1.00 55.75 352 ASN A C 1
ATOM 2909 O O . ASN A 1 352 ? 3.838 17.137 41.802 1.00 55.75 352 ASN A O 1
ATOM 2913 N N . SER A 1 353 ? 4.938 18.722 42.917 1.00 59.97 353 SER A N 1
ATOM 2914 C CA . SER A 1 353 ? 5.744 17.761 43.681 1.00 59.97 353 SER A CA 1
ATOM 2915 C C . SER A 1 353 ? 4.912 16.864 44.609 1.00 59.97 353 SER A C 1
ATOM 2917 O O . SER A 1 353 ? 5.253 15.690 44.777 1.00 59.97 353 SER A O 1
ATOM 2919 N N . ARG A 1 354 ? 3.808 17.370 45.179 1.00 63.34 354 ARG A N 1
ATOM 2920 C CA . ARG A 1 354 ? 2.908 16.600 46.053 1.00 63.34 354 ARG A CA 1
ATOM 2921 C C . ARG A 1 354 ? 1.980 15.707 45.236 1.00 63.34 354 ARG A C 1
ATOM 2923 O O . ARG A 1 354 ? 1.913 14.512 45.504 1.00 63.34 354 ARG A O 1
ATOM 2930 N N . PHE A 1 355 ? 1.382 16.245 44.177 1.00 63.88 355 PHE A N 1
ATOM 2931 C CA . PHE A 1 355 ? 0.539 15.477 43.259 1.00 63.88 355 PHE A CA 1
ATOM 2932 C C . PHE A 1 355 ? 1.318 14.349 42.556 1.00 63.88 355 PHE A C 1
ATOM 2934 O O . PHE A 1 355 ? 0.854 13.213 42.487 1.00 63.88 355 PHE A O 1
ATOM 2941 N N . LEU A 1 356 ? 2.562 14.601 42.126 1.00 64.00 356 LEU A N 1
ATOM 2942 C CA . LEU A 1 356 ? 3.448 13.570 41.566 1.00 64.00 356 LEU A CA 1
ATOM 2943 C C . LEU A 1 356 ? 3.867 12.516 42.603 1.00 64.00 356 LEU A C 1
ATOM 2945 O O . LEU A 1 356 ? 4.124 11.368 42.231 1.00 64.00 356 LEU A O 1
ATOM 2949 N N . LYS A 1 357 ? 3.953 12.873 43.892 1.00 68.38 357 LYS A N 1
ATOM 2950 C CA . LYS A 1 357 ? 4.164 11.905 44.983 1.00 68.38 357 LYS A CA 1
ATOM 2951 C C . LYS A 1 357 ? 2.908 11.060 45.227 1.00 68.38 357 LYS A C 1
ATOM 2953 O O . LYS A 1 357 ? 3.031 9.849 45.387 1.00 68.38 357 LYS A O 1
ATOM 2958 N N . GLU A 1 358 ? 1.721 11.661 45.186 1.00 67.75 358 GLU A N 1
ATOM 2959 C CA . GLU A 1 358 ? 0.436 10.967 45.347 1.00 67.75 358 GLU A CA 1
ATOM 2960 C C . GLU A 1 358 ? 0.134 10.030 44.164 1.00 67.75 358 GLU A C 1
ATOM 2962 O O . GLU A 1 358 ? -0.251 8.884 44.392 1.00 67.75 358 GLU A O 1
ATOM 2967 N N . LEU A 1 359 ? 0.455 10.423 42.927 1.00 64.56 359 LEU A N 1
ATOM 2968 C CA . LEU A 1 359 ? 0.403 9.559 41.737 1.00 64.56 359 LEU A CA 1
ATOM 2969 C C . LEU A 1 359 ? 1.274 8.306 41.861 1.00 64.56 359 LEU A C 1
ATOM 2971 O O . LEU A 1 359 ? 0.887 7.219 41.436 1.00 64.56 359 LEU A O 1
ATOM 2975 N N . LYS A 1 360 ? 2.459 8.438 42.468 1.00 64.75 360 LYS A N 1
ATOM 2976 C CA . LYS A 1 360 ? 3.350 7.299 42.736 1.00 64.75 360 LYS A CA 1
ATOM 2977 C C . LYS A 1 360 ? 2.851 6.408 43.877 1.00 64.75 360 LYS A C 1
ATOM 2979 O O . LYS A 1 360 ? 3.285 5.264 43.973 1.00 64.75 360 LYS A O 1
ATOM 2984 N N . SER A 1 361 ? 1.940 6.894 44.724 1.00 65.62 361 SER A N 1
ATOM 2985 C CA . SER A 1 361 ? 1.494 6.207 45.946 1.00 65.62 361 SER A CA 1
ATOM 2986 C C . SER A 1 361 ? 0.429 5.111 45.735 1.00 65.62 361 SER A C 1
ATOM 2988 O O . SER A 1 361 ? -0.154 4.637 46.705 1.00 65.62 361 SER A O 1
ATOM 2990 N N . LYS A 1 362 ? 0.170 4.679 44.488 1.00 59.12 362 LYS A N 1
ATOM 2991 C CA . LYS A 1 362 ? -0.864 3.683 44.105 1.00 59.12 362 LYS A CA 1
ATOM 2992 C C . LYS A 1 362 ? -2.314 4.056 44.479 1.00 59.12 362 LYS A C 1
ATOM 2994 O O . LYS A 1 362 ? -3.204 3.222 44.338 1.00 59.12 362 LYS A O 1
ATOM 2999 N N . LYS A 1 363 ? -2.592 5.289 44.919 1.00 61.72 363 LYS A N 1
ATOM 3000 C CA . LYS A 1 363 ? -3.965 5.792 45.102 1.00 61.72 363 LYS A CA 1
ATOM 3001 C C . LYS A 1 363 ? -4.537 6.275 43.762 1.00 61.72 363 LYS A C 1
ATOM 3003 O O . LYS A 1 363 ? -3.820 6.871 42.957 1.00 61.72 363 LYS A O 1
ATOM 3008 N N . SER A 1 364 ? -5.822 5.996 43.521 1.00 57.84 364 SER A N 1
ATOM 3009 C CA . SER A 1 364 ? -6.532 6.454 42.318 1.00 57.84 364 SER A CA 1
ATOM 3010 C C . SER A 1 364 ? -6.438 7.975 42.202 1.00 57.84 364 SER A C 1
ATOM 3012 O O . SER A 1 364 ? -6.738 8.693 43.152 1.00 57.84 364 SER A O 1
ATOM 3014 N N . SER A 1 365 ? -5.982 8.449 41.047 1.00 69.81 365 SER A N 1
ATOM 3015 C CA . SER A 1 365 ? -5.639 9.850 40.772 1.00 69.81 365 SER A CA 1
ATOM 3016 C C . SER A 1 365 ? -6.391 10.353 39.540 1.00 69.81 365 SER A C 1
ATOM 3018 O O . SER A 1 365 ? -5.850 11.074 38.703 1.00 69.81 365 SER A O 1
ATOM 3020 N N . ALA A 1 366 ? -7.656 9.941 39.410 1.00 82.12 366 ALA A N 1
ATOM 3021 C CA . ALA A 1 366 ? -8.546 10.495 38.403 1.00 82.12 366 ALA A CA 1
ATOM 3022 C C . ALA A 1 366 ? -8.712 12.003 38.640 1.00 82.12 366 ALA A C 1
ATOM 3024 O O . ALA A 1 366 ? -9.036 12.444 39.743 1.00 82.12 366 ALA A O 1
ATOM 3025 N N . LEU A 1 367 ? -8.480 12.784 37.592 1.00 81.31 367 LEU A N 1
ATOM 3026 C CA . LEU A 1 367 ? -8.694 14.222 37.577 1.00 81.31 367 LEU A CA 1
ATOM 3027 C C . LEU A 1 367 ? -10.067 14.521 36.988 1.00 81.31 367 LEU A C 1
ATOM 3029 O O . LEU A 1 367 ? -10.515 13.852 36.055 1.00 81.31 367 LEU A O 1
ATOM 3033 N N . ILE A 1 368 ? -10.714 15.555 37.512 1.00 82.12 368 ILE A N 1
ATOM 3034 C CA . ILE A 1 368 ? -11.974 16.065 36.985 1.00 82.12 368 ILE A CA 1
ATOM 3035 C C . ILE A 1 368 ? -11.686 17.401 36.309 1.00 82.12 368 ILE A C 1
ATOM 3037 O O . ILE A 1 368 ? -11.227 18.343 36.948 1.00 82.12 368 ILE A O 1
ATOM 3041 N N . GLY A 1 369 ? -11.941 17.462 35.007 1.00 82.44 369 GLY A N 1
ATOM 3042 C CA . GLY A 1 369 ? -11.851 18.674 34.208 1.00 82.44 369 GLY A CA 1
ATOM 3043 C C . GLY A 1 369 ? -13.225 19.277 33.932 1.00 82.44 369 GLY A C 1
ATOM 3044 O O . GLY A 1 369 ? -14.234 18.571 33.852 1.00 82.44 369 GLY A O 1
ATOM 3045 N N . LEU A 1 370 ? -13.250 20.595 33.756 1.00 84.31 370 LEU A N 1
ATOM 3046 C CA . LEU A 1 370 ? -14.435 21.379 33.430 1.00 84.31 370 LEU A CA 1
ATOM 3047 C C . LEU A 1 370 ? -14.225 22.092 32.091 1.00 84.31 370 LEU A C 1
ATOM 3049 O O . LEU A 1 370 ? -13.229 22.780 31.898 1.00 84.31 370 LEU A O 1
ATOM 3053 N N . ASP A 1 371 ? -15.170 21.936 31.169 1.00 82.31 371 ASP A N 1
ATOM 3054 C CA . ASP A 1 371 ? -15.278 22.718 29.937 1.00 82.31 371 ASP A CA 1
ATOM 3055 C C . ASP A 1 371 ? -16.490 23.646 30.080 1.00 82.31 371 ASP A C 1
ATOM 3057 O O . ASP A 1 371 ? -17.639 23.242 29.866 1.00 82.31 371 ASP A O 1
ATOM 306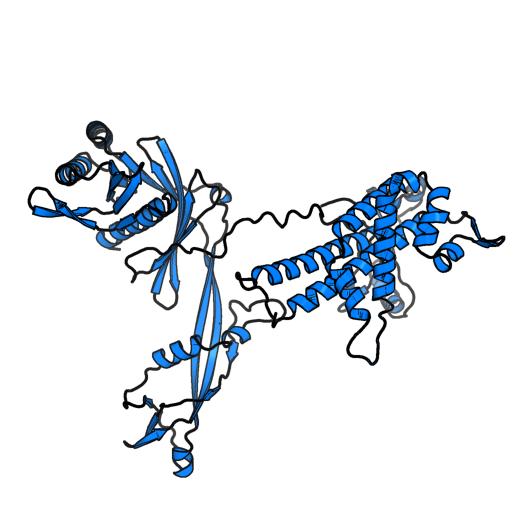1 N N . GLU A 1 372 ? -16.238 24.881 30.510 1.00 79.75 372 GLU A N 1
ATOM 3062 C CA . GLU A 1 372 ? -17.282 25.874 30.786 1.00 79.75 372 GLU A CA 1
ATOM 3063 C C . GLU A 1 372 ? -18.079 26.238 29.536 1.00 79.75 372 GLU A C 1
ATOM 3065 O O . GLU A 1 372 ? -19.311 26.285 29.570 1.00 79.75 3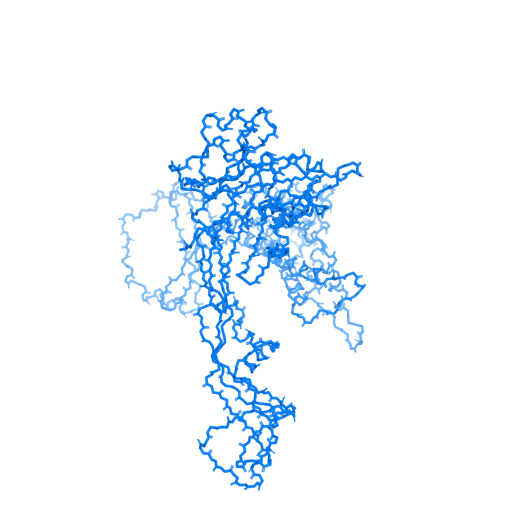72 GLU A O 1
ATOM 3070 N N . HIS A 1 373 ? -17.387 26.427 28.410 1.00 82.25 373 HIS A N 1
ATOM 3071 C CA . HIS A 1 373 ? -18.002 26.812 27.144 1.00 82.25 373 HIS A CA 1
ATOM 3072 C C . HIS A 1 373 ? -18.996 25.754 26.665 1.00 82.25 373 HIS A C 1
ATOM 3074 O O . HIS A 1 373 ? -20.112 26.075 26.248 1.00 82.25 373 HIS A O 1
ATOM 3080 N N . LYS A 1 374 ? -18.621 24.473 26.761 1.00 85.94 374 LYS A N 1
ATOM 3081 C CA . LYS A 1 374 ? -19.506 23.362 26.384 1.00 85.94 374 LYS A CA 1
ATOM 3082 C C . LYS A 1 374 ? -20.445 22.939 27.511 1.00 85.94 374 LYS A C 1
ATOM 3084 O O . LYS A 1 374 ? -21.361 22.155 27.250 1.00 85.94 374 LYS A O 1
ATOM 3089 N N . ARG A 1 375 ? -20.257 23.469 28.726 1.00 88.12 375 ARG A N 1
ATOM 3090 C CA . ARG A 1 375 ? -20.959 23.089 29.962 1.00 88.12 375 ARG A CA 1
ATOM 3091 C C . ARG A 1 375 ? -20.876 21.588 30.202 1.00 88.12 375 ARG A C 1
ATOM 3093 O O . ARG A 1 375 ? -21.894 20.898 30.339 1.00 88.12 375 ARG A O 1
ATOM 3100 N N . LYS A 1 376 ? -19.644 21.082 30.208 1.00 89.38 376 LYS A N 1
ATOM 3101 C CA . LYS A 1 376 ? -19.360 19.666 30.417 1.00 89.38 376 LYS A CA 1
ATOM 3102 C C . LYS A 1 376 ? -18.292 19.446 31.475 1.00 89.38 376 LYS A C 1
ATOM 3104 O O . LYS A 1 376 ? -17.315 20.179 31.538 1.00 89.38 376 LYS A O 1
ATOM 3109 N N . LEU A 1 377 ? -18.467 18.390 32.252 1.00 89.62 377 LEU A N 1
ATOM 3110 C CA . LEU A 1 377 ? -17.454 17.826 33.132 1.00 89.62 377 LEU A CA 1
ATOM 3111 C C . LEU A 1 377 ? -16.861 16.596 32.451 1.00 89.62 377 LEU A C 1
ATOM 3113 O O . LEU A 1 377 ? -17.597 15.843 31.819 1.00 89.62 377 LEU A O 1
ATOM 3117 N N . PHE A 1 378 ? -15.555 16.388 32.554 1.00 89.19 378 PHE A N 1
ATOM 3118 C CA . PHE A 1 378 ? -14.879 15.240 31.960 1.00 89.19 378 PHE A CA 1
ATOM 3119 C C . PHE A 1 378 ? -13.858 14.649 32.923 1.00 89.19 378 PHE A C 1
ATOM 3121 O O . PHE A 1 378 ? -13.305 15.349 33.766 1.00 89.19 378 PHE A O 1
ATOM 3128 N N . ILE A 1 379 ? -13.611 13.351 32.800 1.00 86.88 379 ILE A N 1
ATOM 3129 C CA . ILE A 1 379 ? -12.614 12.657 33.618 1.00 86.88 379 ILE A CA 1
ATOM 3130 C C . ILE A 1 379 ? -11.304 12.593 32.838 1.00 86.88 379 ILE A C 1
ATOM 3132 O O . ILE A 1 379 ? -11.312 12.461 31.616 1.00 86.88 379 ILE A O 1
ATOM 3136 N N . MET A 1 380 ? -10.172 12.683 33.526 1.00 87.31 380 MET A N 1
ATOM 3137 C CA . MET A 1 380 ? -8.856 12.404 32.964 1.00 87.31 380 MET A CA 1
ATOM 3138 C C . MET A 1 380 ? -8.123 11.420 33.867 1.00 87.31 380 MET A C 1
ATOM 3140 O O . MET A 1 380 ? -8.181 11.532 35.089 1.00 87.31 380 MET A O 1
ATOM 3144 N N . ILE A 1 381 ? -7.404 10.475 33.271 1.00 86.00 381 ILE A N 1
ATOM 3145 C CA . ILE A 1 381 ? -6.526 9.570 34.015 1.00 86.00 381 ILE A CA 1
ATOM 3146 C C . ILE A 1 381 ? -5.092 9.923 33.628 1.00 86.00 381 ILE A C 1
ATOM 3148 O O . ILE A 1 381 ? -4.653 9.572 32.529 1.00 86.00 381 ILE A O 1
ATOM 3152 N N . PRO A 1 382 ? -4.373 10.678 34.471 1.00 84.38 382 PRO A N 1
ATOM 3153 C CA . PRO A 1 382 ? -3.009 11.056 34.173 1.00 84.38 382 PRO A CA 1
ATOM 3154 C C . PRO A 1 382 ? -2.057 9.867 34.342 1.00 84.38 382 PRO A C 1
ATOM 3156 O O . PRO A 1 382 ? -2.229 9.022 35.218 1.00 84.38 382 PRO A O 1
ATOM 3159 N N . PHE A 1 383 ? -0.991 9.845 33.549 1.00 80.50 383 PHE A N 1
ATOM 3160 C CA . PHE A 1 383 ? 0.144 8.948 33.752 1.00 80.50 383 PHE A CA 1
ATOM 3161 C C . PHE A 1 383 ? 1.458 9.721 33.623 1.00 80.50 383 PHE A C 1
ATOM 3163 O O . PHE A 1 383 ? 1.513 10.799 33.026 1.00 80.50 383 PHE A O 1
ATOM 3170 N N . SER A 1 384 ? 2.534 9.193 34.210 1.00 77.62 384 SER A N 1
ATOM 3171 C CA . SER A 1 384 ? 3.855 9.821 34.128 1.00 77.62 384 SER A CA 1
ATOM 3172 C C . SER A 1 384 ? 4.752 9.103 33.127 1.00 77.62 384 SER A C 1
ATOM 3174 O O . SER A 1 384 ? 4.905 7.885 33.186 1.00 77.62 384 SER A O 1
ATOM 3176 N N . HIS A 1 385 ? 5.396 9.864 32.243 1.00 79.88 385 HIS A N 1
ATOM 3177 C CA . HIS A 1 385 ? 6.441 9.370 31.350 1.00 79.88 385 HIS A CA 1
ATOM 3178 C C . HIS A 1 385 ? 7.599 10.372 31.319 1.00 79.88 385 HIS A C 1
ATOM 3180 O O . HIS A 1 385 ? 7.385 11.567 31.128 1.00 79.88 385 HIS A O 1
ATOM 3186 N N . ASN A 1 386 ? 8.832 9.910 31.551 1.00 83.12 386 ASN A N 1
ATOM 3187 C CA . ASN A 1 386 ? 10.033 10.759 31.618 1.00 83.12 386 ASN A CA 1
ATOM 3188 C C . ASN A 1 386 ? 9.875 11.989 32.534 1.00 83.12 386 ASN A C 1
ATOM 3190 O O . ASN A 1 386 ? 10.234 13.104 32.161 1.00 83.12 386 ASN A O 1
ATOM 3194 N N . LYS A 1 387 ? 9.309 11.786 33.735 1.00 77.44 387 LYS A N 1
ATOM 3195 C CA . LYS A 1 387 ? 8.998 12.833 34.735 1.00 77.44 387 LYS A CA 1
ATOM 3196 C C . LYS A 1 387 ? 7.992 13.900 34.271 1.00 77.44 387 LYS A C 1
ATOM 3198 O O . LYS A 1 387 ? 7.732 14.834 35.021 1.00 77.44 387 LYS A O 1
ATOM 3203 N N . LYS A 1 388 ? 7.399 13.762 33.084 1.00 75.44 388 LYS A N 1
ATOM 3204 C CA . LYS A 1 388 ? 6.292 14.601 32.620 1.00 75.44 388 LYS A CA 1
ATOM 3205 C C . LYS A 1 388 ? 4.970 13.941 32.982 1.00 75.44 388 LYS A C 1
ATOM 3207 O O . LYS A 1 388 ? 4.857 12.715 32.943 1.00 75.44 388 LYS A O 1
ATOM 3212 N N . LEU A 1 389 ? 3.993 14.759 33.352 1.00 73.56 389 LEU A N 1
ATOM 3213 C CA . LEU A 1 389 ? 2.614 14.337 33.545 1.00 73.56 389 LEU A CA 1
ATOM 3214 C C . LEU A 1 389 ? 1.889 14.452 32.204 1.00 73.56 389 LEU A C 1
ATOM 3216 O O . LEU A 1 389 ? 1.834 15.537 31.630 1.00 73.56 389 LEU A O 1
ATOM 3220 N N . ILE A 1 390 ? 1.363 13.341 31.700 1.00 79.56 390 ILE A N 1
ATOM 3221 C CA . ILE A 1 390 ? 0.564 13.303 30.477 1.00 79.56 390 ILE A CA 1
ATOM 3222 C C . ILE A 1 390 ? -0.866 12.993 30.887 1.00 79.56 390 ILE A C 1
ATOM 3224 O O . ILE A 1 390 ? -1.116 12.066 31.655 1.00 79.56 390 ILE A O 1
ATOM 3228 N N . THR A 1 391 ? -1.805 13.785 30.388 1.00 82.56 391 THR A N 1
ATOM 3229 C CA . THR A 1 391 ? -3.223 13.628 30.685 1.00 82.56 391 THR A CA 1
ATOM 3230 C C . THR A 1 391 ? -4.045 13.941 29.440 1.00 82.56 391 THR A C 1
ATOM 3232 O O . THR A 1 391 ? -3.678 14.802 28.641 1.00 82.56 391 THR A O 1
ATOM 3235 N N . ALA A 1 392 ? -5.144 13.221 29.259 1.00 87.00 392 ALA A N 1
ATOM 3236 C CA . ALA A 1 392 ? -6.102 13.419 28.181 1.00 87.00 392 ALA A CA 1
ATOM 3237 C C . ALA A 1 392 ? -7.511 13.148 28.716 1.00 87.00 392 ALA A C 1
ATOM 3239 O O . ALA A 1 392 ? -7.668 12.498 29.752 1.00 87.00 392 ALA A O 1
ATOM 3240 N N . LYS A 1 393 ? -8.539 13.638 28.011 1.00 88.94 393 LYS A N 1
ATOM 3241 C CA . LYS A 1 393 ? -9.925 13.278 28.330 1.00 88.94 393 LYS A CA 1
ATOM 3242 C C . LYS A 1 393 ? -10.060 11.760 28.239 1.00 88.94 393 LYS A C 1
ATOM 3244 O O . LYS A 1 393 ? -9.743 11.178 27.204 1.00 88.94 393 LYS A O 1
ATOM 3249 N N . PHE A 1 394 ? -10.497 11.139 29.326 1.00 90.00 394 PHE A N 1
ATOM 3250 C CA . PHE A 1 394 ? -10.746 9.711 29.367 1.00 90.00 394 PHE A CA 1
ATOM 3251 C C . PHE A 1 394 ? -11.835 9.383 28.340 1.00 90.00 394 PHE A C 1
ATOM 3253 O O . PHE A 1 394 ? -12.830 10.108 28.283 1.00 90.00 394 PHE A O 1
ATOM 3260 N N . PRO A 1 395 ? -11.649 8.371 27.485 1.00 93.06 395 PRO A N 1
ATOM 3261 C CA . PRO A 1 395 ? -12.639 8.021 26.480 1.00 93.06 395 PRO A CA 1
ATOM 3262 C C . PRO A 1 395 ? -13.879 7.391 27.121 1.00 93.06 395 PRO A C 1
ATOM 3264 O O . PRO A 1 395 ? -13.803 6.738 28.159 1.00 93.06 395 PRO A O 1
ATOM 3267 N N . GLU A 1 396 ? -15.027 7.570 26.480 1.00 93.06 396 GLU A N 1
ATOM 3268 C CA . GLU A 1 396 ? -16.260 6.864 26.795 1.00 93.06 396 GLU A CA 1
ATOM 3269 C C . GLU A 1 396 ? -16.053 5.373 26.451 1.00 93.06 396 GLU A C 1
ATOM 3271 O O . GLU A 1 396 ? -15.793 5.058 25.281 1.00 93.06 396 GLU A O 1
ATOM 3276 N N . PRO A 1 397 ? -16.107 4.459 27.442 1.00 94.75 397 PRO A N 1
ATOM 3277 C CA . PRO A 1 397 ? -15.680 3.074 27.257 1.00 94.75 397 PRO A CA 1
ATOM 3278 C C . PRO A 1 397 ? -16.414 2.317 26.147 1.00 94.75 397 PRO A C 1
ATOM 3280 O O . PRO A 1 397 ? -15.773 1.564 25.417 1.00 94.75 397 PRO A O 1
ATOM 3283 N N . ILE A 1 398 ? -17.725 2.518 25.975 1.00 95.69 398 ILE A N 1
ATOM 3284 C CA . ILE A 1 398 ? -18.515 1.782 24.978 1.00 95.69 398 ILE A CA 1
ATOM 3285 C C . ILE A 1 398 ? -18.003 2.108 23.570 1.00 95.69 398 ILE A C 1
ATOM 3287 O O . ILE A 1 398 ? -17.712 1.203 22.788 1.00 95.69 398 ILE A O 1
ATOM 3291 N N . SER A 1 399 ? -17.839 3.395 23.250 1.00 93.62 399 SER A N 1
ATOM 3292 C CA . SER A 1 399 ? -17.312 3.855 21.962 1.00 93.62 399 SER A CA 1
ATOM 3293 C C . SER A 1 399 ? -15.853 3.448 21.744 1.00 93.62 399 SER A C 1
ATOM 3295 O O . SER A 1 399 ? -15.491 3.099 20.620 1.00 93.62 399 SER A O 1
ATOM 3297 N N . LEU A 1 400 ? -15.034 3.424 22.805 1.00 94.75 400 LEU A N 1
ATOM 3298 C CA . LEU A 1 400 ? -13.651 2.948 22.747 1.00 94.75 400 LEU A CA 1
ATOM 3299 C C . LEU A 1 400 ? -13.591 1.474 22.337 1.00 94.75 400 LEU A C 1
ATOM 3301 O O . LEU A 1 400 ? -12.933 1.144 21.350 1.00 94.75 400 LEU A O 1
ATOM 3305 N N . PHE A 1 401 ? -14.281 0.597 23.071 1.00 97.19 401 PHE A N 1
ATOM 3306 C CA . PHE A 1 401 ? -14.272 -0.840 22.801 1.00 97.19 401 PHE A CA 1
ATOM 3307 C C . PHE A 1 401 ? -14.913 -1.164 21.452 1.00 97.19 401 PHE A C 1
ATOM 3309 O O . PHE A 1 401 ? -14.367 -1.959 20.688 1.00 97.19 401 PHE A O 1
ATOM 3316 N N . PHE A 1 402 ? -16.013 -0.489 21.105 1.00 96.81 402 PHE A N 1
ATOM 3317 C CA . PHE A 1 402 ? -16.680 -0.690 19.823 1.00 96.81 402 PHE A CA 1
ATOM 3318 C C . PHE A 1 402 ? -15.795 -0.281 18.637 1.00 96.81 402 PHE A C 1
ATOM 3320 O O . PHE A 1 402 ? -15.658 -1.044 17.680 1.00 96.81 402 PHE A O 1
ATOM 3327 N N . ASN A 1 403 ? -15.149 0.891 18.695 1.00 94.94 403 ASN A N 1
ATOM 3328 C CA . ASN A 1 403 ? -14.226 1.312 17.640 1.00 94.94 403 ASN A CA 1
ATOM 3329 C C . ASN A 1 403 ? -13.002 0.388 17.564 1.00 94.94 403 ASN A C 1
ATOM 3331 O O . ASN A 1 403 ? -12.597 -0.008 16.473 1.00 94.94 403 ASN A O 1
ATOM 3335 N N . HIS A 1 404 ? -12.439 -0.012 18.708 1.00 96.56 404 HIS A N 1
ATOM 3336 C CA . HIS A 1 404 ? -11.286 -0.907 18.716 1.00 96.56 404 HIS A CA 1
ATOM 3337 C C . HIS A 1 404 ? -11.618 -2.283 18.121 1.00 96.56 404 HIS A C 1
ATOM 3339 O O . HIS A 1 404 ? -10.819 -2.840 17.370 1.00 96.56 404 HIS A O 1
ATOM 3345 N N . ALA A 1 405 ? -12.824 -2.800 18.375 1.00 97.75 405 ALA A N 1
ATOM 3346 C CA . ALA A 1 405 ? -13.312 -4.016 17.739 1.00 97.75 405 ALA A CA 1
ATOM 3347 C C . ALA A 1 405 ? -13.330 -3.897 16.205 1.00 97.75 405 ALA A C 1
ATOM 3349 O O . ALA A 1 405 ? -12.852 -4.811 15.527 1.00 97.75 405 ALA A O 1
ATOM 3350 N N . ILE A 1 406 ? -13.812 -2.772 15.657 1.00 95.75 406 ILE A N 1
ATOM 3351 C CA . ILE A 1 406 ? -13.802 -2.504 14.207 1.00 95.75 406 ILE A CA 1
ATOM 3352 C C . ILE A 1 406 ? -12.368 -2.464 13.676 1.00 95.75 406 ILE A C 1
ATOM 3354 O O . ILE A 1 406 ? -12.060 -3.139 12.696 1.00 95.75 406 ILE A O 1
ATOM 3358 N N . GLU A 1 407 ? -11.468 -1.727 14.329 1.00 94.25 407 GLU A N 1
ATOM 3359 C CA . GLU A 1 407 ? -10.065 -1.633 13.908 1.00 94.25 407 GLU A CA 1
ATOM 3360 C C . GLU A 1 407 ? -9.377 -3.003 13.864 1.00 94.25 407 GLU A C 1
ATOM 3362 O O . GLU A 1 407 ? -8.636 -3.306 12.926 1.00 94.25 407 GLU A O 1
ATOM 3367 N N . LEU A 1 408 ? -9.620 -3.841 14.873 1.00 96.75 408 LEU A N 1
ATOM 3368 C CA . LEU A 1 408 ? -9.092 -5.202 14.940 1.00 96.75 408 LEU A CA 1
ATOM 3369 C C . LEU A 1 408 ? -9.691 -6.084 13.841 1.00 96.75 408 LEU A C 1
ATOM 3371 O O . LEU A 1 408 ? -8.952 -6.822 13.192 1.00 96.75 408 LEU A O 1
ATOM 3375 N N . HIS A 1 409 ? -10.990 -5.962 13.563 1.00 96.62 409 HIS A N 1
ATOM 3376 C CA . HIS A 1 409 ? -11.621 -6.689 12.466 1.00 96.62 409 HIS A CA 1
ATOM 3377 C C . HIS A 1 409 ? -11.028 -6.297 11.106 1.00 96.62 409 HIS A C 1
ATOM 3379 O O . HIS A 1 409 ? -10.651 -7.167 10.325 1.00 96.62 409 HIS A O 1
ATOM 3385 N N . LEU A 1 410 ? -10.858 -4.998 10.842 1.00 92.75 410 LEU A N 1
ATOM 3386 C CA . LEU A 1 410 ? -10.255 -4.513 9.599 1.00 92.75 410 LEU A CA 1
ATOM 3387 C C . LEU A 1 410 ? -8.807 -5.003 9.440 1.00 92.75 410 LEU A C 1
ATOM 3389 O O . LEU A 1 410 ? -8.410 -5.419 8.350 1.00 92.75 410 LEU A O 1
ATOM 3393 N N . LYS A 1 411 ? -8.026 -5.026 10.529 1.00 92.62 411 LYS A N 1
ATOM 3394 C CA . LYS A 1 411 ? -6.684 -5.631 10.531 1.00 92.62 411 LYS A CA 1
ATOM 3395 C C . LYS A 1 411 ? -6.749 -7.123 10.219 1.00 92.62 411 LYS A C 1
ATOM 3397 O O . LYS A 1 411 ? -6.019 -7.570 9.341 1.00 92.62 411 LYS A O 1
ATOM 3402 N N . SER A 1 412 ? -7.632 -7.877 10.872 1.00 94.50 412 SER A N 1
ATOM 3403 C CA . SER A 1 412 ? -7.853 -9.301 10.587 1.00 94.50 412 SER A CA 1
ATOM 3404 C C . SER A 1 412 ? -8.149 -9.518 9.094 1.00 94.50 412 SER A C 1
ATOM 3406 O O . SER A 1 412 ? -7.452 -10.283 8.426 1.00 94.50 412 SER A O 1
ATOM 3408 N N . MET A 1 413 ? -9.071 -8.740 8.522 1.00 92.38 413 MET A N 1
ATOM 3409 C CA . MET A 1 413 ? -9.430 -8.818 7.105 1.00 92.38 413 MET A CA 1
ATOM 3410 C C . MET A 1 413 ? -8.281 -8.472 6.153 1.00 92.38 413 MET A C 1
ATOM 3412 O O . MET A 1 413 ? -8.153 -9.125 5.120 1.00 92.38 413 MET A O 1
ATOM 3416 N N . SER A 1 414 ? -7.406 -7.523 6.503 1.00 87.44 414 SER A N 1
ATOM 3417 C CA . SER A 1 414 ? -6.211 -7.234 5.694 1.00 87.44 414 SER A CA 1
ATOM 3418 C C . SER A 1 414 ? -5.226 -8.408 5.632 1.00 87.44 414 SER A C 1
ATOM 3420 O O . SER A 1 414 ? -4.629 -8.659 4.588 1.00 87.44 414 SER A O 1
ATOM 3422 N N . TYR A 1 415 ? -5.087 -9.181 6.715 1.00 86.19 415 TYR A N 1
ATOM 3423 C CA . TYR A 1 415 ? -4.282 -10.404 6.681 1.00 86.19 415 TYR A CA 1
ATOM 3424 C C . TYR A 1 415 ? -4.988 -11.495 5.879 1.00 86.19 415 TYR A C 1
ATOM 3426 O O . TYR A 1 415 ? -4.339 -12.178 5.094 1.00 86.19 415 TYR A O 1
ATOM 3434 N N . LYS A 1 416 ? -6.321 -11.597 5.972 1.00 86.94 416 LYS A N 1
ATOM 3435 C CA . LYS A 1 416 ? -7.108 -12.503 5.122 1.00 86.94 416 LYS A CA 1
ATOM 3436 C C . LYS A 1 416 ? -6.926 -12.216 3.633 1.00 86.94 416 LYS A C 1
ATOM 3438 O O . LYS A 1 416 ? -6.700 -13.153 2.876 1.00 86.94 416 LYS A O 1
ATOM 3443 N N . SER A 1 417 ? -6.960 -10.951 3.212 1.00 81.31 417 SER A N 1
ATOM 3444 C CA . SER A 1 417 ? -6.728 -10.592 1.808 1.00 81.31 417 SER A CA 1
ATOM 3445 C C . SER A 1 417 ? -5.310 -10.914 1.345 1.00 81.31 417 SER A C 1
ATOM 3447 O O . SER A 1 417 ? -5.151 -11.388 0.229 1.00 81.31 417 SER A O 1
ATOM 3449 N N . ILE A 1 418 ? -4.296 -10.718 2.200 1.00 78.00 418 ILE A N 1
ATOM 3450 C CA . ILE A 1 418 ? -2.912 -11.114 1.890 1.00 78.00 418 ILE A CA 1
ATOM 3451 C C . ILE A 1 418 ? -2.834 -12.630 1.680 1.00 78.00 418 ILE A C 1
ATOM 3453 O O . ILE A 1 418 ? -2.221 -13.079 0.720 1.00 78.00 418 ILE A O 1
ATOM 3457 N N . MET A 1 419 ? -3.474 -13.429 2.536 1.00 77.94 419 MET A N 1
ATOM 3458 C CA . MET A 1 419 ? -3.483 -14.889 2.381 1.00 77.94 419 MET A CA 1
ATOM 3459 C C . MET A 1 419 ? -4.143 -15.323 1.066 1.00 77.94 419 MET A C 1
ATOM 3461 O O . MET A 1 419 ? -3.600 -16.173 0.370 1.00 77.94 419 MET A O 1
ATOM 3465 N N . VAL A 1 420 ? -5.268 -14.699 0.696 1.00 75.38 420 VAL A N 1
ATOM 3466 C CA . VAL A 1 420 ? -5.965 -14.972 -0.573 1.00 75.38 420 VAL A CA 1
ATOM 3467 C C . VAL A 1 420 ? -5.149 -14.499 -1.778 1.00 75.38 420 VAL A C 1
ATOM 3469 O O . VAL A 1 420 ? -5.106 -15.186 -2.783 1.00 75.38 420 VAL A O 1
ATOM 3472 N N . SER A 1 421 ? -4.438 -13.371 -1.711 1.00 68.44 421 SER A N 1
ATOM 3473 C CA . SER A 1 421 ? -3.638 -12.906 -2.856 1.00 68.44 421 SER A CA 1
ATOM 3474 C C . SER A 1 421 ? -2.434 -13.799 -3.174 1.00 68.44 421 SER A C 1
ATOM 3476 O O . SER A 1 421 ? -1.876 -13.695 -4.260 1.00 68.44 421 SER A O 1
ATOM 3478 N N . HIS A 1 422 ? -2.014 -14.652 -2.233 1.00 63.47 422 HIS A N 1
ATOM 3479 C CA . HIS A 1 422 ? -0.979 -15.660 -2.470 1.00 63.47 422 HIS A CA 1
ATOM 3480 C C . HIS A 1 422 ? -1.532 -16.937 -3.127 1.00 63.47 422 HIS A C 1
ATOM 3482 O O . HIS A 1 422 ? -0.741 -17.821 -3.449 1.00 63.47 422 HIS A O 1
ATOM 3488 N N . SER A 1 423 ? -2.850 -17.040 -3.359 1.00 53.41 423 SER A N 1
ATOM 3489 C CA . SER A 1 423 ? -3.429 -18.123 -4.151 1.00 53.41 423 SER A CA 1
ATOM 3490 C C . SER A 1 423 ? -3.339 -17.832 -5.640 1.00 53.41 423 SER A C 1
ATOM 3492 O O . SER A 1 423 ? -4.215 -17.188 -6.213 1.00 53.41 423 SER A O 1
ATOM 3494 N N . THR A 1 424 ? -2.267 -18.311 -6.270 1.00 48.84 424 THR A N 1
ATOM 3495 C CA . THR A 1 424 ? -2.325 -18.718 -7.681 1.00 48.84 424 THR A CA 1
ATOM 3496 C C . THR A 1 424 ? -3.266 -19.922 -7.809 1.00 48.84 424 THR A C 1
ATOM 3498 O O . THR A 1 424 ? -3.559 -20.537 -6.790 1.00 48.84 424 THR A O 1
ATOM 3501 N N . ASP A 1 425 ? -3.748 -20.234 -9.016 1.00 50.53 425 ASP A N 1
ATOM 3502 C CA . ASP A 1 425 ? -4.826 -21.196 -9.354 1.00 50.53 425 ASP A CA 1
ATOM 3503 C C . ASP A 1 425 ? -4.708 -22.653 -8.812 1.00 50.53 425 ASP A C 1
ATOM 3505 O O . ASP A 1 425 ? -5.469 -23.527 -9.221 1.00 50.53 425 ASP A O 1
ATOM 3509 N N . ASP A 1 426 ? -3.793 -22.940 -7.887 1.00 42.25 426 ASP A N 1
ATOM 3510 C CA . ASP A 1 426 ? -3.638 -24.222 -7.206 1.00 42.25 426 ASP A CA 1
ATOM 3511 C C . ASP A 1 426 ? -4.599 -24.371 -6.009 1.00 42.25 426 ASP A C 1
ATOM 3513 O O . ASP A 1 426 ? -4.789 -23.468 -5.192 1.00 42.25 426 ASP A O 1
ATOM 3517 N N . GLU A 1 427 ? -5.162 -25.572 -5.859 1.00 52.41 427 GLU A N 1
ATOM 3518 C CA . GLU A 1 427 ? -6.235 -25.905 -4.907 1.00 52.41 427 GLU A CA 1
ATOM 3519 C C . GLU A 1 427 ? -5.821 -25.878 -3.415 1.00 52.41 427 GLU A C 1
ATOM 3521 O O . GLU A 1 427 ? -6.666 -26.056 -2.536 1.00 52.41 427 GLU A O 1
ATOM 3526 N N . SER A 1 428 ? -4.543 -25.641 -3.082 1.00 48.94 428 SER A N 1
ATOM 3527 C CA . SER A 1 428 ? -4.083 -25.525 -1.686 1.00 48.94 428 SER A CA 1
ATOM 3528 C C . SER A 1 428 ? -2.745 -24.788 -1.543 1.00 48.94 428 SER A C 1
ATOM 3530 O O . SER A 1 428 ? -1.813 -25.017 -2.309 1.00 48.94 428 SER A O 1
ATOM 3532 N N . ILE A 1 429 ? -2.625 -23.918 -0.528 1.00 57.53 429 ILE A N 1
ATOM 3533 C CA . ILE A 1 429 ? -1.399 -23.151 -0.238 1.00 57.53 429 ILE A CA 1
ATOM 3534 C C . ILE A 1 429 ? -1.010 -23.331 1.219 1.00 57.53 429 ILE A C 1
ATOM 3536 O O . ILE A 1 429 ? -1.811 -23.108 2.129 1.00 57.53 429 ILE A O 1
ATOM 3540 N N . LEU A 1 430 ? 0.258 -23.671 1.438 1.00 50.84 430 LEU A N 1
ATOM 3541 C CA . LEU A 1 430 ? 0.872 -23.647 2.756 1.00 50.84 430 LEU A CA 1
ATOM 3542 C C . LEU A 1 430 ? 1.522 -22.279 2.988 1.00 50.84 430 LEU A C 1
ATOM 3544 O O . LEU A 1 430 ? 2.545 -21.951 2.387 1.00 50.84 430 LEU A O 1
ATOM 3548 N N . LEU A 1 431 ? 0.937 -21.484 3.881 1.00 65.12 431 LEU A N 1
ATOM 3549 C CA . LEU A 1 431 ? 1.495 -20.193 4.278 1.00 65.12 431 LEU A CA 1
ATOM 3550 C C . LEU A 1 431 ? 2.705 -20.409 5.200 1.00 65.12 431 LEU A C 1
ATOM 3552 O O . LEU A 1 431 ? 2.590 -21.076 6.225 1.00 65.12 431 LEU A O 1
ATOM 3556 N N . GLN A 1 432 ? 3.860 -19.836 4.848 1.00 64.88 432 GLN A N 1
ATOM 3557 C CA . GLN A 1 432 ? 5.087 -19.916 5.662 1.00 64.88 432 GLN A CA 1
ATOM 3558 C C . GLN A 1 432 ? 5.314 -18.698 6.575 1.00 64.88 432 GLN A C 1
ATOM 3560 O O . GLN A 1 432 ? 6.358 -18.600 7.221 1.00 64.88 432 GLN A O 1
ATOM 3565 N N . ASP A 1 433 ? 4.372 -17.755 6.623 1.00 79.31 433 ASP A N 1
ATOM 3566 C CA . ASP A 1 433 ? 4.479 -16.534 7.422 1.00 79.31 433 ASP A CA 1
ATOM 3567 C C . ASP A 1 433 ? 3.456 -16.470 8.576 1.00 79.31 433 ASP A C 1
ATOM 3569 O O . ASP A 1 433 ? 2.598 -17.335 8.755 1.00 79.31 433 ASP A O 1
ATOM 3573 N N . ASP A 1 434 ? 3.545 -15.407 9.380 1.00 87.88 434 ASP A N 1
ATOM 3574 C CA . ASP A 1 434 ? 2.660 -15.185 10.529 1.00 87.88 434 ASP A CA 1
ATOM 3575 C C . ASP A 1 434 ? 1.277 -14.624 10.143 1.00 87.88 434 ASP A C 1
ATOM 3577 O O . ASP A 1 434 ? 0.501 -14.245 11.026 1.00 87.88 434 ASP A O 1
ATOM 3581 N N . SER A 1 435 ? 0.941 -14.512 8.852 1.00 85.69 435 SER A N 1
ATOM 3582 C CA . SER A 1 435 ? -0.295 -13.853 8.410 1.00 85.69 435 SER A CA 1
ATOM 3583 C C . SER A 1 435 ? -1.539 -14.580 8.916 1.00 85.69 435 SER A C 1
ATOM 3585 O O . SER A 1 435 ? -2.468 -13.932 9.403 1.00 85.69 435 SER A O 1
ATOM 3587 N N . TYR A 1 436 ? -1.527 -15.916 8.904 1.00 87.00 436 TYR A N 1
ATOM 3588 C CA . TYR A 1 436 ? -2.624 -16.729 9.438 1.00 87.00 436 TYR A CA 1
ATOM 3589 C C . TYR A 1 436 ? -2.795 -16.551 10.953 1.00 87.00 436 TYR A C 1
ATOM 3591 O O . TYR A 1 436 ? -3.897 -16.289 11.437 1.00 87.00 436 TYR A O 1
ATOM 3599 N N . HIS A 1 437 ? -1.691 -16.579 11.704 1.00 91.44 437 HIS A N 1
ATOM 3600 C CA . HIS A 1 437 ? -1.704 -16.346 13.149 1.00 91.44 437 HIS A CA 1
ATOM 3601 C C . HIS A 1 437 ? -2.266 -14.963 13.495 1.00 91.44 437 HIS A C 1
ATOM 3603 O O . HIS A 1 437 ? -3.102 -14.834 14.388 1.00 91.44 437 HIS A O 1
ATOM 3609 N N . LYS A 1 438 ? -1.863 -13.924 12.755 1.00 93.94 438 LYS A N 1
ATOM 3610 C CA . LYS A 1 438 ? -2.361 -12.558 12.957 1.00 93.94 438 LYS A CA 1
ATOM 3611 C C . LYS A 1 438 ? -3.828 -12.402 12.571 1.00 93.94 438 LYS A C 1
ATOM 3613 O O . LYS A 1 438 ? -4.553 -11.693 13.267 1.00 93.94 438 LYS A O 1
ATOM 3618 N N . PHE A 1 439 ? -4.278 -13.063 11.503 1.00 94.81 439 PHE A N 1
ATOM 3619 C CA . PHE A 1 439 ? -5.692 -13.108 11.128 1.00 94.81 439 PHE A CA 1
ATOM 3620 C C . PHE A 1 439 ? -6.551 -13.621 12.293 1.00 94.81 439 PHE A C 1
ATOM 3622 O O . PHE A 1 439 ? -7.486 -12.924 12.704 1.00 94.81 439 PHE A O 1
ATOM 3629 N N . LEU A 1 440 ? -6.174 -14.763 12.882 1.00 95.75 440 LEU A N 1
ATOM 3630 C CA . LEU A 1 440 ? -6.866 -15.342 14.037 1.00 95.75 440 LEU A CA 1
ATOM 3631 C C . LEU A 1 440 ? -6.750 -14.455 15.283 1.00 95.75 440 LEU A C 1
ATOM 3633 O O . LEU A 1 440 ? -7.761 -14.152 15.911 1.00 95.75 440 LEU A O 1
ATOM 3637 N N . GLN A 1 441 ? -5.546 -13.972 15.611 1.00 97.38 441 GLN A N 1
ATOM 3638 C CA . GLN A 1 441 ? -5.298 -13.126 16.783 1.00 97.38 441 GLN A CA 1
ATOM 3639 C C . GLN A 1 441 ? -6.181 -11.872 16.780 1.00 97.38 441 GLN A C 1
ATOM 3641 O O . GLN A 1 441 ? -6.811 -11.539 17.790 1.00 97.38 441 GLN A O 1
ATOM 3646 N N . TYR A 1 442 ? -6.236 -11.166 15.649 1.00 97.81 442 TYR A N 1
ATOM 3647 C CA . TYR A 1 442 ? -7.064 -9.972 15.524 1.00 97.81 442 TYR A CA 1
ATOM 3648 C C . TYR A 1 442 ? -8.559 -10.306 15.458 1.00 97.81 442 TYR A C 1
ATOM 3650 O O . TYR A 1 442 ? -9.358 -9.529 15.977 1.00 97.81 442 TYR A O 1
ATOM 3658 N N . GLY A 1 443 ? -8.935 -11.463 14.900 1.00 97.56 443 GLY A N 1
ATOM 3659 C CA . GLY A 1 443 ? -10.312 -11.965 14.914 1.00 97.56 443 GLY A CA 1
ATOM 3660 C C . GLY A 1 443 ? -10.830 -12.204 16.336 1.00 97.56 443 GLY A C 1
ATOM 3661 O O . GLY A 1 443 ? -11.840 -11.620 16.723 1.00 97.56 443 GLY A O 1
ATOM 3662 N N . VAL A 1 444 ? -10.087 -12.968 17.145 1.00 98.25 444 VAL A N 1
ATOM 3663 C CA . VAL A 1 444 ? -10.401 -13.218 18.566 1.00 98.25 444 VAL A CA 1
ATOM 3664 C C . VAL A 1 444 ? -10.486 -11.905 19.342 1.00 98.25 444 VAL A C 1
ATOM 3666 O O . VAL A 1 444 ? -11.459 -11.647 20.049 1.00 98.25 444 VAL A O 1
ATOM 3669 N N . SER A 1 445 ? -9.494 -11.030 19.161 1.00 98.25 445 SER A N 1
ATOM 3670 C CA . SER A 1 445 ? -9.459 -9.738 19.853 1.00 98.25 445 SER A CA 1
ATOM 3671 C C . SER A 1 445 ? -10.669 -8.867 19.490 1.00 98.25 445 SER A C 1
ATOM 3673 O O . SER A 1 445 ? -11.220 -8.189 20.352 1.00 98.25 445 SER A O 1
ATOM 3675 N N . SER A 1 446 ? -11.106 -8.890 18.227 1.00 98.38 446 SER A N 1
ATOM 3676 C CA . SER A 1 446 ? -12.280 -8.141 17.773 1.00 98.38 446 SER A CA 1
ATOM 3677 C C . SER A 1 446 ? -13.568 -8.610 18.457 1.00 98.38 446 SER A C 1
ATOM 3679 O O . SER A 1 446 ? -14.349 -7.771 18.908 1.00 98.38 446 SER A O 1
ATOM 3681 N N . ILE A 1 447 ? -13.753 -9.927 18.617 1.00 98.50 447 ILE A N 1
ATOM 3682 C CA . ILE A 1 447 ? -14.895 -10.506 19.343 1.00 98.50 447 ILE A CA 1
ATOM 3683 C C . ILE A 1 447 ? -14.919 -10.030 20.793 1.00 98.50 447 ILE A C 1
ATOM 3685 O O . ILE A 1 447 ? -15.939 -9.514 21.244 1.00 98.50 447 ILE A O 1
ATOM 3689 N N . PHE A 1 448 ? -13.791 -10.130 21.500 1.00 98.44 448 PHE A N 1
ATOM 3690 C CA . PHE A 1 448 ? -13.702 -9.734 22.910 1.00 98.44 448 PHE A CA 1
ATOM 3691 C C . PHE A 1 448 ? -14.011 -8.249 23.115 1.00 98.44 448 PHE A C 1
ATOM 3693 O O . PHE A 1 448 ? -14.732 -7.876 24.044 1.00 98.44 448 PHE A O 1
ATOM 3700 N N . MET A 1 449 ? -13.508 -7.390 22.226 1.00 98.38 449 MET A N 1
ATOM 3701 C CA . MET A 1 449 ? -13.781 -5.954 22.289 1.00 98.38 449 MET A CA 1
ATOM 3702 C C . MET A 1 449 ? -15.245 -5.633 21.960 1.00 98.38 449 MET A C 1
ATOM 3704 O O . MET A 1 449 ? -15.850 -4.797 22.632 1.00 98.38 449 MET A O 1
ATOM 3708 N N . LEU A 1 450 ? -15.845 -6.304 20.968 1.00 98.38 450 LEU A N 1
ATOM 3709 C CA . LEU A 1 450 ? -17.250 -6.089 20.614 1.00 98.38 450 LEU A CA 1
ATOM 3710 C C . LEU A 1 450 ? -18.186 -6.557 21.734 1.00 98.38 450 LEU A C 1
ATOM 3712 O O . LEU A 1 450 ? -19.111 -5.830 22.093 1.00 98.38 450 LEU A O 1
ATOM 3716 N N . HIS A 1 451 ? -17.913 -7.729 22.312 1.00 98.50 451 HIS A N 1
ATOM 3717 C CA . HIS A 1 451 ? -18.630 -8.265 23.469 1.00 98.50 451 HIS A CA 1
ATOM 3718 C C . HIS A 1 451 ? -18.574 -7.296 24.654 1.00 98.50 451 HIS A C 1
ATOM 3720 O O . HIS A 1 451 ? -19.619 -6.881 25.154 1.00 98.50 451 HIS A O 1
ATOM 3726 N N . SER A 1 452 ? -17.374 -6.820 25.004 1.00 98.25 452 SER A N 1
ATOM 3727 C CA . SER A 1 452 ? -17.173 -5.843 26.084 1.00 98.25 452 SER A CA 1
ATOM 3728 C C . SER A 1 452 ? -17.975 -4.558 25.859 1.00 98.25 452 SER A C 1
ATOM 3730 O O . SER A 1 452 ? -18.578 -4.028 26.791 1.00 98.25 452 SER A O 1
ATOM 3732 N N . ALA A 1 453 ? -18.023 -4.058 24.619 1.00 97.94 453 ALA A N 1
ATOM 3733 C CA . ALA A 1 453 ? -18.812 -2.877 24.281 1.00 97.94 453 ALA A CA 1
ATOM 3734 C C . ALA A 1 453 ? -20.320 -3.103 24.483 1.00 97.94 453 ALA A C 1
ATOM 3736 O O . ALA A 1 453 ? -21.007 -2.217 24.993 1.00 97.94 453 ALA A O 1
ATOM 3737 N N . ILE A 1 454 ? -20.840 -4.273 24.092 1.00 98.12 454 ILE A N 1
ATOM 3738 C CA . ILE A 1 454 ? -22.258 -4.629 24.255 1.00 98.12 454 ILE A CA 1
ATOM 3739 C C . ILE A 1 454 ? -22.617 -4.742 25.736 1.00 98.12 454 ILE A C 1
ATOM 3741 O O . ILE A 1 454 ? -23.602 -4.146 26.174 1.00 98.12 454 ILE A O 1
ATOM 3745 N N . GLU A 1 455 ? -21.804 -5.467 26.498 1.00 97.81 455 GLU A N 1
ATOM 3746 C CA . GLU A 1 455 ? -21.998 -5.695 27.928 1.00 97.81 455 GLU A CA 1
ATOM 3747 C C . GLU A 1 455 ? -22.012 -4.367 28.698 1.00 97.81 455 GLU A C 1
ATOM 3749 O O . GLU A 1 455 ? -22.960 -4.062 29.426 1.00 97.81 455 GLU A O 1
ATOM 3754 N N . LEU A 1 456 ? -21.016 -3.506 28.454 1.00 97.00 456 LEU A N 1
ATOM 3755 C CA . LEU A 1 456 ? -20.957 -2.168 29.047 1.00 97.00 456 LEU A CA 1
ATOM 3756 C C . LEU A 1 456 ? -22.157 -1.308 28.652 1.00 97.00 456 LEU A C 1
ATOM 3758 O O . LEU A 1 456 ? -22.711 -0.604 29.498 1.00 97.00 456 LEU A O 1
ATOM 3762 N N . PHE A 1 457 ? -22.588 -1.368 27.391 1.00 97.38 457 PHE A N 1
ATOM 3763 C CA . PHE A 1 457 ? -23.754 -0.620 26.938 1.00 97.38 457 PHE A CA 1
ATOM 3764 C C . PHE A 1 457 ? -25.029 -1.058 27.662 1.00 97.38 457 PHE A C 1
ATOM 3766 O O . PHE A 1 457 ? -25.775 -0.208 28.158 1.00 97.38 457 PHE A O 1
ATOM 3773 N N . ILE A 1 458 ? -25.279 -2.362 27.760 1.00 96.75 458 ILE A N 1
ATOM 3774 C CA . ILE A 1 458 ? -26.466 -2.898 28.431 1.00 96.75 458 ILE A CA 1
ATOM 3775 C C . ILE A 1 458 ? -26.459 -2.520 29.910 1.00 96.75 458 ILE A C 1
ATOM 3777 O O . ILE A 1 458 ? -27.454 -1.978 30.393 1.00 96.75 458 ILE A O 1
ATOM 3781 N N . ASN A 1 459 ? -25.327 -2.700 30.594 1.00 96.50 459 ASN A N 1
ATOM 3782 C CA . ASN A 1 459 ? -25.177 -2.319 31.999 1.00 96.50 459 ASN A CA 1
ATOM 3783 C C . ASN A 1 459 ? -25.405 -0.806 32.197 1.00 96.50 459 ASN A C 1
ATOM 3785 O O . ASN A 1 459 ? -26.135 -0.393 33.098 1.00 96.50 459 ASN A O 1
ATOM 3789 N N . SER A 1 460 ? -24.913 0.036 31.278 1.00 94.38 460 SER A N 1
ATOM 3790 C CA . SER A 1 460 ? -25.136 1.492 31.322 1.00 94.38 460 SER A CA 1
ATOM 3791 C C . SER A 1 460 ? -26.607 1.912 31.175 1.00 94.38 460 SER A C 1
ATOM 3793 O O . SER A 1 460 ? -26.987 2.998 31.618 1.00 94.38 460 SER A O 1
ATOM 3795 N N . CYS A 1 461 ? -27.448 1.069 30.564 1.00 94.75 461 CYS A N 1
ATOM 3796 C CA . CYS A 1 461 ? -28.878 1.334 30.408 1.00 94.75 461 CYS A CA 1
ATOM 3797 C C . CYS A 1 461 ? -29.680 1.040 31.687 1.00 94.75 461 CYS A C 1
ATOM 3799 O O . CYS A 1 461 ? -30.785 1.568 31.844 1.00 94.75 461 CYS A O 1
ATOM 3801 N N . ILE A 1 462 ? -29.146 0.226 32.605 1.00 94.75 462 ILE A N 1
ATOM 3802 C CA . ILE A 1 462 ? -29.799 -0.114 33.871 1.00 94.75 462 ILE A CA 1
ATOM 3803 C C . ILE A 1 462 ? -29.684 1.084 34.823 1.00 94.75 462 ILE A C 1
ATOM 3805 O O . ILE A 1 462 ? -28.592 1.542 35.174 1.00 94.75 462 ILE A O 1
ATOM 3809 N N . LYS A 1 463 ? -30.834 1.621 35.243 1.00 93.62 463 LYS A N 1
ATOM 3810 C CA . LYS A 1 463 ? -30.898 2.732 36.203 1.00 93.62 463 LYS A CA 1
ATOM 3811 C C . LYS A 1 463 ? -30.531 2.247 37.603 1.00 93.62 463 LYS A C 1
ATOM 3813 O O . LYS A 1 463 ? -30.889 1.138 37.979 1.00 93.62 463 LYS A O 1
ATOM 3818 N N . ASP A 1 464 ? -29.910 3.104 38.407 1.00 92.25 464 ASP A N 1
ATOM 3819 C CA . ASP A 1 464 ? -29.449 2.730 39.755 1.00 92.25 464 ASP A CA 1
ATOM 3820 C C . ASP A 1 464 ? -30.595 2.315 40.696 1.00 92.25 464 ASP A C 1
ATOM 3822 O O . ASP A 1 464 ? -30.402 1.507 41.599 1.00 92.25 464 ASP A O 1
ATOM 3826 N N . ASN A 1 465 ? -31.805 2.831 40.464 1.00 93.38 465 ASN A N 1
ATOM 3827 C CA . ASN A 1 465 ? -33.005 2.488 41.228 1.00 93.38 465 ASN A CA 1
ATOM 3828 C C . ASN A 1 465 ? -33.827 1.334 40.627 1.00 93.38 465 ASN A C 1
ATOM 3830 O O . ASN A 1 465 ? -34.890 1.012 41.161 1.00 93.38 465 ASN A O 1
ATOM 3834 N N . PHE A 1 466 ? -33.382 0.738 39.519 1.00 94.81 466 PHE A N 1
ATOM 3835 C CA . PHE A 1 466 ? -34.065 -0.398 38.914 1.00 94.81 466 PHE A CA 1
ATOM 3836 C C . PHE A 1 466 ? -33.903 -1.643 39.794 1.00 94.81 466 PHE A C 1
ATOM 3838 O O . PHE A 1 466 ? -32.818 -1.919 40.312 1.00 94.81 466 PHE A O 1
ATOM 3845 N N . LYS A 1 467 ? -34.996 -2.390 39.961 1.00 93.50 467 LYS A N 1
ATOM 3846 C CA . LYS A 1 467 ? -35.027 -3.669 40.671 1.00 93.50 467 LYS A CA 1
ATOM 3847 C C . LYS A 1 467 ? -35.705 -4.703 39.790 1.00 93.50 467 LYS A C 1
ATOM 3849 O O . LYS A 1 467 ? -36.719 -4.394 39.168 1.00 93.50 467 LYS A O 1
ATOM 3854 N N . PHE A 1 468 ? -35.169 -5.915 39.778 1.00 94.81 468 PHE A N 1
ATOM 3855 C CA . PHE A 1 468 ? -35.712 -7.027 39.005 1.00 94.81 468 PHE A CA 1
ATOM 3856 C C . PHE A 1 468 ? -35.865 -8.249 39.901 1.00 94.81 468 PHE A C 1
ATOM 3858 O O . PHE A 1 468 ? -34.948 -8.585 40.648 1.00 94.81 468 PHE A O 1
ATOM 3865 N N . ASP A 1 469 ? -37.031 -8.883 39.843 1.00 93.62 469 ASP A N 1
ATOM 3866 C CA . ASP A 1 469 ? -37.309 -10.103 40.589 1.00 93.62 469 ASP A CA 1
ATOM 3867 C C . ASP A 1 469 ? -36.819 -11.322 39.801 1.00 93.62 469 ASP A C 1
ATOM 3869 O O . ASP A 1 469 ? -37.349 -11.648 38.736 1.00 93.62 469 ASP A O 1
ATOM 3873 N N . LEU A 1 470 ? -35.794 -11.987 40.329 1.00 91.19 470 LEU A N 1
ATOM 3874 C CA . LEU A 1 470 ? -35.300 -13.253 39.815 1.00 91.19 470 LEU A CA 1
ATOM 3875 C C . LEU A 1 470 ? -35.646 -14.351 40.826 1.00 91.19 470 LEU A C 1
ATOM 3877 O O . LEU A 1 470 ? -34.986 -14.494 41.854 1.00 91.19 470 LEU A O 1
ATOM 3881 N N . TYR A 1 471 ? -36.687 -15.129 40.519 1.00 90.06 471 TYR A N 1
ATOM 3882 C CA . TYR A 1 471 ? -37.154 -16.256 41.339 1.00 90.06 471 TYR A CA 1
ATOM 3883 C C . TYR A 1 471 ? -37.506 -15.888 42.797 1.00 90.06 471 TYR A C 1
ATOM 3885 O O . TYR A 1 471 ? -37.195 -16.632 43.724 1.00 90.06 471 TYR A O 1
ATOM 3893 N N . GLY A 1 472 ? -38.158 -14.743 43.016 1.00 90.12 472 GLY A N 1
ATOM 3894 C CA . GLY A 1 472 ? -38.584 -14.263 44.335 1.00 90.12 472 GLY A CA 1
ATOM 3895 C C . GLY A 1 472 ? -37.537 -13.412 45.062 1.00 90.12 472 GLY A C 1
ATOM 3896 O O . GLY A 1 472 ? -37.795 -12.945 46.174 1.00 90.12 472 GLY A O 1
ATOM 3897 N N . LYS A 1 473 ? -36.358 -13.194 44.461 1.00 93.38 473 LYS A N 1
ATOM 3898 C CA . LYS A 1 473 ? -35.311 -12.310 44.984 1.00 93.38 473 LYS A CA 1
ATOM 3899 C C . LYS A 1 473 ? -35.200 -11.054 44.120 1.00 93.38 473 LYS A C 1
ATOM 3901 O O . LYS A 1 473 ? -34.817 -11.118 42.954 1.00 93.38 473 LYS A O 1
ATOM 3906 N N . PHE A 1 474 ? -35.436 -9.892 44.727 1.00 95.31 474 PHE A N 1
ATOM 3907 C CA . PHE A 1 474 ? -35.191 -8.602 44.081 1.00 95.31 474 PHE A CA 1
ATOM 3908 C C . PHE A 1 474 ? -33.697 -8.287 44.026 1.00 95.31 474 PHE A C 1
ATOM 3910 O O . PHE A 1 474 ? -33.073 -8.055 45.060 1.00 95.31 474 PHE A O 1
ATOM 3917 N N . LEU A 1 475 ? -33.157 -8.221 42.813 1.00 95.00 475 LEU A N 1
ATOM 3918 C CA . LEU A 1 475 ? -31.782 -7.824 42.535 1.00 95.00 475 LEU A CA 1
ATOM 3919 C C . LEU A 1 475 ? -31.707 -6.323 42.237 1.00 95.00 475 LEU A C 1
ATOM 3921 O O . LEU A 1 475 ? -32.532 -5.785 41.489 1.00 95.00 475 LEU A O 1
ATOM 3925 N N . ASN A 1 476 ? -30.718 -5.643 42.818 1.00 94.69 476 ASN A N 1
ATOM 3926 C CA . ASN A 1 476 ? -30.375 -4.258 42.477 1.00 94.69 476 ASN A CA 1
ATOM 3927 C C . ASN A 1 476 ? -29.433 -4.189 41.257 1.00 94.69 476 ASN A C 1
ATOM 3929 O O . ASN A 1 476 ? -28.926 -5.212 40.807 1.00 94.69 476 ASN A O 1
ATOM 3933 N N . LYS A 1 477 ? -29.157 -2.987 40.728 1.00 95.12 477 LYS A N 1
ATOM 3934 C CA . LYS A 1 477 ? -28.284 -2.801 39.552 1.00 95.12 477 LYS A CA 1
ATOM 3935 C C . LYS A 1 477 ? -26.945 -3.536 39.653 1.00 95.12 477 LYS A C 1
ATOM 3937 O O . LYS A 1 477 ? -26.586 -4.240 38.720 1.00 95.12 477 LYS A O 1
ATOM 3942 N N . LYS A 1 478 ? -26.229 -3.395 40.770 1.00 95.19 478 LYS A N 1
ATOM 3943 C CA . LYS A 1 478 ? -24.919 -4.033 40.948 1.00 95.19 478 LYS A CA 1
ATOM 3944 C C . LYS A 1 478 ? -25.043 -5.558 40.909 1.00 95.19 478 LYS A C 1
ATOM 3946 O O . LYS A 1 478 ? -24.279 -6.220 40.221 1.00 95.19 478 LYS A O 1
ATOM 3951 N N . GLU A 1 479 ? -26.039 -6.106 41.601 1.00 95.69 479 GLU A N 1
ATOM 3952 C CA . GLU A 1 479 ? -26.303 -7.549 41.582 1.00 95.69 479 GLU A CA 1
ATOM 3953 C C . GLU A 1 479 ? -26.697 -8.043 40.186 1.00 95.69 479 GLU A C 1
ATOM 3955 O O . GLU A 1 479 ? -26.278 -9.123 39.789 1.00 95.69 479 GLU A O 1
ATOM 3960 N N . LEU A 1 480 ? -27.460 -7.255 39.423 1.00 94.62 480 LEU A N 1
ATOM 3961 C CA . LEU A 1 480 ? -27.797 -7.576 38.036 1.00 94.62 480 LEU A CA 1
ATOM 3962 C C . LEU A 1 480 ? -26.560 -7.577 37.137 1.00 94.62 480 LEU A C 1
ATOM 3964 O O . LEU A 1 480 ? -26.429 -8.465 36.300 1.00 94.62 480 LEU A O 1
ATOM 3968 N N . GLU A 1 481 ? -25.665 -6.603 37.308 1.00 93.44 481 GLU A N 1
ATOM 3969 C CA . GLU A 1 481 ? -24.414 -6.510 36.554 1.00 93.44 481 GLU A CA 1
ATOM 3970 C C . GLU A 1 481 ? -23.499 -7.717 36.813 1.00 93.44 481 GLU A C 1
ATOM 3972 O O . GLU A 1 481 ? -22.907 -8.224 35.863 1.00 93.44 481 GLU A O 1
ATOM 3977 N N . GLU A 1 482 ? -23.437 -8.197 38.059 1.00 93.25 482 GLU A N 1
ATOM 3978 C CA . GLU A 1 482 ? -22.553 -9.285 38.498 1.00 93.25 482 GLU A CA 1
ATOM 3979 C C . GLU A 1 482 ? -23.137 -10.698 38.308 1.00 93.25 482 GLU A C 1
ATOM 3981 O O . GLU A 1 482 ? -22.377 -11.633 38.066 1.00 93.25 482 GLU A O 1
ATOM 3986 N N . GLN A 1 483 ? -24.456 -10.887 38.456 1.00 94.06 483 GLN A N 1
ATOM 3987 C CA . GLN A 1 483 ? -25.069 -12.228 38.529 1.00 94.06 483 GLN A CA 1
ATOM 3988 C C . GLN A 1 483 ? -25.728 -12.691 37.230 1.00 94.06 483 GLN A C 1
ATOM 3990 O O . GLN A 1 483 ? -25.860 -13.895 37.030 1.00 94.06 483 GLN A O 1
ATOM 3995 N N . LEU A 1 484 ? -26.180 -11.773 36.371 1.00 95.38 484 LEU A N 1
ATOM 3996 C CA . LEU A 1 484 ? -26.834 -12.149 35.118 1.00 95.38 484 LEU A CA 1
ATOM 3997 C C . LEU A 1 484 ? -25.835 -12.223 33.968 1.00 95.38 484 LEU A C 1
ATOM 3999 O O . LEU A 1 484 ? -24.967 -11.362 33.821 1.00 95.38 484 LEU A O 1
ATOM 4003 N N . THR A 1 485 ? -26.023 -13.212 33.100 1.00 95.56 485 THR A N 1
ATOM 4004 C CA . THR A 1 485 ? -25.282 -13.298 31.835 1.00 95.56 485 THR A CA 1
ATOM 4005 C C . THR A 1 485 ? -25.746 -12.228 30.841 1.00 95.56 485 THR A C 1
ATOM 4007 O O . THR A 1 485 ? -26.852 -11.686 30.953 1.00 95.56 485 THR A O 1
ATOM 4010 N N . LEU A 1 486 ? -24.932 -11.951 29.817 1.00 96.19 486 LEU A N 1
ATOM 4011 C CA . LEU A 1 486 ? -25.296 -11.034 28.732 1.00 96.19 486 LEU A CA 1
ATOM 4012 C C . LEU A 1 486 ? -26.631 -11.431 28.075 1.00 96.19 486 LEU A C 1
ATOM 4014 O O . LEU A 1 486 ? -27.508 -10.588 27.870 1.00 96.19 486 LEU A O 1
ATOM 4018 N N . ASN A 1 487 ? -26.809 -12.726 27.801 1.00 96.25 487 ASN A N 1
ATOM 4019 C CA . ASN A 1 487 ? -28.026 -13.264 27.193 1.00 96.25 487 ASN A CA 1
ATOM 4020 C C . ASN A 1 487 ? -29.251 -13.025 28.086 1.00 96.25 487 ASN A C 1
ATOM 4022 O O . ASN A 1 487 ? -30.272 -12.522 27.621 1.00 96.25 487 ASN A O 1
ATOM 4026 N N . GLU A 1 488 ? -29.139 -13.282 29.391 1.00 95.88 488 GLU A N 1
ATOM 4027 C CA . GLU A 1 488 ? -30.232 -13.020 30.328 1.00 95.88 488 GLU A CA 1
ATOM 4028 C C . GLU A 1 488 ? -30.557 -11.534 30.455 1.00 95.88 488 GLU A C 1
ATOM 4030 O O . GLU A 1 488 ? -31.731 -11.169 30.522 1.00 95.88 488 GLU A O 1
ATOM 4035 N N . LYS A 1 489 ? -29.549 -10.655 30.452 1.00 96.75 489 LYS A N 1
ATOM 4036 C CA . LYS A 1 489 ? -29.781 -9.205 30.449 1.00 96.75 489 LYS A CA 1
ATOM 4037 C C . LYS A 1 489 ? -30.512 -8.773 29.179 1.00 96.75 489 LYS A C 1
ATOM 4039 O O . LYS A 1 489 ? -31.462 -7.989 29.251 1.00 96.75 489 LYS A O 1
ATOM 4044 N N . LEU A 1 490 ? -30.116 -9.307 28.026 1.00 95.56 490 LEU A N 1
ATOM 4045 C CA . LEU A 1 490 ? -30.743 -9.006 26.743 1.00 95.56 490 LEU A CA 1
ATOM 4046 C C . LEU A 1 490 ? -32.200 -9.488 26.682 1.00 95.56 490 LEU A C 1
ATOM 4048 O O . LEU A 1 490 ? -33.060 -8.760 26.186 1.00 95.56 490 LEU A O 1
ATOM 4052 N N . GLU A 1 491 ? -32.491 -10.680 27.203 1.00 94.81 491 GLU A N 1
ATOM 4053 C CA . GLU A 1 491 ? -33.822 -11.289 27.141 1.00 94.81 491 GLU A CA 1
ATOM 4054 C C . GLU A 1 491 ? -34.772 -10.812 28.245 1.00 94.81 491 GLU A C 1
ATOM 4056 O O . GLU A 1 491 ? -35.953 -10.576 27.990 1.00 94.81 491 GLU A O 1
ATOM 4061 N N . LYS A 1 492 ? -34.279 -10.663 29.478 1.00 95.12 492 LYS A N 1
ATOM 4062 C CA . LYS A 1 492 ? -35.117 -10.414 30.660 1.00 95.12 492 LYS A CA 1
ATOM 4063 C C . LYS A 1 492 ? -35.127 -8.945 31.078 1.00 95.12 492 LYS A C 1
ATOM 4065 O O . LYS A 1 492 ? -36.168 -8.446 31.499 1.00 95.12 492 LYS A O 1
ATOM 4070 N N . ILE A 1 493 ? -33.998 -8.240 30.951 1.00 95.81 493 ILE A N 1
ATOM 4071 C CA . ILE A 1 493 ? -33.829 -6.882 31.497 1.00 95.81 493 ILE A CA 1
ATOM 4072 C C . ILE A 1 493 ? -34.122 -5.805 30.450 1.00 95.81 493 ILE A C 1
ATOM 4074 O O . ILE A 1 493 ? -34.949 -4.922 30.683 1.00 95.81 493 ILE A O 1
ATOM 4078 N N . ILE A 1 494 ? -33.491 -5.880 29.275 1.00 95.81 494 ILE A N 1
ATOM 4079 C CA . ILE A 1 494 ? -33.627 -4.873 28.210 1.00 95.81 494 ILE A CA 1
ATOM 4080 C C . ILE A 1 494 ? -35.090 -4.584 27.814 1.00 95.81 494 ILE A C 1
ATOM 4082 O O . ILE A 1 494 ? -35.424 -3.399 27.672 1.00 95.81 494 ILE A O 1
ATOM 4086 N N . PRO A 1 495 ? -35.991 -5.580 27.684 1.00 94.81 495 PRO A N 1
ATOM 4087 C CA . PRO A 1 495 ? -37.398 -5.324 27.363 1.00 94.81 495 PRO A CA 1
ATOM 4088 C C . PRO A 1 495 ? -38.174 -4.581 28.457 1.00 94.81 495 PRO A C 1
ATOM 4090 O O . PRO A 1 495 ? -39.214 -3.999 28.166 1.00 94.81 495 PRO A O 1
ATOM 4093 N N . GLN A 1 496 ? -37.694 -4.597 29.706 1.00 94.19 496 GLN A N 1
ATOM 4094 C CA . GLN A 1 496 ? -38.342 -3.912 30.829 1.00 94.19 496 GLN A CA 1
ATOM 4095 C C . GLN A 1 496 ? -37.877 -2.462 30.983 1.00 94.19 496 GLN A C 1
ATOM 4097 O O . GLN A 1 496 ? -38.638 -1.610 31.437 1.00 94.19 496 GLN A O 1
ATOM 4102 N N . ILE A 1 497 ? -36.632 -2.167 30.599 1.00 92.38 497 ILE A N 1
ATOM 4103 C CA . ILE A 1 497 ? -36.035 -0.831 30.763 1.00 92.38 497 ILE A CA 1
ATOM 4104 C C . ILE A 1 497 ? -36.060 0.013 29.485 1.00 92.38 497 ILE A C 1
ATOM 4106 O O . ILE A 1 497 ? -35.712 1.195 29.513 1.00 92.38 497 ILE A O 1
ATOM 4110 N N . SER A 1 498 ? -36.463 -0.574 28.357 1.00 91.94 498 SER A N 1
ATOM 4111 C CA . SER A 1 498 ? -36.497 0.086 27.053 1.00 91.94 498 SER A CA 1
ATOM 4112 C C . SER A 1 498 ? -37.695 -0.368 26.216 1.00 91.94 498 SER A C 1
ATOM 4114 O O . SER A 1 498 ? -38.348 -1.359 26.513 1.00 91.94 498 SER A O 1
ATOM 4116 N N . ASN A 1 499 ? -37.954 0.320 25.101 1.00 89.56 499 ASN A N 1
ATOM 4117 C CA . ASN A 1 499 ? -38.985 -0.084 24.133 1.00 89.56 499 ASN A CA 1
ATOM 4118 C C . ASN A 1 499 ? -38.515 -1.205 23.179 1.00 89.56 499 ASN A C 1
ATOM 4120 O O . ASN A 1 499 ? -39.098 -1.402 22.106 1.00 89.56 499 ASN A O 1
ATOM 4124 N N . PHE A 1 500 ? -37.428 -1.903 23.509 1.00 93.00 500 PHE A N 1
ATOM 4125 C CA . PHE A 1 500 ? -36.855 -2.943 22.666 1.00 93.00 500 PHE A CA 1
ATOM 4126 C C . PHE A 1 500 ? -37.682 -4.233 22.749 1.00 93.00 500 PHE A C 1
ATOM 4128 O O . PHE A 1 500 ? -37.746 -4.891 23.782 1.00 93.00 500 PHE A O 1
ATOM 4135 N N . LYS A 1 501 ? -38.312 -4.617 21.633 1.00 93.19 501 LYS A N 1
ATOM 4136 C CA . LYS A 1 501 ? -39.113 -5.848 21.529 1.00 93.19 501 LYS A CA 1
ATOM 4137 C C . LYS A 1 501 ? -38.292 -6.977 20.909 1.00 93.19 501 LYS A C 1
ATOM 4139 O O . LYS A 1 501 ? -37.940 -6.877 19.733 1.00 93.19 501 LYS A O 1
ATOM 4144 N N . LEU A 1 502 ? -38.064 -8.067 21.644 1.00 91.69 502 LEU A N 1
ATOM 4145 C CA . LEU A 1 502 ? -37.292 -9.231 21.171 1.00 91.69 502 LEU A CA 1
ATOM 4146 C C . LEU A 1 502 ? -37.851 -9.809 19.862 1.00 91.69 502 LEU A C 1
ATOM 4148 O O . LEU A 1 502 ? -37.132 -9.938 18.873 1.00 91.69 502 LEU A O 1
ATOM 4152 N N . ASN A 1 503 ? -39.165 -10.053 19.810 1.00 91.00 503 ASN A N 1
ATOM 4153 C CA . ASN A 1 503 ? -39.830 -10.664 18.653 1.00 91.00 503 ASN A CA 1
ATOM 4154 C C . ASN A 1 503 ? -39.687 -9.857 17.357 1.00 91.00 503 ASN A C 1
ATOM 4156 O O . ASN A 1 503 ? -39.619 -10.437 16.277 1.00 91.00 503 ASN A O 1
ATOM 4160 N N . SER A 1 504 ? -39.614 -8.529 17.456 1.00 92.62 504 SER A N 1
ATOM 4161 C CA . SER A 1 504 ? -39.437 -7.640 16.302 1.00 92.62 504 SER A CA 1
ATOM 4162 C C . SER A 1 504 ? -37.969 -7.472 15.895 1.00 92.62 504 SER A C 1
ATOM 4164 O O . SER A 1 504 ? -37.688 -6.838 14.883 1.00 92.62 504 SER A O 1
ATOM 4166 N N . ASN A 1 505 ? -37.027 -7.999 16.683 1.00 95.38 505 ASN A N 1
ATOM 4167 C CA . ASN A 1 505 ? -35.587 -7.809 16.512 1.00 95.38 505 ASN A CA 1
ATOM 4168 C C . ASN A 1 505 ? -34.811 -9.136 16.587 1.00 95.38 505 ASN A C 1
ATOM 4170 O O . ASN A 1 505 ? -33.634 -9.136 16.939 1.00 95.38 505 ASN A O 1
ATOM 4174 N N . LYS A 1 506 ? -35.443 -10.261 16.218 1.00 95.56 506 LYS A N 1
ATOM 4175 C CA . LYS A 1 506 ? -34.862 -11.614 16.324 1.00 95.56 506 LYS A CA 1
ATOM 4176 C C . LYS A 1 506 ? -33.465 -11.736 15.714 1.00 95.56 506 LYS A C 1
ATOM 4178 O O . LYS A 1 506 ? -32.605 -12.350 16.326 1.00 95.56 506 LYS A O 1
ATOM 4183 N N . ARG A 1 507 ? -33.217 -11.126 14.545 1.00 96.19 507 ARG A N 1
ATOM 4184 C CA . ARG A 1 507 ? -31.891 -11.154 13.896 1.00 96.19 507 ARG A CA 1
ATOM 4185 C C . ARG A 1 507 ? -30.821 -10.448 14.730 1.00 96.19 507 ARG A C 1
ATOM 4187 O O . ARG A 1 507 ? -29.731 -10.980 14.868 1.00 96.19 507 ARG A O 1
ATOM 4194 N N . ILE A 1 508 ? -31.149 -9.286 15.305 1.00 96.50 508 ILE A N 1
ATOM 4195 C CA . ILE A 1 508 ? -30.225 -8.546 16.175 1.00 96.50 508 ILE A CA 1
ATOM 4196 C C . ILE A 1 508 ? -29.887 -9.405 17.389 1.00 96.50 508 ILE A C 1
ATOM 4198 O O . ILE A 1 508 ? -28.719 -9.613 17.676 1.00 96.50 508 ILE A O 1
ATOM 4202 N N . VAL A 1 509 ? -30.912 -9.930 18.065 1.00 96.69 509 VAL A N 1
ATOM 4203 C CA . VAL A 1 509 ? -30.741 -10.749 19.272 1.00 96.69 509 VAL A CA 1
ATOM 4204 C C . VAL A 1 509 ? -29.908 -11.993 18.972 1.00 96.69 509 VAL A C 1
ATOM 4206 O O . VAL A 1 509 ? -28.929 -12.236 19.663 1.00 96.69 509 VAL A O 1
ATOM 4209 N N . ARG A 1 510 ? -30.232 -12.716 17.895 1.00 97.25 510 ARG A N 1
ATOM 4210 C CA . ARG A 1 510 ? -29.492 -13.907 17.470 1.00 97.25 510 ARG A CA 1
ATOM 4211 C C . ARG A 1 510 ? -28.014 -13.612 17.231 1.00 97.25 510 ARG A C 1
ATOM 4213 O O . ARG A 1 510 ? -27.181 -14.296 17.794 1.00 97.25 510 ARG A O 1
ATOM 4220 N N . ASN A 1 511 ? -27.687 -12.570 16.470 1.00 97.88 511 ASN A N 1
ATOM 4221 C CA . ASN A 1 511 ? -26.289 -12.239 16.184 1.00 97.88 511 ASN A CA 1
ATOM 4222 C C . ASN A 1 511 ? -25.491 -11.895 17.459 1.00 97.88 511 ASN A C 1
ATOM 4224 O O . ASN A 1 511 ? -24.307 -12.202 17.544 1.00 97.88 511 ASN A O 1
ATOM 4228 N N . ILE A 1 512 ? -26.131 -11.267 18.453 1.00 97.94 512 ILE A N 1
ATOM 4229 C CA . ILE A 1 512 ? -25.495 -10.946 19.740 1.00 97.94 512 ILE A CA 1
ATOM 4230 C C . ILE A 1 512 ? -25.312 -12.203 20.600 1.00 97.94 512 ILE A C 1
ATOM 4232 O O . ILE A 1 512 ? -24.258 -12.356 21.212 1.00 97.94 512 ILE A O 1
ATOM 4236 N N . ILE A 1 513 ? -26.296 -13.107 20.615 1.00 97.31 513 ILE A N 1
ATOM 4237 C CA . ILE A 1 513 ? -26.191 -14.407 21.296 1.00 97.31 513 ILE A CA 1
ATOM 4238 C C . ILE A 1 513 ? -25.082 -15.248 20.653 1.00 97.31 513 ILE A C 1
ATOM 4240 O O . ILE A 1 513 ? -24.196 -15.715 21.361 1.00 97.31 513 ILE A O 1
ATOM 4244 N N . ASP A 1 514 ? -25.069 -15.358 19.322 1.00 97.75 514 ASP A N 1
ATOM 4245 C CA . ASP A 1 514 ? -24.063 -16.119 18.574 1.00 97.75 514 ASP A CA 1
ATOM 4246 C C . ASP A 1 514 ? -22.640 -15.571 18.835 1.00 97.75 514 ASP A C 1
ATOM 4248 O O . ASP A 1 514 ? -21.686 -16.346 18.931 1.00 97.75 514 ASP A O 1
ATOM 4252 N N . LEU A 1 515 ? -22.489 -14.244 18.979 1.00 98.38 515 LEU A N 1
ATOM 4253 C CA . LEU A 1 515 ? -21.235 -13.597 19.392 1.00 98.38 515 LEU A CA 1
ATOM 4254 C C . LEU A 1 515 ? -20.864 -13.939 20.843 1.00 98.38 515 LEU A C 1
ATOM 4256 O O . LEU A 1 515 ? -19.691 -14.192 21.118 1.00 98.38 515 LEU A O 1
ATOM 4260 N N . ASN A 1 516 ? -21.830 -13.919 21.769 1.00 98.06 516 ASN A N 1
ATOM 4261 C CA . ASN A 1 516 ? -21.602 -14.243 23.178 1.00 98.06 516 ASN A CA 1
ATOM 4262 C C . ASN A 1 516 ? -21.139 -15.691 23.355 1.00 98.06 516 ASN A C 1
ATOM 4264 O O . ASN A 1 516 ? -20.144 -15.927 24.031 1.00 98.06 516 ASN A O 1
ATOM 4268 N N . GLU A 1 517 ? -21.808 -16.638 22.699 1.00 97.38 517 GLU A N 1
ATOM 4269 C CA . GLU A 1 517 ? -21.420 -18.050 22.713 1.00 97.38 517 GLU A CA 1
ATOM 4270 C C . GLU A 1 517 ? -20.001 -18.249 22.174 1.00 97.38 517 GLU A C 1
ATOM 4272 O O . GLU A 1 517 ? -19.183 -18.899 22.817 1.00 97.38 517 GLU A O 1
ATOM 4277 N N . LEU A 1 518 ? -19.673 -17.643 21.025 1.00 97.75 518 LEU A N 1
ATOM 4278 C CA . LEU A 1 518 ? -18.327 -17.742 20.461 1.00 97.75 518 LEU A CA 1
ATOM 4279 C C . LEU A 1 518 ? -17.273 -17.106 21.386 1.00 97.75 518 LEU A C 1
ATOM 4281 O O . LEU A 1 518 ? -16.173 -17.635 21.526 1.00 97.75 518 LEU A O 1
ATOM 4285 N N . ASN A 1 519 ? -17.597 -15.990 22.046 1.00 98.00 519 ASN A N 1
ATOM 4286 C CA . ASN A 1 519 ? -16.736 -15.391 23.065 1.00 98.00 519 ASN A CA 1
ATOM 4287 C C . ASN A 1 519 ? -16.511 -16.343 24.255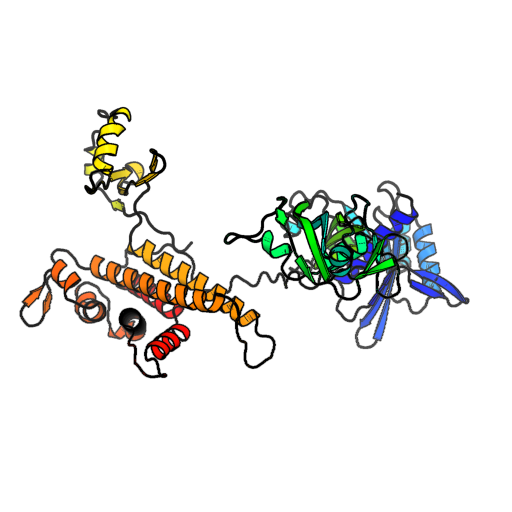 1.00 98.00 519 ASN A C 1
ATOM 4289 O O . ASN A 1 519 ? -15.371 -16.517 24.679 1.00 98.00 519 ASN A O 1
ATOM 4293 N N . GLU A 1 520 ? -17.566 -16.971 24.778 1.00 96.75 520 GLU A N 1
ATOM 4294 C CA . GLU A 1 520 ? -17.475 -17.925 25.890 1.00 96.75 520 GLU A CA 1
ATOM 4295 C C . GLU A 1 520 ? -16.664 -19.172 25.514 1.00 96.75 520 GLU A C 1
ATOM 4297 O O . GLU A 1 520 ? -15.833 -19.618 26.307 1.00 96.75 520 GLU A O 1
ATOM 4302 N N . GLU A 1 521 ? -16.841 -19.697 24.299 1.00 96.19 521 GLU A N 1
ATOM 4303 C CA . GLU A 1 521 ? -16.037 -20.799 23.760 1.00 96.19 521 GLU A CA 1
ATOM 4304 C C . GLU A 1 521 ? -14.554 -20.419 23.669 1.00 96.19 521 GLU A C 1
ATOM 4306 O O . GLU A 1 521 ? -13.696 -21.182 24.110 1.00 96.19 521 GLU A O 1
ATOM 4311 N N . LEU A 1 522 ? -14.242 -19.222 23.159 1.00 95.94 522 LEU A N 1
ATOM 4312 C CA . LEU A 1 522 ? -12.870 -18.714 23.043 1.00 95.94 522 LEU A CA 1
ATOM 4313 C C . LEU A 1 522 ? -12.203 -18.452 24.401 1.00 95.94 522 LEU A C 1
ATOM 4315 O O . LEU A 1 522 ? -10.982 -18.561 24.510 1.00 95.94 522 LEU A O 1
ATOM 4319 N N . GLN A 1 523 ? -12.970 -18.092 25.432 1.00 94.94 523 GLN A N 1
ATOM 4320 C CA . GLN A 1 523 ? -12.451 -17.926 26.795 1.00 94.94 523 GLN A CA 1
ATOM 4321 C C . GLN A 1 523 ? -12.247 -19.270 27.503 1.00 94.94 523 GLN A C 1
ATOM 4323 O O . GLN A 1 523 ? -11.334 -19.403 28.317 1.00 94.94 523 GLN A O 1
ATOM 4328 N N . ASN A 1 524 ? -13.066 -20.270 27.170 1.00 94.19 524 ASN A N 1
ATOM 4329 C CA . ASN A 1 524 ? -13.087 -21.584 27.808 1.00 94.19 524 ASN A CA 1
ATOM 4330 C C . ASN A 1 524 ? -12.705 -22.695 26.819 1.00 94.19 524 ASN A C 1
ATOM 4332 O O . ASN A 1 524 ? -13.400 -23.710 26.712 1.00 94.19 524 ASN A O 1
ATOM 4336 N N . LEU A 1 525 ? -11.603 -22.498 26.085 1.00 91.50 525 LEU A N 1
ATOM 4337 C CA . LEU A 1 525 ? -11.133 -23.459 25.087 1.00 91.50 525 LEU A CA 1
ATOM 4338 C C . LEU A 1 525 ? -10.933 -24.839 25.718 1.00 91.50 525 LEU A C 1
ATOM 4340 O O . LEU A 1 525 ? -10.125 -25.025 26.629 1.00 91.50 525 LEU A O 1
ATOM 4344 N N . LYS A 1 526 ? -11.662 -25.823 25.194 1.00 86.75 526 LYS A N 1
ATOM 4345 C CA . LYS A 1 526 ? -11.550 -27.215 25.621 1.00 86.75 526 LYS A CA 1
ATOM 4346 C C . LYS A 1 526 ? -10.359 -27.866 24.923 1.00 86.75 526 LYS A C 1
ATOM 4348 O O . LYS A 1 526 ? -10.235 -27.806 23.699 1.00 86.75 526 LYS A O 1
ATOM 4353 N N . THR A 1 527 ? -9.508 -28.521 25.699 1.00 83.94 527 THR A N 1
ATOM 4354 C CA . THR A 1 527 ? -8.395 -29.335 25.201 1.00 83.94 527 THR A CA 1
ATOM 4355 C C . THR A 1 527 ? -8.714 -30.817 25.376 1.00 83.94 527 THR A C 1
ATOM 4357 O O . THR A 1 527 ? -9.524 -31.196 26.224 1.00 83.94 527 THR A O 1
ATOM 4360 N N . SER A 1 528 ? -8.105 -31.668 24.552 1.00 78.25 528 SER A N 1
ATOM 4361 C CA . SER A 1 528 ? -8.148 -33.121 24.740 1.00 78.25 528 SER A CA 1
ATOM 4362 C C . SER A 1 528 ? -6.734 -33.698 24.669 1.00 78.25 528 SER A C 1
ATOM 4364 O O . SER A 1 528 ? -5.842 -33.096 24.073 1.00 78.25 528 SER A O 1
ATOM 4366 N N . GLU A 1 529 ? -6.514 -34.875 25.255 1.00 72.00 529 GLU A N 1
ATOM 4367 C CA . GLU A 1 529 ? -5.248 -35.615 25.098 1.00 72.00 529 GLU A CA 1
ATOM 4368 C C . GLU A 1 529 ? -5.138 -36.313 23.729 1.00 72.00 529 GLU A C 1
ATOM 4370 O O . GLU A 1 529 ? -4.121 -36.923 23.411 1.00 72.00 529 GLU A O 1
ATOM 4375 N N . THR A 1 530 ? -6.183 -36.232 22.899 1.00 73.19 530 THR A N 1
ATOM 4376 C CA . THR A 1 530 ? -6.227 -36.873 21.581 1.00 73.19 530 THR A CA 1
ATOM 4377 C C . THR A 1 530 ? -5.801 -35.913 20.468 1.00 73.19 530 THR A C 1
ATOM 4379 O O . THR A 1 530 ? -5.746 -34.698 20.647 1.00 73.19 530 THR A O 1
ATOM 4382 N N . VAL A 1 531 ? -5.523 -36.452 19.277 1.00 59.09 531 VAL A N 1
ATOM 4383 C CA . VAL A 1 531 ? -5.175 -35.648 18.088 1.00 59.09 531 VAL A CA 1
ATOM 4384 C C . VAL A 1 531 ? -6.327 -34.717 17.672 1.00 59.09 531 VAL A C 1
ATOM 4386 O O . VAL A 1 531 ? -6.080 -33.626 17.162 1.00 59.09 531 VAL A O 1
ATOM 4389 N N . ASN A 1 532 ? -7.577 -35.098 17.955 1.00 69.75 532 ASN A N 1
ATOM 4390 C CA . ASN A 1 532 ? -8.743 -34.247 17.737 1.00 69.75 532 ASN A CA 1
ATOM 4391 C C . ASN A 1 532 ? -8.883 -33.246 18.884 1.00 69.75 532 ASN A C 1
ATOM 4393 O O . ASN A 1 532 ? -9.382 -33.555 19.970 1.00 69.75 532 ASN A O 1
ATOM 4397 N N . GLN A 1 533 ? -8.417 -32.030 18.630 1.00 77.88 533 GLN A N 1
ATOM 4398 C CA . GLN A 1 533 ? -8.473 -30.936 19.584 1.00 77.88 533 GLN A CA 1
ATOM 4399 C C . GLN A 1 533 ? -9.808 -30.183 19.468 1.00 77.88 533 GLN A C 1
ATOM 4401 O O . GLN A 1 533 ? -10.042 -29.558 18.434 1.00 77.88 533 GLN A O 1
ATOM 4406 N N . PRO A 1 534 ? -10.663 -30.167 20.511 1.00 80.31 534 PRO A N 1
ATOM 4407 C CA . PRO A 1 534 ? -11.967 -29.497 20.453 1.00 80.31 534 PRO A CA 1
ATOM 4408 C C . PRO A 1 534 ? -11.880 -27.991 20.171 1.00 80.31 534 PRO A C 1
ATOM 4410 O O . PRO A 1 534 ? -12.801 -27.415 19.603 1.00 80.31 534 PRO A O 1
ATOM 4413 N N . PHE A 1 535 ? -10.769 -27.335 20.531 1.00 86.75 535 PHE A N 1
ATOM 4414 C CA . PHE A 1 535 ? -10.569 -25.919 20.217 1.00 86.75 535 PHE A CA 1
ATOM 4415 C C . PHE A 1 535 ? -10.524 -25.637 18.707 1.00 86.75 535 PHE A C 1
ATOM 4417 O O . PHE A 1 535 ? -10.792 -24.506 18.304 1.00 86.75 535 PHE A O 1
ATOM 4424 N N . LEU A 1 536 ? -10.192 -26.626 17.865 1.00 85.94 536 LEU A N 1
ATOM 4425 C CA . LEU A 1 536 ? -10.157 -26.444 16.412 1.00 85.94 536 LEU A CA 1
ATOM 4426 C C . LEU A 1 536 ? -11.543 -26.083 15.870 1.00 85.94 536 LEU A C 1
ATOM 4428 O O . LEU A 1 536 ? -11.636 -25.159 15.068 1.00 85.94 536 LEU A O 1
ATOM 4432 N N . ASP A 1 537 ? -12.606 -26.701 16.390 1.00 89.69 537 ASP A N 1
ATOM 4433 C CA . ASP A 1 537 ? -13.990 -26.388 16.012 1.00 89.69 537 ASP A CA 1
ATOM 4434 C C . ASP A 1 537 ? -14.345 -24.928 16.341 1.00 89.69 537 ASP A C 1
ATOM 4436 O O . ASP A 1 537 ? -14.975 -24.231 15.542 1.00 89.69 537 ASP A O 1
ATOM 4440 N N . THR A 1 538 ? -13.880 -24.419 17.489 1.00 92.94 538 THR A N 1
ATOM 4441 C CA . THR A 1 538 ? -14.057 -23.011 17.877 1.00 92.94 538 THR A CA 1
ATOM 4442 C C . THR A 1 538 ? -13.342 -22.069 16.908 1.00 92.94 538 THR A C 1
ATOM 4444 O O . THR A 1 538 ? -13.908 -21.055 16.492 1.00 92.94 538 THR A O 1
ATOM 4447 N N . PHE A 1 539 ? -12.111 -22.394 16.500 1.00 93.38 539 PHE A N 1
ATOM 4448 C CA . PHE A 1 539 ? -11.384 -21.590 15.516 1.00 93.38 539 PHE A CA 1
ATOM 4449 C C . PHE A 1 539 ? -11.991 -21.701 14.111 1.00 93.38 539 PHE A C 1
ATOM 4451 O O . PHE A 1 539 ? -12.052 -20.701 13.400 1.00 93.38 539 PHE A O 1
ATOM 4458 N N . GLU A 1 540 ? -12.520 -22.855 13.709 1.00 91.38 540 GLU A N 1
ATOM 4459 C CA . GLU A 1 540 ? -13.288 -22.965 12.469 1.00 91.38 540 GLU A CA 1
ATOM 4460 C C . GLU A 1 540 ? -14.544 -22.091 12.493 1.00 91.38 540 GLU A C 1
ATOM 4462 O O . GLU A 1 540 ? -14.821 -21.378 11.520 1.00 91.38 540 GLU A O 1
ATOM 4467 N N . ARG A 1 541 ? -15.290 -22.111 13.607 1.00 95.69 541 ARG A N 1
ATOM 4468 C CA . ARG A 1 541 ? -16.451 -21.239 13.818 1.00 95.69 541 ARG A CA 1
ATOM 4469 C C . ARG A 1 541 ? -16.037 -19.775 13.727 1.00 95.69 541 ARG A C 1
ATOM 4471 O O . ARG A 1 541 ? -16.692 -19.032 13.004 1.00 95.69 541 ARG A O 1
ATOM 4478 N N . LEU A 1 542 ? -14.929 -19.377 14.362 1.00 96.25 542 LEU A N 1
ATOM 4479 C CA . LEU A 1 542 ? -14.358 -18.028 14.266 1.00 96.25 542 LEU A CA 1
ATOM 4480 C C . LEU A 1 542 ? -14.090 -17.611 12.813 1.00 96.25 542 LEU A C 1
ATOM 4482 O O . LEU A 1 542 ? -14.480 -16.518 12.410 1.00 96.25 542 LEU A O 1
ATOM 4486 N N . ILE A 1 543 ? -13.446 -18.467 12.014 1.00 93.44 543 ILE A N 1
ATOM 4487 C CA . ILE A 1 543 ? -13.105 -18.169 10.610 1.00 93.44 543 ILE A CA 1
ATOM 4488 C C . ILE A 1 543 ? -14.367 -17.963 9.760 1.00 93.44 543 ILE A C 1
ATOM 4490 O O . ILE A 1 543 ? -14.380 -17.123 8.853 1.00 93.44 543 ILE A O 1
ATOM 4494 N N . LYS A 1 544 ? -15.421 -18.734 10.054 1.00 94.81 544 LYS A N 1
ATOM 4495 C CA . LYS A 1 544 ? -16.728 -18.691 9.382 1.00 94.81 544 LYS A CA 1
ATOM 4496 C C . LYS A 1 544 ? -17.653 -17.598 9.948 1.00 94.81 544 LYS A C 1
ATOM 4498 O O . LYS A 1 544 ? -18.699 -17.329 9.359 1.00 94.81 544 LYS A O 1
ATOM 4503 N N . PHE A 1 545 ? -17.296 -16.966 11.067 1.00 96.62 545 PHE A N 1
ATOM 4504 C CA . PHE A 1 545 ? -18.158 -16.030 11.784 1.00 96.62 545 PHE A CA 1
ATOM 4505 C C . PHE A 1 545 ? -18.307 -14.694 11.042 1.00 96.62 545 PHE A C 1
ATOM 4507 O O . PHE A 1 545 ? -17.325 -14.025 10.709 1.00 96.62 545 PHE A O 1
ATOM 4514 N N . ASN A 1 546 ? -19.550 -14.262 10.810 1.00 95.31 546 ASN A N 1
ATOM 4515 C CA . ASN A 1 546 ? -19.832 -12.993 10.141 1.00 95.31 546 ASN A CA 1
ATOM 4516 C C . ASN A 1 546 ? -19.823 -11.826 11.145 1.00 95.31 546 ASN A C 1
ATOM 4518 O O . ASN A 1 546 ? -20.854 -11.422 11.689 1.00 95.31 546 ASN A O 1
ATOM 4522 N N . MET A 1 547 ? -18.633 -11.266 11.367 1.00 97.00 547 MET A N 1
ATOM 4523 C CA . MET A 1 547 ? -18.446 -10.110 12.249 1.00 97.00 547 MET A CA 1
ATOM 4524 C C . MET A 1 547 ? -19.166 -8.843 11.766 1.00 97.00 547 MET A C 1
ATOM 4526 O O . MET A 1 547 ? -19.619 -8.062 12.600 1.00 97.00 547 MET A O 1
ATOM 4530 N N . GLU A 1 548 ? -19.308 -8.618 10.455 1.00 95.50 548 GLU A N 1
ATOM 4531 C CA . GLU A 1 548 ? -19.964 -7.410 9.927 1.00 95.50 548 GLU A CA 1
ATOM 4532 C C . GLU A 1 548 ? -21.446 -7.354 10.318 1.00 95.50 548 GLU A C 1
ATOM 4534 O O . GLU A 1 548 ? -21.936 -6.320 10.785 1.00 95.50 548 GLU A O 1
ATOM 4539 N N . ASP A 1 549 ? -22.139 -8.489 10.209 1.00 95.44 549 ASP A N 1
ATOM 4540 C CA . ASP A 1 549 ? -23.527 -8.643 10.649 1.00 95.44 549 ASP A CA 1
ATOM 4541 C C . ASP A 1 549 ? -23.678 -8.386 12.156 1.00 95.44 549 ASP A C 1
ATOM 4543 O O . ASP A 1 549 ? -24.686 -7.815 12.596 1.00 95.44 549 ASP A O 1
ATOM 4547 N N . CYS A 1 550 ? -22.674 -8.769 12.950 1.00 97.44 550 CYS A N 1
ATOM 4548 C CA . CYS A 1 550 ? -22.642 -8.513 14.387 1.00 97.44 550 CYS A CA 1
ATOM 4549 C C . CYS A 1 550 ? -22.429 -7.029 14.690 1.00 97.44 550 CYS A C 1
ATOM 4551 O O . CYS A 1 550 ? -23.194 -6.469 15.470 1.00 97.44 550 CYS A O 1
ATOM 4553 N N . PHE A 1 551 ? -21.483 -6.351 14.030 1.00 97.25 551 PHE A N 1
ATOM 4554 C CA . PHE A 1 551 ? -21.302 -4.902 14.186 1.00 97.25 551 PHE A CA 1
ATOM 4555 C C . PHE A 1 551 ? -22.580 -4.126 13.865 1.00 97.25 551 PHE A C 1
ATOM 4557 O O . PHE A 1 551 ? -22.978 -3.246 14.630 1.00 97.25 551 PHE A O 1
ATOM 4564 N N . GLU A 1 552 ? -23.247 -4.464 12.761 1.00 95.88 552 GLU A N 1
ATOM 4565 C CA . GLU A 1 552 ? -24.497 -3.815 12.365 1.00 95.88 552 GLU A CA 1
ATOM 4566 C C . GLU A 1 552 ? -25.628 -4.108 13.361 1.00 95.88 552 GLU A C 1
ATOM 4568 O O . GLU A 1 552 ? -26.404 -3.222 13.730 1.00 95.88 552 GLU A O 1
ATOM 4573 N N . SER A 1 553 ? -25.703 -5.340 13.864 1.00 97.06 553 SER A N 1
ATOM 4574 C CA . SER A 1 553 ? -26.674 -5.717 14.896 1.00 97.06 553 SER A CA 1
ATOM 4575 C C . SER A 1 553 ? -26.434 -4.958 16.197 1.00 97.06 553 SER A C 1
ATOM 4577 O O . SER A 1 553 ? -27.387 -4.434 16.770 1.00 97.06 553 SER A O 1
ATOM 4579 N N . THR A 1 554 ? -25.177 -4.795 16.610 1.00 97.56 554 THR A N 1
ATOM 4580 C CA . THR A 1 554 ? -24.796 -4.013 17.789 1.00 97.56 554 THR A CA 1
ATOM 4581 C C . THR A 1 554 ? -25.141 -2.534 17.630 1.00 97.56 554 THR A C 1
ATOM 4583 O O . THR A 1 554 ? -25.770 -1.961 18.519 1.00 97.56 554 THR A O 1
ATOM 4586 N N . LYS A 1 555 ? -24.837 -1.908 16.481 1.00 95.56 555 LYS A N 1
ATOM 4587 C CA . LYS A 1 555 ? -25.254 -0.518 16.197 1.00 95.56 555 LYS A CA 1
ATOM 4588 C C . LYS A 1 555 ? -26.769 -0.355 16.327 1.00 95.56 555 LYS A C 1
ATOM 4590 O O . LYS A 1 555 ? -27.256 0.594 16.950 1.00 95.56 555 LYS A O 1
ATOM 4595 N N . ASN A 1 556 ? -27.521 -1.293 15.754 1.00 94.75 556 ASN A N 1
ATOM 4596 C CA . ASN A 1 556 ? -28.978 -1.274 15.797 1.00 94.75 556 ASN A CA 1
ATOM 4597 C C . ASN A 1 556 ? -29.528 -1.529 17.203 1.00 94.75 556 ASN A C 1
ATOM 4599 O O . ASN A 1 556 ? -30.498 -0.873 17.589 1.00 94.75 556 ASN A O 1
ATOM 4603 N N . LEU A 1 557 ? -28.907 -2.419 17.981 1.00 96.50 557 LEU A N 1
ATOM 4604 C CA . LEU A 1 557 ? -29.224 -2.623 19.391 1.00 96.50 557 LEU A CA 1
ATOM 4605 C C . LEU A 1 557 ? -29.046 -1.311 20.161 1.00 96.50 557 LEU A C 1
ATOM 4607 O O . LEU A 1 557 ? -30.002 -0.839 20.777 1.00 96.50 557 LEU A O 1
ATOM 4611 N N . PHE A 1 558 ? -27.877 -0.674 20.043 1.00 96.06 558 PHE A N 1
ATOM 4612 C CA . PHE A 1 558 ? -27.558 0.559 20.764 1.00 96.06 558 PHE A CA 1
ATOM 4613 C C . PHE A 1 558 ? -28.581 1.660 20.480 1.00 96.06 558 PHE A C 1
ATOM 4615 O O . PHE A 1 558 ? -29.166 2.239 21.397 1.00 96.06 558 PHE A O 1
ATOM 4622 N N . LYS A 1 559 ? -28.885 1.876 19.196 1.00 94.06 559 LYS A N 1
ATOM 4623 C CA . LYS A 1 559 ? -29.857 2.876 18.741 1.00 94.06 559 LYS A CA 1
ATOM 4624 C C . LYS A 1 559 ? -31.287 2.587 19.207 1.00 94.06 559 LYS A C 1
ATOM 4626 O O . LYS A 1 559 ? -32.036 3.521 19.504 1.00 94.06 559 LYS A O 1
ATOM 4631 N N . LYS A 1 560 ? -31.707 1.317 19.219 1.00 94.38 560 LYS A N 1
ATOM 4632 C CA . LYS A 1 560 ? -33.083 0.928 19.573 1.00 94.38 560 LYS A CA 1
ATOM 4633 C C . LYS A 1 560 ? -33.323 0.915 21.080 1.00 94.38 560 LYS A C 1
ATOM 4635 O O . LYS A 1 560 ? -34.420 1.281 21.498 1.00 94.38 560 LYS A O 1
ATOM 4640 N N . VAL A 1 561 ? -32.325 0.525 21.871 1.00 94.25 561 VAL A N 1
ATOM 4641 C CA . VAL A 1 561 ? -32.401 0.520 23.340 1.00 94.25 561 VAL A CA 1
ATOM 4642 C C . VAL A 1 561 ? -32.280 1.943 23.885 1.00 94.25 561 VAL A C 1
ATOM 4644 O O . VAL A 1 561 ? -33.098 2.355 24.705 1.00 94.25 561 VAL A O 1
ATOM 4647 N N . ASN A 1 562 ? -31.327 2.732 23.378 1.00 91.56 562 ASN A N 1
ATOM 4648 C CA . ASN A 1 562 ? -31.117 4.112 23.802 1.00 91.56 562 ASN A CA 1
ATOM 4649 C C . ASN A 1 562 ? -31.010 5.054 22.594 1.00 91.56 562 ASN A C 1
ATOM 4651 O O . ASN A 1 562 ? -29.944 5.242 22.014 1.00 91.56 562 ASN A O 1
ATOM 4655 N N . LYS A 1 563 ? -32.116 5.730 22.259 1.00 85.38 563 LYS A N 1
ATOM 4656 C CA . LYS A 1 563 ? -32.184 6.675 21.125 1.00 85.38 563 LYS A CA 1
ATOM 4657 C C . LYS A 1 563 ? -31.201 7.849 21.224 1.00 85.38 563 LYS A C 1
ATOM 4659 O O . LYS A 1 563 ? -30.903 8.477 20.210 1.00 85.38 563 LYS A O 1
ATOM 4664 N N . ASN A 1 564 ? -30.742 8.175 22.433 1.00 82.75 564 ASN A N 1
ATOM 4665 C CA . ASN A 1 564 ? -29.789 9.258 22.665 1.00 82.75 564 ASN A CA 1
ATOM 4666 C C . ASN A 1 564 ? -28.335 8.796 22.527 1.00 82.75 564 ASN A C 1
ATOM 4668 O O . ASN A 1 564 ? -27.450 9.645 22.412 1.00 82.75 564 ASN A O 1
ATOM 4672 N N . PHE A 1 565 ? -28.084 7.484 22.522 1.00 84.50 565 PHE A N 1
ATOM 4673 C CA . PHE A 1 565 ? -26.761 6.940 22.271 1.00 84.50 565 PHE A CA 1
ATOM 4674 C C . PHE A 1 565 ? -26.402 7.135 20.796 1.00 84.50 565 PHE A C 1
ATOM 4676 O O . PHE A 1 565 ? -27.181 6.805 19.898 1.00 84.50 565 PHE A O 1
ATOM 4683 N N . ARG A 1 566 ? -25.230 7.716 20.536 1.00 79.56 566 ARG A N 1
ATOM 4684 C CA . ARG A 1 566 ? -24.759 8.013 19.183 1.00 79.56 566 ARG A CA 1
ATOM 4685 C C . ARG A 1 566 ? -23.342 7.499 19.014 1.00 79.56 566 ARG A C 1
ATOM 4687 O O . ARG A 1 566 ? -22.437 7.954 19.703 1.00 79.56 566 ARG A O 1
ATOM 4694 N N . LEU A 1 567 ? -23.168 6.613 18.044 1.00 84.44 567 LEU A N 1
ATOM 4695 C CA . LEU A 1 567 ? -21.874 6.344 17.435 1.00 84.44 567 LEU A CA 1
ATOM 4696 C C . LEU A 1 567 ? -21.707 7.345 16.288 1.00 84.44 567 LEU A C 1
ATOM 4698 O O . LEU A 1 567 ? -22.615 7.489 15.468 1.00 84.44 567 LEU A O 1
ATOM 4702 N N . ILE A 1 568 ? -20.595 8.074 16.263 1.00 80.62 568 ILE A N 1
ATOM 4703 C CA . ILE A 1 568 ? -20.299 9.046 15.205 1.00 80.62 568 ILE A CA 1
ATOM 4704 C C . ILE A 1 568 ? -19.342 8.376 14.224 1.00 80.62 568 ILE A C 1
ATOM 4706 O O . ILE A 1 568 ? -18.192 8.127 14.569 1.00 80.62 568 ILE A O 1
ATOM 4710 N N . GLU A 1 569 ? -19.824 8.044 13.030 1.00 81.06 569 GLU A N 1
ATOM 4711 C CA . GLU A 1 569 ? -18.979 7.490 11.967 1.00 81.06 569 GLU A CA 1
ATOM 4712 C C . GLU A 1 569 ? -18.068 8.583 11.390 1.00 81.06 569 GLU A C 1
ATOM 4714 O O . GLU A 1 569 ? -18.522 9.711 11.181 1.00 81.06 569 GLU A O 1
ATOM 4719 N N . LEU A 1 570 ? -16.795 8.242 11.173 1.00 58.59 570 LEU A N 1
ATOM 4720 C CA . LEU A 1 570 ? -15.775 9.117 10.587 1.00 58.59 570 LEU A CA 1
ATOM 4721 C C . LEU A 1 570 ? -15.779 9.094 9.054 1.00 58.59 570 LEU A C 1
ATOM 4723 O O . LEU A 1 570 ? -16.141 8.047 8.458 1.00 58.59 570 LEU A O 1
#

Secondary structure (DSSP, 8-state):
--HHHHHHHHHHHHHHHHHHHS-TT-EEEEEEEEE-TTS-EEEEEEEEEEEETTEEEEEEEEEE---TTS-B-HHHHHHHHHHHHT-TT--EEEEEESS-B-HHHHHHHHHTTEEEEEEEEE--S-GGGGS-SEEEEEEEEEEEEEEEEE-HHHHHTT----SPPPEE-TT-PBPPHHHHHHHHHTSTTGGGGGEETTEE-BS--EEE--EEE-SS-EEEETTEEEE--EEEEEEEEEEEEEEEE---EEEEEETTTTEEEEEEEEEEEEETTEEEEEEEEEESS-S--EEEEEETT-SSPEE-TTS-------S---S---B---B-EEE--HHHHHH--GGG----GGGHHHHHHHHHTTS---EEEEETTTTEEEEE--EEETTEEE--BPBPHHHHHHHHHHHHHHHHHHHHHHHHHT--SSS-----STHHHHHHHHHHHHHHHHHHHHHHHHHHHS-TT--EEETTEEE-HHHHHHHS-HHHIIIIIHHHHSS--GGGGHHHHHHHHHHHHHHHHHHS----SSSS-THHHHHHHHHH--HHHHHHHHHHHHHHH-TT----B-

Radius of gyration: 36.75 Å; chains: 1; bounding box: 93×71×102 Å

Foldseek 3Di:
DDQVVQLLVQLQVVQVLVVQLDDPQKDKAAQDWDQFQVRDTDTFRIKIWGADPNDIAIETEAEDEDDQVDADEQVVLVVQLVSCVRVVRHPAAEYEYQYHHDPNNVVNCVVSRYWYKYKYWDQDPDPCVLVDFWDKDWAKDKDFPDKDFDFVVCVVVVPDDPDDWFKAFLVRDTDDPVNVVVVVVPDPCPLVVQADPVGGNAPDKDWDKDKDQDDRMWTDDPNDTTDTGMMITTMIIHTYMGMDGQRIKIFIATPVVRDTQKIKGWDWDAGPNWIKIKMWIDGPPDPDIWIWMDTPPDSHIDTPPDVDPPPPPPLVPQVDFFFDFAFPKDAADPVVLVPPPVVPDPDPPVCVVVLVVVLVVPDQNWDWDADSVRRMIFIWRWDDDPNDIDIDRHTDLLSVLLNLLSVLQSQLVVLVVVVVVPDDPDPDDDDPDCSVVSNLVSLLSSLVSLLVSLLVLLLVLFDQPDWDDDPNDTDGSVRCSVPDDSLCSVPPPLVVSFVDDCVVLVLLSVLSVLSSVLNVCVVVQAADPDPDGSNVVSSVCSVVRDVSSNSVSSVVVSCRSDVPDDTHGD

pLDDT: mean 84.65, std 14.21, range [30.2, 98.5]

Sequence (570 aa):
MSTNSKGDILESITEILERSLSDESTVITKKKKIEDLDGIVREIDIYIETIVNKRKFSIAIECKNYKEESRIDMDKIGAFYEKCERLPFINKMIFLTTSDYQKGAIKKARTRNIELYRISQELLEDKSQLGIDKVSIIEKKCKILAVRFNSEKLLKNRIFTNEKFEFYSDDKKLIKHEDFLQKIIELPGIWRFLFTKSGVLLNQKKRIYPNLNTKNIYTNYRGNYYPVELMQFTLEIEYLFNPLEISNIKKYQSLTENTTLALFSDLEFVANGIKHRFCYVKPTDENIGRFFISTSNEKESVELKTLGKLALEPKPKSKLRNIQVLPYEFKISKHTVNNLNLNNQTAPIEENSRFLKELKSKKSSALIGLDEHKRKLFIMIPFSHNKKLITAKFPEPISLFFNHAIELHLKSMSYKSIMVSHSTDDESILLQDDSYHKFLQYGVSSIFMLHSAIELFINSCIKDNFKFDLYGKFLNKKELEEQLTLNEKLEKIIPQISNFKLNSNKRIVRNIIDLNELNEELQNLKTSETVNQPFLDTFERLIKFNMEDCFESTKNLFKKVNKNFRLIEL